Protein AF-A0A9D5PEJ7-F1 (afdb_monomer_lite)

Structure (mmCIF, N/CA/C/O backbone):
data_AF-A0A9D5PEJ7-F1
#
_entry.id   AF-A0A9D5PEJ7-F1
#
loop_
_atom_site.group_PDB
_atom_site.id
_atom_site.type_symbol
_atom_site.label_atom_id
_atom_site.label_alt_id
_atom_site.label_comp_id
_atom_site.label_asym_id
_atom_site.label_entity_id
_atom_site.label_seq_id
_atom_site.pdbx_PDB_ins_code
_atom_site.Cartn_x
_atom_site.Cartn_y
_atom_site.Cartn_z
_atom_site.occupancy
_atom_site.B_iso_or_equiv
_atom_site.auth_seq_id
_atom_site.auth_comp_id
_atom_site.auth_asym_id
_atom_site.auth_atom_id
_atom_site.pdbx_PDB_model_num
ATOM 1 N N . MET A 1 1 ? 32.543 1.017 -9.311 1.00 31.19 1 MET A N 1
ATOM 2 C CA . MET A 1 1 ? 31.811 1.254 -10.574 1.00 31.19 1 MET A CA 1
ATOM 3 C C . MET A 1 1 ? 30.404 1.656 -10.191 1.00 31.19 1 MET A C 1
ATOM 5 O O . MET A 1 1 ? 29.811 0.937 -9.398 1.00 31.19 1 MET A O 1
ATOM 9 N N . ASN A 1 2 ? 29.929 2.817 -10.645 1.00 27.00 2 ASN A N 1
ATOM 10 C CA . ASN A 1 2 ? 28.557 3.259 -10.381 1.00 27.00 2 ASN A CA 1
ATOM 11 C C . ASN A 1 2 ? 27.585 2.239 -11.000 1.00 27.00 2 ASN A C 1
ATOM 13 O O . ASN A 1 2 ? 27.911 1.654 -12.031 1.00 27.00 2 ASN A O 1
ATOM 17 N N . ASN A 1 3 ? 26.402 2.025 -10.418 1.00 32.88 3 ASN A N 1
ATOM 18 C CA . ASN A 1 3 ? 25.410 1.097 -10.987 1.00 32.88 3 ASN A CA 1
ATOM 19 C C . ASN A 1 3 ? 25.023 1.467 -12.436 1.00 32.88 3 ASN A C 1
ATOM 21 O O . ASN A 1 3 ? 24.777 0.575 -13.242 1.00 32.88 3 ASN A O 1
ATOM 25 N N . TYR A 1 4 ? 25.150 2.747 -12.813 1.00 33.09 4 TYR A N 1
ATOM 26 C CA . TYR A 1 4 ? 25.084 3.223 -14.202 1.00 33.09 4 TYR A CA 1
ATOM 27 C C . TYR A 1 4 ? 26.073 2.533 -15.154 1.00 33.09 4 TYR A C 1
ATOM 29 O O . TYR A 1 4 ? 25.721 2.238 -16.286 1.00 33.09 4 TYR A O 1
ATOM 37 N N . THR A 1 5 ? 27.302 2.241 -14.715 1.00 32.03 5 THR A N 1
ATOM 38 C CA . THR A 1 5 ? 28.332 1.603 -15.556 1.00 32.03 5 THR A CA 1
ATOM 39 C C . THR A 1 5 ? 28.092 0.100 -15.730 1.00 32.03 5 THR A C 1
ATOM 41 O O . THR A 1 5 ? 28.537 -0.470 -16.719 1.00 32.03 5 THR A O 1
ATOM 44 N N . LYS A 1 6 ? 27.389 -0.542 -14.783 1.00 32.88 6 LYS A N 1
ATOM 45 C CA . LYS A 1 6 ? 26.988 -1.955 -14.882 1.00 32.88 6 LYS A CA 1
ATOM 46 C C . LYS A 1 6 ? 25.732 -2.136 -15.735 1.00 32.88 6 LYS A C 1
ATOM 48 O O . LYS A 1 6 ? 25.714 -3.034 -16.564 1.00 32.88 6 LYS A O 1
ATOM 53 N N . LEU A 1 7 ? 24.739 -1.256 -15.590 1.00 35.41 7 LEU A N 1
ATOM 54 C CA . LEU A 1 7 ? 23.511 -1.279 -16.394 1.00 35.41 7 LEU A CA 1
ATOM 55 C C . LEU A 1 7 ? 23.804 -0.950 -17.869 1.00 35.41 7 LEU A C 1
ATOM 57 O O . LEU A 1 7 ? 23.351 -1.652 -18.760 1.00 35.41 7 LEU A O 1
ATOM 61 N N . ALA A 1 8 ? 24.697 0.015 -18.116 1.00 34.84 8 ALA A N 1
ATOM 62 C CA . ALA A 1 8 ? 25.260 0.321 -19.433 1.00 34.84 8 ALA A CA 1
ATOM 63 C C . ALA A 1 8 ? 25.909 -0.894 -20.131 1.00 34.84 8 ALA A C 1
ATOM 65 O O . ALA A 1 8 ? 25.821 -1.004 -21.351 1.00 34.84 8 ALA A O 1
ATOM 66 N N . ALA A 1 9 ? 26.549 -1.792 -19.374 1.00 33.06 9 ALA A N 1
ATOM 67 C CA . ALA A 1 9 ? 27.161 -3.016 -19.896 1.00 33.06 9 ALA A CA 1
ATOM 68 C C . ALA A 1 9 ? 26.163 -4.188 -20.016 1.00 33.06 9 ALA A C 1
ATOM 70 O O . ALA A 1 9 ? 26.339 -5.043 -20.879 1.00 33.06 9 ALA A O 1
ATOM 71 N N . ALA A 1 10 ? 25.117 -4.218 -19.180 1.00 35.25 10 ALA A N 1
ATOM 72 C CA . ALA A 1 10 ? 24.070 -5.243 -19.181 1.00 35.25 10 ALA A CA 1
ATOM 73 C C . ALA A 1 10 ? 23.043 -5.063 -20.315 1.00 35.25 10 ALA A C 1
ATOM 75 O O . ALA A 1 10 ? 22.613 -6.061 -20.883 1.00 35.25 10 ALA A O 1
ATOM 76 N N . ILE A 1 11 ? 22.741 -3.817 -20.712 1.00 43.34 11 ILE A N 1
ATOM 77 C CA . ILE A 1 11 ? 21.844 -3.487 -21.843 1.00 43.34 11 ILE A CA 1
ATOM 78 C C . ILE A 1 11 ? 22.315 -4.137 -23.159 1.00 43.34 11 ILE A C 1
ATOM 80 O O . ILE A 1 11 ? 21.522 -4.515 -24.010 1.00 43.34 11 ILE A O 1
ATOM 84 N N . MET A 1 12 ? 23.625 -4.345 -23.311 1.00 43.19 12 MET A N 1
ATOM 85 C CA . MET A 1 12 ? 24.183 -5.083 -24.446 1.00 43.19 12 MET A CA 1
ATOM 86 C C . MET A 1 12 ? 24.288 -6.585 -24.192 1.00 43.19 12 MET A C 1
ATOM 88 O O . MET A 1 12 ? 24.322 -7.336 -25.158 1.00 43.19 12 MET A O 1
ATOM 92 N N . LEU A 1 13 ? 24.347 -7.066 -22.943 1.00 36.59 13 LEU A N 1
ATOM 93 C CA . LEU A 1 13 ? 24.483 -8.503 -22.682 1.00 36.59 13 LEU A CA 1
ATOM 94 C C . LEU A 1 13 ? 23.231 -9.278 -23.102 1.00 36.59 13 LEU A C 1
ATOM 96 O O . LEU A 1 13 ? 23.377 -10.417 -23.508 1.00 36.59 13 LEU A O 1
ATOM 100 N N . ALA A 1 14 ? 22.034 -8.691 -23.104 1.00 34.41 14 ALA A N 1
ATOM 101 C CA . ALA A 1 14 ? 20.858 -9.384 -23.635 1.00 34.41 14 ALA A CA 1
ATOM 102 C C . ALA A 1 14 ? 20.929 -9.589 -25.161 1.00 34.41 14 ALA A C 1
ATOM 104 O O . ALA A 1 14 ? 20.738 -10.712 -25.618 1.00 34.41 14 ALA A O 1
ATOM 105 N N . ALA A 1 15 ? 21.367 -8.577 -25.922 1.00 35.62 15 ALA A N 1
ATOM 106 C CA . ALA A 1 15 ? 21.650 -8.706 -27.359 1.00 35.62 15 ALA A CA 1
ATOM 107 C C . ALA A 1 15 ? 22.975 -9.451 -27.670 1.00 35.62 15 ALA A C 1
ATOM 109 O O . ALA A 1 15 ? 23.286 -9.730 -28.825 1.00 35.62 15 ALA A O 1
ATOM 110 N N . SER A 1 16 ? 23.799 -9.765 -26.657 1.00 37.28 16 SER A N 1
ATOM 111 C CA . SER A 1 16 ? 25.155 -10.317 -26.841 1.00 37.28 16 SER A CA 1
ATOM 112 C C . SER A 1 16 ? 25.570 -11.409 -25.848 1.00 37.28 16 SER A C 1
ATOM 114 O O . SER A 1 16 ? 26.765 -11.695 -25.725 1.00 37.28 16 SER A O 1
ATOM 116 N N . THR A 1 17 ? 24.646 -12.103 -25.172 1.00 32.06 17 THR A N 1
ATOM 117 C CA . THR A 1 17 ? 25.008 -13.222 -24.268 1.00 32.06 17 THR A CA 1
ATOM 118 C C . THR A 1 17 ? 25.702 -14.370 -25.017 1.00 32.06 17 THR A C 1
ATOM 120 O O . THR A 1 17 ? 26.274 -15.259 -24.388 1.00 32.06 17 THR A O 1
ATOM 123 N N . SER A 1 18 ? 25.764 -14.314 -26.350 1.00 34.53 18 SER A N 1
ATOM 124 C CA . SER A 1 18 ? 26.565 -15.183 -27.212 1.00 34.53 18 SER A CA 1
ATOM 125 C C . SER A 1 18 ? 27.887 -14.581 -27.744 1.00 34.53 18 SER A C 1
ATOM 127 O O . SER A 1 18 ? 28.616 -15.277 -28.452 1.00 34.53 18 SER A O 1
ATOM 129 N N . PHE A 1 19 ? 28.259 -13.338 -27.410 1.00 37.22 19 PHE A N 1
ATOM 130 C CA . PHE A 1 19 ? 29.411 -12.638 -28.018 1.00 37.22 19 PHE A CA 1
ATOM 131 C C . PHE A 1 19 ? 30.586 -12.326 -27.080 1.00 37.22 19 PHE A C 1
ATOM 133 O O . PHE A 1 19 ? 31.712 -12.137 -27.550 1.00 37.22 19 PHE A O 1
ATOM 140 N N . ALA A 1 20 ? 30.396 -12.341 -25.759 1.00 29.95 20 ALA A N 1
ATOM 141 C CA . ALA A 1 20 ? 31.493 -12.152 -24.807 1.00 29.95 20 ALA A CA 1
ATOM 142 C C . ALA A 1 20 ? 32.322 -13.443 -24.632 1.00 29.95 20 ALA A C 1
ATOM 144 O O . ALA A 1 20 ? 32.320 -14.055 -23.567 1.00 29.95 20 ALA A O 1
ATOM 145 N N . GLY A 1 21 ? 33.029 -13.897 -25.675 1.00 30.83 21 GLY A N 1
ATOM 146 C CA . GLY A 1 21 ? 33.937 -15.038 -25.497 1.00 30.83 21 GLY A CA 1
ATOM 147 C C . GLY A 1 21 ? 34.724 -15.571 -26.689 1.00 30.83 21 GLY A C 1
ATOM 148 O O . GLY A 1 21 ? 35.679 -16.306 -26.465 1.00 30.83 21 GLY A O 1
ATOM 149 N N . THR A 1 22 ? 34.404 -15.240 -27.939 1.00 31.02 22 THR A N 1
ATOM 150 C CA . THR A 1 22 ? 35.203 -15.729 -29.077 1.00 31.02 22 THR A CA 1
ATOM 151 C C . THR A 1 22 ? 35.259 -14.689 -30.176 1.00 31.02 22 THR A C 1
ATOM 153 O O . THR A 1 22 ? 34.237 -14.295 -30.733 1.00 31.02 22 THR A O 1
ATOM 156 N N . SER A 1 23 ? 36.472 -14.246 -30.507 1.00 34.09 23 SER A N 1
ATOM 157 C CA . SER A 1 23 ? 36.695 -13.526 -31.748 1.00 34.09 23 SER A CA 1
ATOM 158 C C . SER A 1 23 ? 36.178 -14.393 -32.901 1.00 34.09 23 SER A C 1
ATOM 160 O O . SER A 1 23 ? 36.457 -15.588 -33.009 1.00 34.09 23 SER A O 1
ATOM 162 N N . CYS A 1 24 ? 35.345 -13.806 -33.749 1.00 38.94 24 CYS A N 1
ATOM 163 C CA . CYS A 1 24 ? 34.798 -14.418 -34.960 1.00 38.94 24 CYS A CA 1
ATOM 164 C C . CYS A 1 24 ? 35.882 -14.591 -36.057 1.00 38.94 24 CYS A C 1
ATOM 166 O O . CYS A 1 24 ? 35.634 -14.307 -37.222 1.00 38.94 24 CYS A O 1
ATOM 168 N N . ASP A 1 25 ? 37.102 -14.998 -35.690 1.00 36.56 25 ASP A N 1
ATOM 169 C CA . ASP A 1 25 ? 38.291 -14.907 -36.552 1.00 36.56 25 ASP A CA 1
ATOM 170 C C . ASP A 1 25 ? 38.375 -15.962 -37.656 1.00 36.56 25 ASP A C 1
ATOM 172 O O . ASP A 1 25 ? 39.158 -15.781 -38.582 1.00 36.56 25 ASP A O 1
ATOM 176 N N . ASP A 1 26 ? 37.513 -16.976 -37.643 1.00 41.31 26 ASP A N 1
ATOM 177 C CA . ASP A 1 26 ? 37.394 -17.925 -38.749 1.00 41.31 26 ASP A CA 1
ATOM 178 C C . ASP A 1 26 ? 36.061 -17.728 -39.480 1.00 41.31 26 ASP A C 1
ATOM 180 O O . ASP A 1 26 ? 35.003 -18.140 -38.992 1.00 41.31 26 ASP A O 1
ATOM 184 N N . TYR A 1 27 ? 36.141 -17.067 -40.642 1.00 43.78 27 TYR A N 1
ATOM 185 C CA . TYR A 1 27 ? 35.177 -17.190 -41.738 1.00 43.78 27 TYR A CA 1
ATOM 186 C C . TYR A 1 27 ? 35.387 -18.571 -42.366 1.00 43.78 27 TYR A C 1
ATOM 188 O O . TYR A 1 27 ? 36.279 -18.757 -43.197 1.00 43.78 27 TYR A O 1
ATOM 196 N N . ASP A 1 28 ? 34.583 -19.549 -41.966 1.00 45.12 28 ASP A N 1
ATOM 197 C CA . ASP A 1 28 ? 34.570 -20.852 -42.619 1.00 45.12 28 ASP A CA 1
ATOM 198 C C . ASP A 1 28 ? 33.567 -20.738 -43.771 1.00 45.12 28 ASP A C 1
ATOM 200 O O . ASP A 1 28 ? 32.365 -20.872 -43.580 1.00 45.12 28 ASP A O 1
ATOM 204 N N . ASN A 1 29 ? 34.059 -20.365 -44.956 1.00 44.31 29 ASN A N 1
ATOM 205 C CA . ASN A 1 29 ? 33.273 -20.062 -46.156 1.00 44.31 29 ASN A CA 1
ATOM 206 C C . ASN A 1 29 ? 32.535 -21.324 -46.662 1.00 44.31 29 ASN A C 1
ATOM 208 O O . ASN A 1 29 ? 32.939 -21.951 -47.643 1.00 44.31 29 ASN A O 1
ATOM 212 N N . LYS A 1 30 ? 31.492 -21.758 -45.951 1.00 47.56 30 LYS A N 1
ATOM 213 C CA . LYS A 1 30 ? 30.622 -22.873 -46.325 1.00 47.56 30 LYS A CA 1
ATOM 214 C C . LYS A 1 30 ? 29.397 -22.299 -47.012 1.00 47.56 30 LYS A C 1
ATOM 216 O O . LYS A 1 30 ? 28.345 -22.139 -46.404 1.00 47.56 30 LYS A O 1
ATOM 221 N N . GLU A 1 31 ? 29.539 -22.025 -48.306 1.00 50.22 31 GLU A N 1
ATOM 222 C CA . GLU A 1 31 ? 28.396 -21.728 -49.165 1.00 50.22 31 GLU A CA 1
ATOM 223 C C . GLU A 1 31 ? 27.384 -22.881 -49.075 1.00 50.22 31 GLU A C 1
ATOM 225 O O . GLU A 1 31 ? 27.591 -23.967 -49.622 1.00 50.22 31 GLU A O 1
ATOM 230 N N . THR A 1 32 ? 26.261 -22.650 -48.399 1.00 51.31 32 THR A N 1
ATOM 231 C CA . THR A 1 32 ? 25.085 -23.519 -48.481 1.00 51.31 32 THR A CA 1
ATOM 232 C C . THR A 1 32 ? 24.254 -23.069 -49.681 1.00 51.31 32 THR A C 1
ATOM 234 O O . THR A 1 32 ? 23.145 -22.566 -49.566 1.00 51.31 32 THR A O 1
ATOM 237 N N . SER A 1 33 ? 24.832 -23.208 -50.879 1.00 53.25 33 SER A N 1
ATOM 238 C CA . SER A 1 33 ? 24.176 -22.856 -52.143 1.00 53.25 33 SER A CA 1
ATOM 239 C C . SER A 1 33 ? 23.125 -23.905 -52.514 1.00 53.25 33 SER A C 1
ATOM 241 O O . SER A 1 33 ? 23.343 -24.808 -53.324 1.00 53.25 33 SER A O 1
ATOM 243 N N . THR A 1 34 ? 21.956 -23.801 -51.893 1.00 56.75 34 THR A N 1
ATOM 244 C CA . THR A 1 34 ? 20.707 -24.297 -52.466 1.00 56.75 34 THR A CA 1
ATOM 245 C C . THR A 1 34 ? 20.029 -23.089 -53.094 1.00 56.75 34 THR A C 1
ATOM 247 O O . THR A 1 34 ? 19.905 -22.070 -52.430 1.00 56.75 34 THR A O 1
ATOM 250 N N . GLY A 1 35 ? 19.597 -23.144 -54.356 1.00 68.12 35 GLY A N 1
ATOM 251 C CA . GLY A 1 35 ? 18.943 -22.011 -55.041 1.00 68.12 35 GLY A CA 1
ATOM 252 C C . GLY A 1 35 ? 17.598 -21.553 -54.441 1.00 68.12 35 GLY A C 1
ATOM 253 O O . GLY A 1 35 ? 16.841 -20.867 -55.117 1.00 68.12 35 GLY A O 1
ATOM 254 N N . GLU A 1 36 ? 17.291 -21.937 -53.204 1.00 81.81 36 GLU A N 1
ATOM 255 C CA . GLU A 1 36 ? 16.083 -21.639 -52.438 1.00 81.81 36 GLU A CA 1
ATOM 256 C C . GLU A 1 36 ? 16.436 -20.793 -51.202 1.00 81.81 36 GLU A C 1
ATOM 258 O O . GLU A 1 36 ? 17.579 -20.791 -50.748 1.00 81.81 36 GLU A O 1
ATOM 263 N N . ALA A 1 37 ? 15.457 -20.070 -50.650 1.00 85.75 37 ALA A N 1
ATOM 264 C CA . ALA A 1 37 ? 15.637 -19.319 -49.405 1.00 85.75 37 ALA A CA 1
ATOM 265 C C . ALA A 1 37 ? 15.941 -20.261 -48.227 1.00 85.75 37 ALA A C 1
ATOM 267 O O . ALA A 1 37 ? 15.329 -21.330 -48.115 1.00 85.75 37 ALA A O 1
ATOM 268 N N . SER A 1 38 ? 16.836 -19.845 -47.326 1.00 91.19 38 SER A N 1
ATOM 269 C CA . SER A 1 38 ? 17.082 -20.572 -46.077 1.00 91.19 38 SER A CA 1
ATOM 270 C C . SER A 1 38 ? 15.861 -20.526 -45.151 1.00 91.19 38 SER A C 1
ATOM 272 O O . SER A 1 38 ? 14.948 -19.717 -45.332 1.00 91.19 38 SER A O 1
ATOM 274 N N . ASP A 1 39 ? 15.824 -21.398 -44.144 1.00 92.19 39 ASP A N 1
ATOM 275 C CA . ASP A 1 39 ? 14.719 -21.408 -43.179 1.00 92.19 39 ASP A CA 1
ATOM 276 C C . ASP A 1 39 ? 14.659 -20.115 -42.357 1.00 92.19 39 ASP A C 1
ATOM 278 O O . ASP A 1 39 ? 13.564 -19.622 -42.090 1.00 92.19 39 ASP A O 1
ATOM 282 N N . PHE A 1 40 ? 15.812 -19.503 -42.071 1.00 92.56 40 PHE A N 1
ATOM 283 C CA . PHE A 1 40 ? 15.877 -18.169 -41.478 1.00 92.56 40 PHE A CA 1
ATOM 284 C C . PHE A 1 40 ? 15.276 -17.100 -42.404 1.00 92.56 40 PHE A C 1
ATOM 286 O O . PHE A 1 40 ? 14.395 -16.353 -42.001 1.00 92.56 40 PHE A O 1
ATOM 293 N N . GLN A 1 41 ? 15.661 -17.061 -43.684 1.00 95.38 41 GLN A N 1
ATOM 294 C CA . GLN A 1 41 ? 15.091 -16.094 -44.637 1.00 95.38 41 GLN A CA 1
ATOM 295 C C . GLN A 1 41 ? 13.562 -16.232 -44.775 1.00 95.38 41 GLN A C 1
ATOM 297 O O . GLN A 1 41 ? 12.851 -15.240 -44.947 1.00 95.38 41 GLN A O 1
ATOM 302 N N . LYS A 1 42 ? 13.035 -17.460 -44.666 1.00 95.12 42 LYS A N 1
ATOM 303 C CA . LYS A 1 42 ? 11.585 -17.708 -44.624 1.00 95.12 42 LYS A CA 1
ATOM 304 C C . LYS A 1 42 ? 10.951 -17.195 -43.328 1.00 95.12 42 LYS A C 1
ATOM 306 O O . LYS A 1 42 ? 9.852 -16.651 -43.391 1.00 95.12 42 LYS A O 1
ATOM 311 N N . SER A 1 43 ? 11.607 -17.356 -42.176 1.00 95.38 43 SER A N 1
ATOM 312 C CA . SER A 1 43 ? 11.059 -16.930 -40.878 1.00 95.38 43 SER A CA 1
ATOM 313 C C . SER A 1 43 ? 11.001 -15.409 -40.707 1.00 95.38 43 SER A C 1
ATOM 315 O O . SER A 1 43 ? 10.182 -14.924 -39.929 1.00 95.38 43 SER A O 1
ATOM 317 N N . ILE A 1 44 ? 11.805 -14.656 -41.467 1.00 96.06 44 ILE A N 1
ATOM 318 C CA . ILE A 1 44 ? 11.845 -13.184 -41.433 1.00 96.06 44 ILE A CA 1
ATOM 319 C C . ILE A 1 44 ? 11.128 -12.510 -42.615 1.00 96.06 44 ILE A C 1
ATOM 321 O O . ILE A 1 44 ? 11.369 -11.339 -42.897 1.00 96.06 44 ILE A O 1
ATOM 325 N N . SER A 1 45 ? 10.269 -13.227 -43.346 1.00 96.31 45 SER A N 1
ATOM 326 C CA . SER A 1 45 ? 9.517 -12.635 -44.461 1.00 96.31 45 SER A CA 1
ATOM 327 C C . SER A 1 45 ? 8.428 -11.670 -43.967 1.00 96.31 45 SER A C 1
ATOM 329 O O . SER A 1 45 ? 7.725 -11.955 -42.999 1.00 96.31 45 SER A O 1
ATOM 331 N N . GLY A 1 46 ? 8.268 -10.533 -44.645 1.00 97.62 46 GLY A N 1
ATOM 332 C CA . GLY A 1 46 ? 7.316 -9.486 -44.273 1.00 97.62 46 GLY A CA 1
ATOM 333 C C . GLY A 1 46 ? 7.709 -8.091 -44.760 1.00 97.62 46 GLY A C 1
ATOM 334 O O . GLY A 1 46 ? 8.752 -7.895 -45.388 1.00 97.62 46 GLY A O 1
ATOM 335 N N . THR A 1 47 ? 6.862 -7.107 -44.454 1.00 98.44 47 THR A N 1
ATOM 336 C CA . THR A 1 47 ? 7.177 -5.682 -44.629 1.00 98.44 47 THR A CA 1
ATOM 337 C C . THR A 1 47 ? 7.539 -5.095 -43.276 1.00 98.44 47 THR A C 1
ATOM 339 O O . THR A 1 47 ? 6.768 -5.214 -42.331 1.00 98.44 47 THR A O 1
ATOM 342 N N . PHE A 1 48 ? 8.689 -4.440 -43.193 1.00 98.19 48 PHE A N 1
ATOM 343 C CA . PHE A 1 48 ? 9.293 -3.980 -41.954 1.00 98.19 48 PHE A CA 1
ATOM 344 C C . PHE A 1 48 ? 9.486 -2.468 -41.937 1.00 98.19 48 PHE A C 1
ATOM 346 O O . PHE A 1 48 ? 9.931 -1.869 -42.921 1.00 98.19 48 PHE A O 1
ATOM 353 N N . VAL A 1 49 ? 9.192 -1.877 -40.783 1.00 97.62 49 VAL A N 1
ATOM 354 C CA . VAL A 1 49 ? 9.398 -0.462 -40.445 1.00 97.62 49 VAL A CA 1
ATOM 355 C C . VAL A 1 49 ? 10.291 -0.351 -39.208 1.00 97.62 49 VAL A C 1
ATOM 357 O O . VAL A 1 49 ? 10.475 -1.331 -38.485 1.00 97.62 49 VAL A O 1
ATOM 360 N N . GLU A 1 50 ? 10.854 0.830 -38.959 1.00 96.12 50 GLU A N 1
ATOM 361 C CA . GLU A 1 50 ? 11.733 1.072 -37.808 1.00 96.12 50 GLU A CA 1
ATOM 362 C C . GLU A 1 50 ? 11.026 0.834 -36.465 1.00 96.12 50 GLU A C 1
ATOM 364 O O . GLU A 1 50 ? 9.947 1.379 -36.205 1.00 96.12 50 GLU A O 1
ATOM 369 N N . LEU A 1 51 ? 11.684 0.077 -35.582 1.00 94.00 51 LEU A N 1
ATOM 370 C CA . LEU A 1 51 ? 11.181 -0.283 -34.256 1.00 94.00 51 LEU A CA 1
ATOM 371 C C . LEU A 1 51 ? 11.094 0.916 -33.312 1.00 94.00 51 LEU A C 1
ATOM 373 O O . LEU A 1 51 ? 10.052 1.167 -32.704 1.00 94.00 51 LEU A O 1
ATOM 377 N N . PHE A 1 52 ? 12.179 1.680 -33.195 1.00 91.62 52 PHE A N 1
ATOM 378 C CA . PHE A 1 52 ? 12.299 2.789 -32.248 1.00 91.62 52 PHE A CA 1
ATOM 379 C C . PHE A 1 52 ? 11.927 4.135 -32.882 1.00 91.62 52 PHE A C 1
ATOM 381 O O . PHE A 1 52 ? 12.692 5.095 -32.830 1.00 91.62 52 PHE A O 1
ATOM 388 N N . SER A 1 53 ? 10.726 4.211 -33.455 1.00 91.19 53 SER A N 1
ATOM 389 C CA . SER A 1 53 ? 10.192 5.396 -34.138 1.00 91.19 53 SER A CA 1
ATOM 390 C C . SER A 1 53 ? 8.928 5.958 -33.467 1.00 91.19 53 SER A C 1
ATOM 392 O O . SER A 1 53 ? 8.299 5.298 -32.634 1.00 91.19 53 SER A O 1
ATOM 394 N N . GLU A 1 54 ? 8.516 7.171 -33.858 1.00 90.12 54 GLU A N 1
ATOM 395 C CA . GLU A 1 54 ? 7.285 7.816 -33.360 1.00 90.12 54 GLU A CA 1
ATOM 396 C C . GLU A 1 54 ? 6.003 7.027 -33.687 1.00 90.12 54 GLU A C 1
ATOM 398 O O . GLU A 1 54 ? 5.013 7.157 -32.969 1.00 90.12 54 GLU A O 1
ATOM 403 N N . ASP A 1 55 ? 6.048 6.169 -34.711 1.00 87.19 55 ASP A N 1
ATOM 404 C CA . ASP A 1 55 ? 4.978 5.234 -35.093 1.00 87.19 55 ASP A CA 1
ATOM 405 C C . ASP A 1 55 ? 5.240 3.788 -34.603 1.00 87.19 55 ASP A C 1
ATOM 407 O O . ASP A 1 55 ? 4.383 2.897 -34.696 1.00 87.19 55 ASP A O 1
ATOM 411 N N . GLY A 1 56 ? 6.439 3.552 -34.069 1.00 88.44 56 GLY A N 1
ATOM 412 C CA . GLY A 1 56 ? 6.922 2.298 -33.507 1.00 88.44 56 GLY A CA 1
ATOM 413 C C . GLY A 1 56 ? 6.728 2.235 -31.993 1.00 88.44 56 GLY A C 1
ATOM 414 O O . GLY A 1 56 ? 5.703 2.650 -31.453 1.00 88.44 56 GLY A O 1
ATOM 415 N N . PHE A 1 57 ? 7.690 1.662 -31.274 1.00 85.31 57 PHE A N 1
ATOM 416 C CA . PHE A 1 57 ? 7.553 1.376 -29.840 1.00 85.31 57 PHE A CA 1
ATOM 417 C C . PHE A 1 57 ? 7.911 2.560 -28.951 1.00 85.31 57 PHE A C 1
ATOM 419 O O . PHE A 1 57 ? 7.536 2.573 -27.782 1.00 85.31 57 PHE A O 1
ATOM 426 N N . THR A 1 58 ? 8.583 3.578 -29.491 1.00 89.31 58 THR A N 1
ATOM 427 C CA . THR A 1 58 ? 8.846 4.839 -28.782 1.00 89.31 58 THR A CA 1
ATOM 428 C C . THR A 1 58 ? 7.723 5.865 -28.964 1.00 89.31 58 THR A C 1
ATOM 430 O O . THR A 1 58 ? 7.829 6.977 -28.428 1.00 89.31 58 THR A O 1
ATOM 433 N N . ALA A 1 59 ? 6.639 5.481 -29.655 1.00 93.44 59 ALA A N 1
ATOM 434 C CA . ALA A 1 59 ? 5.409 6.251 -29.775 1.00 93.44 59 ALA A CA 1
ATOM 435 C C . ALA A 1 59 ? 4.869 6.645 -28.395 1.00 93.44 59 ALA A C 1
ATOM 437 O O . ALA A 1 59 ? 4.774 5.823 -27.480 1.00 93.44 59 ALA A O 1
ATOM 438 N N . SER A 1 60 ? 4.440 7.900 -28.257 1.00 94.56 60 SER A N 1
ATOM 439 C CA . SER A 1 60 ? 3.998 8.466 -26.974 1.00 94.56 60 SER A CA 1
ATOM 440 C C . SER A 1 60 ? 2.851 7.690 -26.318 1.00 94.56 60 SER A C 1
ATOM 442 O O . SER A 1 60 ? 2.780 7.638 -25.091 1.00 94.56 60 SER A O 1
ATOM 444 N N . LYS A 1 61 ? 2.003 7.020 -27.113 1.00 95.19 61 LYS A N 1
ATOM 445 C CA . LYS A 1 61 ? 0.916 6.153 -26.625 1.00 95.19 61 LYS A CA 1
ATOM 446 C C . LYS A 1 61 ? 1.385 4.970 -25.767 1.00 95.19 61 LYS A C 1
ATOM 448 O O . LYS A 1 61 ? 0.569 4.400 -25.050 1.00 95.19 61 LYS A O 1
ATOM 453 N N . TYR A 1 62 ? 2.664 4.596 -25.838 1.00 96.12 62 TYR A N 1
ATOM 454 C CA . TYR A 1 62 ? 3.239 3.505 -25.050 1.00 96.12 62 TYR A CA 1
ATOM 455 C C . TYR A 1 62 ? 4.007 3.969 -23.813 1.00 96.12 62 TYR A C 1
ATOM 457 O O . TYR A 1 62 ? 4.439 3.113 -23.047 1.00 96.12 62 TYR A O 1
ATOM 465 N N . ASN A 1 63 ? 4.184 5.279 -23.592 1.00 94.12 63 ASN A N 1
ATOM 466 C CA . ASN A 1 63 ? 5.010 5.793 -22.492 1.00 94.12 63 ASN A CA 1
ATOM 467 C C . ASN A 1 63 ? 4.600 5.204 -21.134 1.00 94.12 63 ASN A C 1
ATOM 469 O O . ASN A 1 63 ? 5.441 4.647 -20.438 1.00 94.12 63 ASN A O 1
ATOM 473 N N . ASP A 1 64 ? 3.310 5.241 -20.796 1.00 92.62 64 ASP A N 1
ATOM 474 C CA . ASP A 1 64 ? 2.822 4.714 -19.514 1.00 92.62 64 ASP A CA 1
ATOM 475 C C . ASP A 1 64 ? 3.090 3.207 -19.372 1.00 92.62 64 ASP A C 1
ATOM 477 O O . ASP A 1 64 ? 3.441 2.727 -18.296 1.00 92.62 64 ASP A O 1
ATOM 481 N N . TYR A 1 65 ? 2.984 2.459 -20.473 1.00 95.75 65 TYR A N 1
ATOM 482 C CA . TYR A 1 65 ? 3.227 1.017 -20.481 1.00 95.75 65 TYR A CA 1
ATOM 483 C C . TYR A 1 65 ? 4.717 0.672 -20.340 1.00 95.75 65 TYR A C 1
ATOM 485 O O . TYR A 1 65 ? 5.071 -0.275 -19.639 1.00 95.75 65 TYR A O 1
ATOM 493 N N . TRP A 1 66 ? 5.602 1.462 -20.953 1.00 94.56 66 TRP A N 1
ATOM 494 C CA . TRP A 1 66 ? 7.047 1.374 -20.730 1.00 94.56 66 TRP A CA 1
ATOM 495 C C . TRP A 1 66 ? 7.400 1.606 -19.263 1.00 94.56 66 TRP A C 1
ATOM 497 O O . TRP A 1 66 ? 8.137 0.821 -18.667 1.00 94.56 66 TRP A O 1
ATOM 507 N N . VAL A 1 67 ? 6.842 2.662 -18.670 1.00 87.94 67 VAL A N 1
ATOM 508 C CA . VAL A 1 67 ? 7.048 3.002 -17.259 1.00 87.94 67 VAL A CA 1
ATOM 509 C C . VAL A 1 67 ? 6.578 1.867 -16.355 1.00 87.94 67 VAL A C 1
ATOM 511 O O . VAL A 1 67 ? 7.302 1.493 -15.436 1.00 87.94 67 VAL A O 1
ATOM 514 N N . GLU A 1 68 ? 5.409 1.285 -16.630 1.00 89.19 68 GLU A N 1
ATOM 515 C CA . GLU A 1 68 ? 4.880 0.124 -15.907 1.00 89.19 68 GLU A CA 1
ATOM 516 C C . GLU A 1 68 ? 5.838 -1.077 -15.979 1.00 89.19 68 GLU A C 1
ATOM 518 O O . GLU A 1 68 ? 6.171 -1.672 -14.950 1.00 89.19 68 GLU A O 1
ATOM 523 N N . CYS A 1 69 ? 6.334 -1.404 -17.176 1.00 88.94 69 CYS A N 1
ATOM 524 C CA . CYS A 1 69 ? 7.265 -2.514 -17.372 1.00 88.94 69 CYS A CA 1
ATOM 525 C C . CYS A 1 69 ? 8.596 -2.283 -16.639 1.00 88.94 69 CYS A C 1
ATOM 527 O O . CYS A 1 69 ? 9.094 -3.189 -15.972 1.00 88.94 69 CYS A O 1
ATOM 529 N N . CYS A 1 70 ? 9.143 -1.067 -16.687 1.00 85.44 70 CYS A N 1
ATOM 530 C CA . CYS A 1 70 ? 10.349 -0.701 -15.945 1.00 85.44 70 CYS A CA 1
ATOM 531 C C . CYS A 1 70 ? 10.127 -0.709 -14.421 1.00 85.44 70 CYS A C 1
ATOM 533 O O . CYS A 1 70 ? 10.995 -1.152 -13.667 1.00 85.44 70 CYS A O 1
ATOM 535 N N . ALA A 1 71 ? 8.957 -0.265 -13.950 1.00 80.12 71 ALA A N 1
ATOM 536 C CA . ALA A 1 71 ? 8.617 -0.184 -12.528 1.00 80.12 71 ALA A CA 1
ATOM 537 C C . ALA A 1 71 ? 8.647 -1.548 -11.819 1.00 80.12 71 ALA A C 1
ATOM 539 O O . ALA A 1 71 ? 8.939 -1.617 -10.625 1.00 80.12 71 ALA A O 1
ATOM 540 N N . LYS A 1 72 ? 8.410 -2.641 -12.558 1.00 83.06 72 LYS A N 1
ATOM 541 C CA . LYS A 1 72 ? 8.557 -4.022 -12.068 1.00 83.06 72 LYS A CA 1
ATOM 542 C C . LYS A 1 72 ? 9.957 -4.304 -11.507 1.00 83.06 72 LYS A C 1
ATOM 544 O O . LYS A 1 72 ? 10.082 -5.077 -10.562 1.00 83.06 72 LYS A O 1
ATOM 549 N N . TYR A 1 73 ? 10.987 -3.685 -12.081 1.00 73.88 73 TYR A N 1
ATOM 550 C CA . TYR A 1 73 ? 12.389 -3.897 -11.711 1.00 73.88 73 TYR A CA 1
ATOM 551 C C . TYR A 1 73 ? 12.892 -2.884 -10.687 1.00 73.88 73 TYR A C 1
ATOM 553 O O . TYR A 1 73 ? 13.763 -3.185 -9.876 1.00 73.88 73 TYR A O 1
ATOM 561 N N . THR A 1 74 ? 12.334 -1.679 -10.698 1.00 66.31 74 THR A N 1
ATOM 562 C CA . THR A 1 74 ? 12.779 -0.589 -9.825 1.00 66.31 74 THR A CA 1
ATOM 563 C C . THR A 1 74 ? 11.977 -0.477 -8.528 1.00 66.31 74 THR A C 1
ATOM 565 O O . THR A 1 74 ? 12.420 0.182 -7.588 1.00 66.31 74 THR A O 1
ATOM 568 N N . GLY A 1 75 ? 10.798 -1.104 -8.465 1.00 61.16 75 GLY A N 1
ATOM 569 C CA . GLY A 1 75 ? 9.892 -1.052 -7.319 1.00 61.16 75 GLY A CA 1
ATOM 570 C C . GLY A 1 75 ? 9.076 0.242 -7.209 1.00 61.16 75 GLY A C 1
ATOM 571 O O . GLY A 1 75 ? 8.309 0.383 -6.259 1.00 61.16 75 GLY A O 1
ATOM 572 N N . SER A 1 76 ? 9.209 1.184 -8.152 1.00 59.84 76 SER A N 1
ATOM 573 C CA . SER A 1 76 ? 8.380 2.395 -8.214 1.00 59.84 76 SER A CA 1
ATOM 574 C C . SER A 1 76 ? 8.190 2.895 -9.649 1.00 59.84 76 SER A C 1
ATOM 576 O O . SER A 1 76 ? 9.059 2.744 -10.507 1.00 59.84 76 SER A O 1
ATOM 578 N N . THR A 1 77 ? 7.051 3.535 -9.919 1.00 58.12 77 THR A N 1
ATOM 579 C CA . THR A 1 77 ? 6.736 4.113 -11.238 1.00 58.12 77 THR A CA 1
ATOM 580 C C . THR A 1 77 ? 7.681 5.246 -11.618 1.00 58.12 77 THR A C 1
ATOM 582 O O . THR A 1 77 ? 8.073 5.349 -12.774 1.00 58.12 77 THR A O 1
ATOM 585 N N . TYR A 1 78 ? 8.121 6.055 -10.655 1.00 57.25 78 TYR A N 1
ATOM 586 C CA . TYR A 1 78 ? 9.079 7.125 -10.918 1.00 57.25 78 TYR A CA 1
ATOM 587 C C . TYR A 1 78 ? 10.442 6.591 -11.371 1.00 57.25 78 TYR A C 1
ATOM 589 O O . TYR A 1 78 ? 10.969 6.993 -12.408 1.00 57.25 78 TYR A O 1
ATOM 597 N N . ALA A 1 79 ? 11.003 5.636 -10.626 1.00 62.25 79 ALA A N 1
ATOM 598 C CA . ALA A 1 79 ? 12.246 5.004 -11.042 1.00 62.25 79 ALA A CA 1
ATOM 599 C C . ALA A 1 79 ? 12.042 4.232 -12.359 1.00 62.25 79 ALA A C 1
ATOM 601 O O . ALA A 1 79 ? 12.953 4.162 -13.179 1.00 62.25 79 ALA A O 1
ATOM 602 N N . GLY A 1 80 ? 10.828 3.722 -12.602 1.00 73.12 80 GLY A N 1
ATOM 603 C CA . GLY A 1 80 ? 10.404 3.195 -13.897 1.00 73.12 80 GLY A CA 1
ATOM 604 C C . GLY A 1 80 ? 10.506 4.217 -15.038 1.00 73.12 80 GLY A C 1
ATOM 605 O O . GLY A 1 80 ? 11.035 3.882 -16.094 1.00 73.12 80 GLY A O 1
ATOM 606 N N . GLN A 1 81 ? 10.087 5.469 -14.822 1.00 77.56 81 GLN A N 1
ATOM 607 C CA . GLN A 1 81 ? 10.222 6.564 -15.792 1.00 77.56 81 GLN A CA 1
ATOM 608 C C . GLN A 1 81 ? 11.685 6.893 -16.080 1.00 77.56 81 GLN A C 1
ATOM 610 O O . GLN A 1 81 ? 12.073 6.939 -17.243 1.00 77.56 81 GLN A O 1
ATOM 615 N N . ALA A 1 82 ? 12.519 7.032 -15.048 1.00 70.00 82 ALA A N 1
ATOM 616 C CA . ALA A 1 82 ? 13.948 7.282 -15.237 1.00 70.00 82 ALA A CA 1
ATOM 617 C C . ALA A 1 82 ? 14.640 6.146 -16.018 1.00 70.00 82 ALA A C 1
ATOM 619 O O . ALA A 1 82 ? 15.493 6.403 -16.869 1.00 70.00 82 ALA A O 1
ATOM 620 N N . MET A 1 83 ? 14.254 4.889 -15.763 1.00 80.50 83 MET A N 1
ATOM 621 C CA . MET A 1 83 ? 14.751 3.741 -16.528 1.00 80.50 83 MET A CA 1
ATOM 622 C C . MET A 1 83 ? 14.241 3.743 -17.964 1.00 80.50 83 MET A C 1
ATOM 624 O O . MET A 1 83 ? 15.030 3.509 -18.875 1.00 80.50 83 MET A O 1
ATOM 628 N N . TYR A 1 84 ? 12.963 4.050 -18.191 1.00 88.19 84 TYR A N 1
ATOM 629 C CA . TYR A 1 84 ? 12.436 4.199 -19.544 1.00 88.19 84 TYR A CA 1
ATOM 630 C C . TYR A 1 84 ? 13.175 5.300 -20.314 1.00 88.19 84 TYR A C 1
ATOM 632 O O . TYR A 1 84 ? 13.621 5.049 -21.429 1.00 88.19 84 TYR A O 1
ATOM 640 N N . ASP A 1 85 ? 13.386 6.476 -19.721 1.00 83.31 85 ASP A N 1
ATOM 641 C CA . ASP A 1 85 ? 14.107 7.577 -20.367 1.00 83.31 85 ASP A CA 1
ATOM 642 C C . ASP A 1 85 ? 15.543 7.181 -20.716 1.00 83.31 85 ASP A C 1
ATOM 644 O O . ASP A 1 85 ? 16.026 7.491 -21.807 1.00 83.31 85 ASP A O 1
ATOM 648 N N . MET A 1 86 ? 16.217 6.449 -19.825 1.00 81.12 86 MET A N 1
ATOM 649 C CA . MET A 1 86 ? 17.552 5.910 -20.077 1.00 81.12 86 MET A CA 1
ATOM 650 C C . MET A 1 86 ? 17.551 4.920 -21.251 1.00 81.12 86 MET A C 1
ATOM 652 O O . MET A 1 86 ? 18.335 5.099 -22.183 1.00 81.12 86 MET A O 1
ATOM 656 N N . LEU A 1 87 ? 16.666 3.916 -21.229 1.00 85.50 87 LEU A N 1
ATOM 657 C CA . LEU A 1 87 ? 16.545 2.908 -22.289 1.00 85.50 87 LEU A CA 1
ATOM 658 C C . LEU A 1 87 ? 16.185 3.552 -23.634 1.00 85.50 87 LEU A C 1
ATOM 660 O O . LEU A 1 87 ? 16.821 3.294 -24.654 1.00 85.50 87 LEU A O 1
ATOM 664 N N . LYS A 1 88 ? 15.214 4.470 -23.637 1.00 87.88 88 LYS A N 1
ATOM 665 C CA . LYS A 1 88 ? 14.825 5.244 -24.819 1.00 87.88 88 LYS A CA 1
ATOM 666 C C . LYS A 1 88 ? 15.996 6.041 -25.366 1.00 87.88 88 LYS A C 1
ATOM 668 O O . LYS A 1 88 ? 16.242 6.022 -26.570 1.00 87.88 88 LYS A O 1
ATOM 673 N N . THR A 1 89 ? 16.744 6.707 -24.495 1.00 84.88 89 THR A N 1
ATOM 674 C CA . THR A 1 89 ? 17.918 7.493 -24.885 1.00 84.88 89 THR A CA 1
ATOM 675 C C . THR A 1 89 ? 19.008 6.616 -25.504 1.00 84.88 89 THR A C 1
ATOM 677 O O . THR A 1 89 ? 19.655 7.054 -26.454 1.00 84.88 89 THR A O 1
ATOM 680 N N . SER A 1 90 ? 19.211 5.383 -25.024 1.00 82.94 90 SER A N 1
ATOM 681 C CA . SER A 1 90 ? 20.249 4.496 -25.565 1.00 82.94 90 SER A CA 1
ATOM 682 C C . SER A 1 90 ? 19.944 3.954 -26.963 1.00 82.94 90 SER A C 1
ATOM 684 O O . SER A 1 90 ? 20.890 3.610 -27.663 1.00 82.94 90 SER A O 1
ATOM 686 N N . MET A 1 91 ? 18.676 3.914 -27.385 1.00 87.44 91 MET A N 1
ATOM 687 C CA . MET A 1 91 ? 18.235 3.327 -28.667 1.00 87.44 91 MET A CA 1
ATOM 688 C C . MET A 1 91 ? 17.715 4.341 -29.702 1.00 87.44 91 MET A C 1
ATOM 690 O O . MET A 1 91 ? 17.262 3.962 -30.778 1.00 87.44 91 MET A O 1
ATOM 694 N N . THR A 1 92 ? 17.760 5.640 -29.392 1.00 87.25 92 THR A N 1
ATOM 695 C CA . THR A 1 92 ? 17.275 6.723 -30.277 1.00 87.25 92 THR A CA 1
ATOM 696 C C . THR A 1 92 ? 18.392 7.677 -30.714 1.00 87.25 92 THR A C 1
ATOM 698 O O . THR A 1 92 ? 18.155 8.845 -31.026 1.00 87.25 92 THR A O 1
ATOM 701 N N . GLY A 1 93 ? 19.637 7.192 -30.734 1.00 90.75 93 GLY A N 1
ATOM 702 C CA . GLY A 1 93 ? 20.770 7.948 -31.258 1.00 90.75 93 GLY A CA 1
ATOM 703 C C . GLY A 1 93 ? 20.626 8.227 -32.757 1.00 90.75 93 GLY A C 1
ATOM 704 O O . GLY A 1 93 ? 20.011 7.466 -33.493 1.00 90.75 93 GLY A O 1
ATOM 705 N N . THR A 1 94 ? 21.221 9.320 -33.236 1.00 93.06 94 THR A N 1
ATOM 706 C CA . THR A 1 94 ? 21.164 9.702 -34.664 1.00 93.06 94 THR A CA 1
ATOM 707 C C . THR A 1 94 ? 22.519 9.642 -35.366 1.00 93.06 94 THR A C 1
ATOM 709 O O . THR A 1 94 ? 22.588 9.723 -36.589 1.00 93.06 94 THR A O 1
ATOM 712 N N . ILE A 1 95 ? 23.605 9.535 -34.600 1.00 94.81 95 ILE A N 1
ATOM 713 C CA . ILE A 1 95 ? 24.978 9.486 -35.111 1.00 94.81 95 ILE A CA 1
ATOM 714 C C . ILE A 1 95 ? 25.494 8.049 -35.077 1.00 94.81 95 ILE A C 1
ATOM 716 O O . ILE A 1 95 ? 25.121 7.277 -34.197 1.00 94.81 95 ILE A O 1
ATOM 720 N N . TYR A 1 96 ? 26.376 7.703 -36.010 1.00 95.12 96 TYR A N 1
ATOM 721 C CA . TYR A 1 96 ? 27.039 6.400 -36.068 1.00 95.12 96 TYR A CA 1
ATOM 722 C C . TYR A 1 96 ? 28.421 6.515 -36.729 1.00 95.12 96 TYR A C 1
ATOM 724 O O . TYR A 1 96 ? 28.847 7.600 -37.136 1.00 95.12 96 TYR A O 1
ATOM 732 N N . GLY A 1 97 ? 29.145 5.401 -36.810 1.00 94.06 97 GLY A N 1
ATOM 733 C CA . GLY A 1 97 ? 30.467 5.318 -37.414 1.00 94.06 97 GLY A CA 1
ATOM 734 C C . GLY A 1 97 ? 31.492 6.186 -36.685 1.00 94.06 97 GLY A C 1
ATOM 735 O O . GLY A 1 97 ? 31.473 6.315 -35.459 1.00 94.06 97 GLY A O 1
ATOM 736 N N . ALA A 1 98 ? 32.380 6.823 -37.450 1.00 94.81 98 ALA A N 1
ATOM 737 C CA . ALA A 1 98 ? 33.476 7.619 -36.899 1.00 94.81 98 ALA A CA 1
ATOM 738 C C . ALA A 1 98 ? 33.000 8.769 -35.989 1.00 94.81 98 ALA A C 1
ATOM 740 O O . ALA A 1 98 ? 33.682 9.105 -35.022 1.00 94.81 98 ALA A O 1
ATOM 741 N N . GLU A 1 99 ? 31.831 9.355 -36.270 1.00 95.75 99 GLU A N 1
ATOM 742 C CA . GLU A 1 99 ? 31.260 10.430 -35.452 1.00 95.75 99 GLU A CA 1
ATOM 743 C C . GLU A 1 99 ? 30.835 9.920 -34.069 1.00 95.75 99 GLU A C 1
ATOM 745 O O . GLU A 1 99 ? 31.202 10.503 -33.046 1.00 95.75 99 GLU A O 1
ATOM 750 N N . ALA A 1 100 ? 30.114 8.798 -34.021 1.00 92.75 100 ALA A N 1
ATOM 751 C CA . ALA A 1 100 ? 29.700 8.192 -32.761 1.00 92.75 100 ALA A CA 1
ATOM 752 C C . ALA A 1 100 ? 30.893 7.659 -31.962 1.00 92.75 100 ALA A C 1
ATOM 754 O O . ALA A 1 100 ? 30.976 7.906 -30.760 1.00 92.75 100 ALA A O 1
ATOM 755 N N . GLN A 1 101 ? 31.860 7.018 -32.625 1.00 90.19 101 GLN A N 1
ATOM 756 C CA . GLN A 1 101 ? 33.082 6.538 -31.979 1.00 90.19 101 GLN A CA 1
ATOM 757 C C . GLN A 1 101 ? 33.898 7.689 -31.370 1.00 90.19 101 GLN A C 1
ATOM 759 O O . GLN A 1 101 ? 34.403 7.563 -30.256 1.00 90.19 101 GLN A O 1
ATOM 764 N N . ALA A 1 102 ? 33.988 8.840 -32.044 1.00 92.81 102 ALA A N 1
ATOM 765 C CA . ALA A 1 102 ? 34.659 10.016 -31.491 1.00 92.81 102 ALA A CA 1
ATOM 766 C C . ALA A 1 102 ? 33.950 10.576 -30.243 1.00 92.81 102 ALA A C 1
ATOM 768 O O . ALA A 1 102 ? 34.608 11.106 -29.347 1.00 92.81 102 ALA A O 1
ATOM 769 N N . LYS A 1 103 ? 32.617 10.460 -30.171 1.00 92.19 103 LYS A N 1
ATOM 770 C CA . LYS A 1 103 ? 31.811 10.960 -29.049 1.00 92.19 103 LYS A CA 1
ATOM 771 C C . LYS A 1 103 ? 31.799 10.002 -27.853 1.00 92.19 103 LYS A C 1
ATOM 773 O O . LYS A 1 103 ? 32.006 10.431 -26.716 1.00 92.19 103 LYS A O 1
ATOM 778 N N . TYR A 1 104 ? 31.540 8.724 -28.108 1.00 86.56 104 TYR A N 1
ATOM 779 C CA . TYR A 1 104 ? 31.264 7.714 -27.083 1.00 86.56 104 TYR A CA 1
ATOM 780 C C . TYR A 1 104 ? 32.477 6.824 -26.762 1.00 86.56 104 TYR A C 1
ATOM 782 O O . TYR A 1 104 ? 32.509 6.189 -25.709 1.00 86.56 104 TYR A O 1
ATOM 790 N N . GLY A 1 105 ? 33.508 6.834 -27.613 1.00 87.50 105 GLY A N 1
ATOM 791 C CA . GLY A 1 105 ? 34.683 5.968 -27.510 1.00 87.50 105 GLY A CA 1
ATOM 792 C C . GLY A 1 105 ? 34.502 4.642 -28.250 1.00 87.50 105 GLY A C 1
ATOM 793 O O . GLY A 1 105 ? 33.510 4.433 -28.937 1.00 87.50 105 GLY A O 1
ATOM 794 N N . ASP A 1 106 ? 35.459 3.731 -28.106 1.00 81.44 106 ASP A N 1
ATOM 795 C CA . ASP A 1 106 ? 35.452 2.386 -28.711 1.00 81.44 106 ASP A CA 1
ATOM 796 C C . ASP A 1 106 ? 35.083 1.277 -27.703 1.00 81.44 106 ASP A C 1
ATOM 798 O O . ASP A 1 106 ? 35.266 0.092 -27.965 1.00 81.44 106 ASP A O 1
ATOM 802 N N . GLY A 1 107 ? 34.611 1.661 -26.513 1.00 77.00 107 GLY A N 1
ATOM 803 C CA . GLY A 1 107 ? 34.245 0.743 -25.434 1.00 77.00 107 GLY A CA 1
ATOM 804 C C . GLY A 1 107 ? 35.419 0.145 -24.645 1.00 77.00 107 GLY A C 1
ATOM 805 O O . GLY A 1 107 ? 35.186 -0.434 -23.583 1.00 77.00 107 GLY A O 1
ATOM 806 N N . THR A 1 108 ? 36.681 0.324 -25.062 1.00 77.69 108 THR A N 1
ATOM 807 C CA . THR A 1 108 ? 37.845 -0.291 -24.381 1.00 77.69 108 THR A CA 1
ATOM 808 C C . THR A 1 108 ? 38.048 0.191 -22.942 1.00 77.69 108 THR A C 1
ATOM 810 O O . THR A 1 108 ? 38.534 -0.558 -22.096 1.00 77.69 108 THR A O 1
ATOM 813 N N . ASN A 1 109 ? 37.632 1.422 -22.635 1.00 73.50 109 ASN A N 1
ATOM 814 C CA . ASN A 1 109 ? 37.688 2.017 -21.295 1.00 73.50 109 ASN A CA 1
ATOM 815 C C . ASN A 1 109 ? 36.295 2.122 -20.643 1.00 73.50 109 ASN A C 1
ATOM 817 O O . ASN A 1 109 ? 36.064 2.973 -19.779 1.00 73.50 109 ASN A O 1
ATOM 821 N N . GLY A 1 110 ? 35.353 1.278 -21.076 1.00 68.38 110 GLY A N 1
ATOM 822 C CA . GLY A 1 110 ? 33.930 1.455 -20.799 1.00 68.38 110 GLY A CA 1
ATOM 823 C C . GLY A 1 110 ? 33.356 2.680 -21.520 1.00 68.38 110 GLY A C 1
ATOM 824 O O . GLY A 1 110 ? 33.940 3.178 -22.481 1.00 68.38 110 GLY A O 1
ATOM 825 N N . PHE A 1 111 ? 32.220 3.182 -21.029 1.00 71.00 111 PHE A N 1
ATOM 826 C CA . PHE A 1 111 ? 31.470 4.290 -21.642 1.00 71.00 111 PHE A CA 1
ATOM 827 C C . PHE A 1 111 ? 31.387 5.507 -20.702 1.00 71.00 111 PHE A C 1
ATOM 829 O O . PHE A 1 111 ? 30.316 5.812 -20.173 1.00 71.00 111 PHE A O 1
ATOM 836 N N . PRO A 1 112 ? 32.507 6.208 -20.431 1.00 63.88 112 PRO A N 1
ATOM 837 C CA . PRO A 1 112 ? 32.535 7.329 -19.485 1.00 63.88 112 PRO A CA 1
ATOM 838 C C . PRO A 1 112 ? 31.686 8.527 -19.935 1.00 63.88 112 PRO A C 1
ATOM 840 O O . PRO A 1 112 ? 31.204 9.280 -19.094 1.00 63.88 112 PRO A O 1
ATOM 843 N N . ASN A 1 113 ? 31.469 8.673 -21.245 1.00 69.44 113 ASN A N 1
ATOM 844 C CA . ASN A 1 113 ? 30.630 9.716 -21.841 1.00 69.44 113 ASN A CA 1
ATOM 845 C C . ASN A 1 113 ? 29.201 9.223 -22.145 1.00 69.44 113 ASN A C 1
ATOM 847 O O . ASN A 1 113 ? 28.466 9.882 -22.879 1.00 69.44 113 ASN A O 1
ATOM 851 N N . GLY A 1 114 ? 28.822 8.053 -21.617 1.00 75.75 114 GLY A N 1
ATOM 852 C CA . GLY A 1 114 ? 27.633 7.325 -22.050 1.00 75.75 114 GLY A CA 1
ATOM 853 C C . GLY A 1 114 ? 27.770 6.782 -23.476 1.00 75.75 114 GLY A C 1
ATOM 854 O O . GLY A 1 114 ? 28.834 6.859 -24.091 1.00 75.75 114 GLY A O 1
ATOM 855 N N . TYR A 1 115 ? 26.678 6.226 -23.993 1.00 78.25 115 TYR A N 1
ATOM 856 C CA . TYR A 1 115 ? 26.553 5.789 -25.379 1.00 78.25 115 TYR A CA 1
ATOM 857 C C . TYR A 1 115 ? 25.107 5.925 -25.854 1.00 78.25 115 TYR A C 1
ATOM 859 O O . TYR A 1 115 ? 24.179 5.966 -25.047 1.00 78.25 115 TYR A O 1
ATOM 867 N N . GLN A 1 116 ? 24.929 5.979 -27.171 1.00 88.69 116 GLN A N 1
ATOM 868 C CA . GLN A 1 116 ? 23.636 5.836 -27.833 1.00 88.69 116 GLN A CA 1
ATOM 869 C C . GLN A 1 116 ? 23.861 5.082 -29.137 1.00 88.69 116 GLN A C 1
ATOM 871 O O . GLN A 1 116 ? 24.793 5.414 -29.869 1.00 88.69 116 GLN A O 1
ATOM 876 N N . PHE A 1 117 ? 23.010 4.107 -29.425 1.00 90.31 117 PHE A N 1
ATOM 877 C CA . PHE A 1 117 ? 22.944 3.466 -30.726 1.00 90.31 117 PHE A CA 1
ATOM 878 C C . PHE A 1 117 ? 21.948 4.199 -31.614 1.00 90.31 117 PHE A C 1
ATOM 880 O O . PHE A 1 117 ? 20.864 4.594 -31.179 1.00 90.31 117 PHE A O 1
ATOM 887 N N . ASN A 1 118 ? 22.331 4.372 -32.873 1.00 94.12 118 ASN A N 1
ATOM 888 C CA . ASN A 1 118 ? 21.382 4.596 -33.940 1.00 94.12 118 ASN A CA 1
ATOM 889 C C . ASN A 1 118 ? 20.730 3.256 -34.283 1.00 94.12 118 ASN A C 1
ATOM 891 O O . ASN A 1 118 ? 21.387 2.382 -34.852 1.00 94.12 118 ASN A O 1
ATOM 895 N N . CYS A 1 119 ? 19.456 3.112 -33.924 1.00 94.50 119 CYS A N 1
ATOM 896 C CA . CYS A 1 119 ? 18.682 1.913 -34.224 1.00 94.50 119 CYS A CA 1
ATOM 897 C C . CYS A 1 119 ? 17.768 2.044 -35.453 1.00 94.50 119 CYS A C 1
ATOM 899 O O . CYS A 1 119 ? 16.944 1.168 -35.718 1.00 94.50 119 CYS A O 1
ATOM 901 N N . GLY A 1 120 ? 17.907 3.140 -36.203 1.00 94.50 120 GLY A N 1
ATOM 902 C CA . GLY A 1 120 ? 17.155 3.402 -37.424 1.00 94.50 120 GLY A CA 1
ATOM 903 C C . GLY A 1 120 ? 17.792 2.808 -38.680 1.00 94.50 120 GLY A C 1
ATOM 904 O O . GLY A 1 120 ? 18.903 2.264 -38.684 1.00 94.50 120 GLY A O 1
ATOM 905 N N . PHE A 1 121 ? 17.077 2.948 -39.788 1.00 97.00 121 PHE A N 1
ATOM 906 C CA . PHE A 1 121 ? 17.550 2.620 -41.120 1.00 97.00 121 PHE A CA 1
ATOM 907 C C . PHE A 1 121 ? 18.420 3.761 -41.668 1.00 97.00 121 PHE A C 1
ATOM 909 O O . PHE A 1 121 ? 18.222 4.942 -41.394 1.00 97.00 121 PHE A O 1
ATOM 916 N N . ILE A 1 122 ? 19.421 3.406 -42.468 1.00 95.44 122 ILE A N 1
ATOM 917 C CA . ILE A 1 122 ? 20.331 4.332 -43.142 1.00 95.44 122 ILE A CA 1
ATOM 918 C C . ILE A 1 122 ? 20.201 4.184 -44.665 1.00 95.44 122 ILE A C 1
ATOM 920 O O . ILE A 1 122 ? 19.428 3.379 -45.180 1.00 95.44 122 ILE A O 1
ATOM 924 N N . GLY A 1 123 ? 20.936 4.998 -45.426 1.00 94.25 123 GLY A N 1
ATOM 925 C CA . GLY A 1 123 ? 20.967 4.869 -46.891 1.00 94.25 123 GLY A CA 1
ATOM 926 C C . GLY A 1 123 ? 19.663 5.271 -47.597 1.00 94.25 123 GLY A C 1
ATOM 927 O O . GLY A 1 123 ? 19.459 4.908 -48.751 1.00 94.25 123 GLY A O 1
ATOM 928 N N . GLY A 1 124 ? 18.781 6.024 -46.926 1.00 95.81 124 GLY A N 1
ATOM 929 C CA . GLY A 1 124 ? 17.524 6.525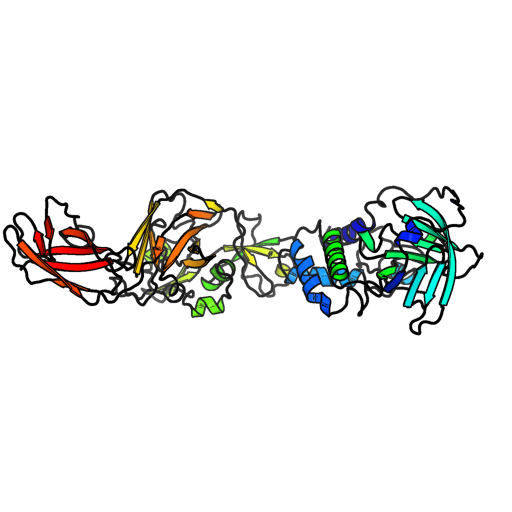 -47.500 1.00 95.81 124 GLY A CA 1
ATOM 930 C C . GLY A 1 124 ? 16.374 5.513 -47.521 1.00 95.81 124 GLY A C 1
ATOM 931 O O . GLY A 1 124 ? 15.350 5.778 -48.151 1.00 95.81 124 GLY A O 1
ATOM 932 N N . VAL A 1 125 ? 16.528 4.373 -46.845 1.00 97.88 125 VAL A N 1
ATOM 933 C CA . VAL A 1 125 ? 15.478 3.361 -46.701 1.00 97.88 125 VAL A CA 1
ATOM 934 C C . VAL A 1 125 ? 14.544 3.742 -45.553 1.00 97.88 125 VAL A C 1
ATOM 936 O O . VAL A 1 125 ? 15.001 4.079 -44.470 1.00 97.88 125 VAL A O 1
ATOM 939 N N . ALA A 1 126 ? 13.239 3.666 -45.791 1.00 97.44 126 ALA A N 1
ATOM 940 C CA . ALA A 1 126 ? 12.189 3.806 -44.785 1.00 97.44 126 ALA A CA 1
ATOM 941 C C . ALA A 1 126 ? 11.480 2.475 -44.487 1.00 97.44 126 ALA A C 1
ATOM 943 O O . ALA A 1 126 ? 10.932 2.307 -43.402 1.00 97.44 126 ALA A O 1
ATOM 944 N N . LYS A 1 127 ? 11.470 1.531 -45.441 1.00 98.06 127 LYS A N 1
ATOM 945 C CA . LYS A 1 127 ? 10.871 0.198 -45.268 1.00 98.06 127 LYS A CA 1
ATOM 946 C C . LYS A 1 127 ? 11.705 -0.884 -45.930 1.00 98.06 127 LYS A C 1
ATOM 948 O O . LYS A 1 127 ? 12.247 -0.659 -47.012 1.00 98.06 127 LYS A O 1
ATOM 953 N N . PHE A 1 128 ? 11.713 -2.071 -45.337 1.00 98.69 128 PHE A N 1
ATOM 954 C CA . PHE A 1 128 ? 12.218 -3.281 -45.982 1.00 98.69 128 PHE A CA 1
ATOM 955 C C . PHE A 1 128 ? 11.061 -4.213 -46.321 1.00 98.69 128 PHE A C 1
ATOM 957 O O . PHE A 1 128 ? 10.189 -4.438 -45.494 1.00 98.69 128 PHE A O 1
ATOM 964 N N . VAL A 1 129 ? 11.052 -4.767 -47.528 1.00 98.62 129 VAL A N 1
ATOM 965 C CA . VAL A 1 129 ? 10.164 -5.867 -47.916 1.00 98.62 129 VAL A CA 1
ATOM 966 C C . VAL A 1 129 ? 11.041 -7.090 -48.134 1.00 98.62 129 VAL A C 1
ATOM 968 O O . VAL A 1 129 ? 11.890 -7.085 -49.029 1.00 98.62 129 VAL A O 1
ATOM 971 N N . ILE A 1 130 ? 10.856 -8.103 -47.292 1.00 98.25 130 ILE A N 1
ATOM 972 C CA . ILE A 1 130 ? 11.597 -9.363 -47.312 1.00 98.25 130 ILE A CA 1
ATOM 973 C C . ILE A 1 130 ? 10.645 -10.462 -47.779 1.00 98.25 130 ILE A C 1
ATOM 975 O O . ILE A 1 130 ? 9.630 -10.725 -47.138 1.00 98.25 130 ILE A O 1
ATOM 979 N N . ASP A 1 131 ? 10.971 -11.089 -48.904 1.00 96.69 131 ASP A N 1
ATOM 980 C CA . ASP A 1 131 ? 10.213 -12.193 -49.493 1.00 96.69 131 ASP A CA 1
ATOM 981 C C . ASP A 1 131 ? 11.190 -13.307 -49.887 1.00 96.69 131 ASP A C 1
ATOM 983 O O . ASP A 1 131 ? 11.797 -13.300 -50.966 1.00 96.69 131 ASP A O 1
ATOM 987 N N . GLY A 1 132 ? 11.429 -14.222 -48.944 1.00 93.81 132 GLY A N 1
ATOM 988 C CA . GLY A 1 132 ? 12.438 -15.269 -49.079 1.00 93.81 132 GLY A CA 1
ATOM 989 C C . GLY A 1 132 ? 13.829 -14.698 -49.369 1.00 93.81 132 GLY A C 1
ATOM 990 O O . GLY A 1 132 ? 14.413 -14.000 -48.544 1.00 93.81 132 GLY A O 1
ATOM 991 N N . LYS A 1 133 ? 14.382 -15.000 -50.551 1.00 95.25 133 LYS A N 1
ATOM 992 C CA . LYS A 1 133 ? 15.711 -14.504 -50.953 1.00 95.25 133 LYS A CA 1
ATOM 993 C C . LYS A 1 133 ? 15.721 -13.012 -51.263 1.00 95.25 133 LYS A C 1
ATOM 995 O O . LYS A 1 133 ? 16.788 -12.402 -51.247 1.00 95.25 133 LYS A O 1
ATOM 1000 N N . LYS A 1 134 ? 14.576 -12.432 -51.618 1.00 97.62 134 LYS A N 1
ATOM 1001 C CA . LYS A 1 134 ? 14.517 -11.069 -52.129 1.00 97.62 134 LYS A CA 1
ATOM 1002 C C . LYS A 1 134 ? 14.353 -10.083 -50.982 1.00 97.62 134 LYS A C 1
ATOM 1004 O O . LYS A 1 134 ? 13.364 -10.139 -50.257 1.00 97.62 134 LYS A O 1
ATOM 1009 N N . ILE A 1 135 ? 15.282 -9.137 -50.874 1.00 98.50 135 ILE A N 1
ATOM 1010 C CA . ILE A 1 135 ? 15.179 -8.006 -49.947 1.00 98.50 135 ILE A CA 1
ATOM 1011 C C . ILE A 1 135 ? 15.101 -6.727 -50.775 1.00 98.50 135 ILE A C 1
ATOM 1013 O O . ILE A 1 135 ? 15.953 -6.454 -51.621 1.00 98.50 135 ILE A O 1
ATOM 1017 N N . THR A 1 136 ? 14.044 -5.953 -50.547 1.00 98.69 136 THR A N 1
ATOM 1018 C CA . THR A 1 136 ? 13.782 -4.679 -51.223 1.00 98.69 136 THR A CA 1
ATOM 1019 C C . THR A 1 136 ? 13.730 -3.554 -50.202 1.00 98.69 136 THR A C 1
ATOM 1021 O O . THR A 1 136 ? 12.943 -3.617 -49.262 1.00 98.69 136 THR A O 1
ATOM 1024 N N . GLY A 1 137 ? 14.525 -2.505 -50.402 1.00 98.56 137 GLY A N 1
ATOM 1025 C CA . GLY A 1 137 ? 14.429 -1.266 -49.635 1.00 98.56 137 GLY A CA 1
ATOM 1026 C C . GLY A 1 137 ? 13.556 -0.246 -50.351 1.00 98.56 137 GLY A C 1
ATOM 1027 O O . GLY A 1 137 ? 13.746 0.010 -51.542 1.00 98.56 137 GLY A O 1
ATOM 1028 N N . LEU A 1 138 ? 12.622 0.363 -49.629 1.00 98.69 138 LEU A N 1
ATOM 1029 C CA . LEU A 1 138 ? 11.753 1.429 -50.120 1.00 98.69 138 LEU A CA 1
ATOM 1030 C C . LEU A 1 138 ? 12.039 2.734 -49.377 1.00 98.69 138 LEU A C 1
ATOM 1032 O O . LEU A 1 138 ? 12.263 2.710 -48.170 1.00 98.69 138 LEU A O 1
ATOM 1036 N N . ASP A 1 139 ? 11.987 3.869 -50.071 1.00 98.00 139 ASP A N 1
ATOM 1037 C CA . ASP A 1 139 ? 12.042 5.196 -49.455 1.00 98.00 139 ASP A CA 1
ATOM 1038 C C . ASP A 1 139 ? 10.695 5.572 -48.802 1.00 98.00 139 ASP A C 1
ATOM 1040 O O . ASP A 1 139 ? 9.694 4.856 -48.909 1.00 98.00 139 ASP A O 1
ATOM 1044 N N . ALA A 1 140 ? 10.642 6.734 -48.147 1.00 95.31 140 ALA A N 1
ATOM 1045 C CA . ALA A 1 140 ? 9.424 7.241 -47.505 1.00 95.31 140 ALA A CA 1
ATOM 1046 C C . ALA A 1 140 ? 8.234 7.439 -48.473 1.00 95.31 140 ALA A C 1
ATOM 1048 O O . ALA A 1 140 ? 7.085 7.486 -48.042 1.00 95.31 140 ALA A O 1
ATOM 1049 N N . ASN A 1 141 ? 8.484 7.522 -49.784 1.00 97.00 141 ASN A N 1
ATOM 1050 C CA . ASN A 1 141 ? 7.467 7.631 -50.833 1.00 97.00 141 ASN A CA 1
ATOM 1051 C C . ASN A 1 141 ? 7.154 6.274 -51.488 1.00 97.00 141 ASN A C 1
ATOM 1053 O O . ASN A 1 141 ? 6.539 6.238 -52.556 1.00 97.00 141 ASN A O 1
ATOM 1057 N N . SER A 1 142 ? 7.582 5.165 -50.874 1.00 96.06 142 SER A N 1
ATOM 1058 C CA . SER A 1 142 ? 7.452 3.801 -51.400 1.00 96.06 142 SER A CA 1
ATOM 1059 C C . SER A 1 142 ? 8.157 3.573 -52.745 1.00 96.06 142 SER A C 1
ATOM 1061 O O . SER A 1 142 ? 7.785 2.675 -53.501 1.00 96.06 142 SER A O 1
ATOM 1063 N N . LYS A 1 143 ? 9.177 4.374 -53.076 1.00 98.12 143 LYS A N 1
ATOM 1064 C CA . LYS A 1 143 ? 10.027 4.134 -54.247 1.00 98.12 143 LYS A CA 1
ATOM 1065 C C . LYS A 1 143 ? 11.152 3.183 -53.883 1.00 98.12 143 LYS A C 1
ATOM 1067 O O . LYS A 1 143 ? 11.735 3.290 -52.812 1.00 98.12 143 LYS A O 1
ATOM 1072 N N . VAL A 1 144 ? 11.486 2.287 -54.804 1.00 98.31 144 VAL A N 1
ATOM 1073 C CA . VAL A 1 144 ? 12.587 1.335 -54.628 1.00 98.31 144 VAL A CA 1
ATOM 1074 C C . VAL A 1 144 ? 13.920 2.081 -54.543 1.00 98.31 144 VAL A C 1
ATOM 1076 O O . VAL A 1 144 ? 14.298 2.781 -55.481 1.00 98.31 144 VAL A O 1
ATOM 1079 N N . VAL A 1 145 ? 14.617 1.904 -53.420 1.00 98.19 145 VAL A N 1
ATOM 1080 C CA . VAL A 1 145 ? 16.002 2.343 -53.187 1.00 98.19 145 VAL A CA 1
ATOM 1081 C C . VAL A 1 145 ? 16.969 1.274 -53.693 1.00 98.19 145 VAL A C 1
ATOM 1083 O O . VAL A 1 145 ? 17.912 1.588 -54.414 1.00 98.19 145 VAL A O 1
ATOM 1086 N N . PHE A 1 146 ? 16.699 0.008 -53.364 1.00 98.31 146 PHE A N 1
ATOM 1087 C CA . PHE A 1 146 ? 17.429 -1.162 -53.855 1.00 98.31 146 PHE A CA 1
ATOM 1088 C C . PHE A 1 146 ? 16.516 -2.399 -53.850 1.00 98.31 146 PHE A C 1
ATOM 1090 O O . PHE A 1 146 ? 15.493 -2.419 -53.163 1.00 98.31 146 PHE A O 1
ATOM 1097 N N . SER A 1 147 ? 16.874 -3.432 -54.614 1.00 97.94 147 SER A N 1
ATOM 1098 C CA . SER A 1 147 ? 16.152 -4.708 -54.640 1.00 97.94 147 SER A CA 1
ATOM 1099 C C . SER A 1 147 ? 17.061 -5.807 -55.179 1.00 97.94 147 SER A C 1
ATOM 1101 O O . SER A 1 147 ? 17.225 -5.895 -56.396 1.00 97.94 147 SER A O 1
ATOM 1103 N N . HIS A 1 148 ? 17.548 -6.680 -54.298 1.00 97.94 148 HIS A N 1
ATOM 1104 C CA . HIS A 1 148 ? 18.482 -7.758 -54.644 1.00 97.94 148 HIS A CA 1
ATOM 1105 C C . HIS A 1 148 ? 17.986 -9.110 -54.119 1.00 97.94 148 HIS A C 1
ATOM 1107 O O . HIS A 1 148 ? 17.153 -9.168 -53.210 1.00 97.94 148 HIS A O 1
ATOM 1113 N N . GLU A 1 149 ? 18.491 -10.198 -54.699 1.00 97.12 149 GLU A N 1
ATOM 1114 C CA . GLU A 1 149 ? 18.366 -11.544 -54.127 1.00 97.12 149 GLU A CA 1
ATOM 1115 C C . GLU A 1 149 ? 19.617 -11.873 -53.318 1.00 97.12 149 GLU A C 1
ATOM 1117 O O . GLU A 1 149 ? 20.721 -11.498 -53.711 1.00 97.12 149 GLU A O 1
ATOM 1122 N N . TYR A 1 150 ? 19.438 -12.556 -52.188 1.00 96.12 150 TYR A N 1
ATOM 1123 C CA . TYR A 1 150 ? 20.502 -12.846 -51.239 1.00 96.12 150 TYR A CA 1
ATOM 1124 C C . TYR A 1 150 ? 20.588 -14.330 -50.909 1.00 96.12 150 TYR A C 1
ATOM 1126 O O . TYR A 1 150 ? 19.576 -14.987 -50.646 1.00 96.12 150 TYR A O 1
ATOM 1134 N N . THR A 1 151 ? 21.816 -14.826 -50.820 1.00 94.31 151 THR A N 1
ATOM 1135 C CA . THR A 1 151 ? 22.142 -16.165 -50.332 1.00 94.31 151 THR A CA 1
ATOM 1136 C C . THR A 1 151 ? 22.760 -16.073 -48.939 1.00 94.31 151 THR A C 1
ATOM 1138 O O . THR A 1 151 ? 23.627 -15.231 -48.690 1.00 94.31 151 THR A O 1
ATOM 1141 N N . GLN A 1 152 ? 22.322 -16.941 -48.022 1.00 92.06 152 GLN A N 1
ATOM 1142 C CA . GLN A 1 152 ? 22.973 -17.108 -46.725 1.00 92.06 152 GLN A CA 1
ATOM 1143 C C . GLN A 1 152 ? 24.348 -17.753 -46.924 1.00 92.06 152 GLN A C 1
ATOM 1145 O O . GLN A 1 152 ? 24.458 -18.853 -47.462 1.00 92.06 152 GLN A O 1
ATOM 1150 N N . ILE A 1 153 ? 25.397 -17.050 -46.507 1.00 89.44 153 ILE A N 1
ATOM 1151 C CA . ILE A 1 153 ? 26.789 -17.478 -46.684 1.00 89.44 153 ILE A CA 1
ATOM 1152 C C . ILE A 1 153 ? 27.440 -17.960 -45.387 1.00 89.44 153 ILE A C 1
ATOM 1154 O O . ILE A 1 153 ? 28.452 -18.649 -45.457 1.00 89.44 153 ILE A O 1
ATOM 1158 N N . ASP A 1 154 ? 26.876 -17.612 -44.226 1.00 85.25 154 ASP A N 1
ATOM 1159 C CA . ASP A 1 154 ? 27.370 -18.049 -42.917 1.00 85.25 154 ASP A CA 1
ATOM 1160 C C . ASP A 1 154 ? 26.264 -17.975 -41.844 1.00 85.25 154 ASP A C 1
ATOM 1162 O O . ASP A 1 154 ? 25.315 -17.191 -41.960 1.00 85.25 154 ASP A O 1
ATOM 1166 N N . GLU A 1 155 ? 26.402 -18.788 -40.798 1.00 84.62 155 GLU A N 1
ATOM 1167 C CA . GLU A 1 155 ? 25.604 -18.759 -39.570 1.00 84.62 155 GLU A CA 1
ATOM 1168 C C . GLU A 1 155 ? 26.512 -19.049 -38.373 1.00 84.62 155 GLU A C 1
ATOM 1170 O O . GLU A 1 155 ? 27.149 -20.104 -38.292 1.00 84.62 155 GLU A O 1
ATOM 1175 N N . LYS A 1 156 ? 26.551 -18.130 -37.406 1.00 75.94 156 LYS A N 1
ATOM 1176 C CA . LYS A 1 156 ? 27.391 -18.283 -36.216 1.00 75.94 156 LYS A CA 1
ATOM 1177 C C . LYS A 1 156 ? 26.717 -17.692 -34.995 1.00 75.94 156 LYS A C 1
ATOM 1179 O O . LYS A 1 156 ? 26.337 -16.528 -35.001 1.00 75.94 156 LYS A O 1
ATOM 1184 N N . ASN A 1 157 ? 26.618 -18.490 -33.931 1.00 73.56 157 ASN A N 1
ATOM 1185 C CA . ASN A 1 157 ? 26.038 -18.087 -32.646 1.00 73.56 157 ASN A CA 1
ATOM 1186 C C . ASN A 1 157 ? 24.610 -17.512 -32.762 1.00 73.56 157 ASN A C 1
ATOM 1188 O O . ASN A 1 157 ? 24.243 -16.626 -31.995 1.00 73.56 157 ASN A O 1
ATOM 1192 N N . GLY A 1 158 ? 23.822 -18.018 -33.718 1.00 76.94 158 GLY A N 1
ATOM 1193 C CA . GLY A 1 158 ? 22.468 -17.532 -33.992 1.00 76.94 158 GLY A CA 1
ATOM 1194 C C . GLY A 1 158 ? 22.408 -16.253 -34.830 1.00 76.94 158 GLY A C 1
ATOM 1195 O O . GLY A 1 158 ? 21.326 -15.708 -34.987 1.00 76.94 158 GLY A O 1
ATOM 1196 N N . CYS A 1 159 ? 23.529 -15.771 -35.374 1.00 83.56 159 CYS A N 1
ATOM 1197 C CA . CYS A 1 159 ? 23.556 -14.650 -36.311 1.00 83.56 159 CYS A CA 1
ATOM 1198 C C . CYS A 1 159 ? 23.756 -15.139 -37.749 1.00 83.56 159 CYS A C 1
ATOM 1200 O O . CYS A 1 159 ? 24.547 -16.056 -37.991 1.00 83.56 159 CYS A O 1
ATOM 1202 N N . TYR A 1 160 ? 23.106 -14.477 -38.704 1.00 88.12 160 TYR A N 1
ATOM 1203 C CA . TYR A 1 160 ? 23.012 -14.917 -40.096 1.00 88.12 160 TYR A CA 1
ATOM 1204 C C . TYR A 1 160 ? 23.629 -13.892 -41.044 1.00 88.12 160 TYR A C 1
ATOM 1206 O O . TYR A 1 160 ? 23.283 -12.710 -41.011 1.00 88.12 160 TYR A O 1
ATOM 1214 N N . TYR A 1 161 ? 24.517 -14.351 -41.927 1.00 91.31 161 TYR A N 1
ATOM 1215 C CA . TYR A 1 161 ? 25.166 -13.508 -42.928 1.00 91.31 161 TYR A CA 1
ATOM 1216 C C . TYR A 1 161 ? 24.588 -13.790 -44.303 1.00 91.31 161 TYR A C 1
ATOM 1218 O O . TYR A 1 161 ? 24.656 -14.917 -44.796 1.00 91.31 161 TYR A O 1
ATOM 1226 N N . LEU A 1 162 ? 24.069 -12.750 -44.945 1.00 94.06 162 LEU A N 1
ATOM 1227 C CA . LEU A 1 162 ? 23.551 -12.819 -46.301 1.00 94.06 162 LEU A CA 1
ATOM 1228 C C . LEU A 1 162 ? 24.409 -11.973 -47.241 1.00 94.06 162 LEU A C 1
ATOM 1230 O O . LEU A 1 162 ? 24.843 -10.871 -46.895 1.00 94.06 162 LEU A O 1
ATOM 1234 N N . LYS A 1 163 ? 24.617 -12.480 -48.453 1.00 95.44 163 LYS A N 1
ATOM 1235 C CA . LYS A 1 163 ? 25.321 -11.793 -49.537 1.00 95.44 163 LYS A CA 1
ATOM 1236 C C . LYS A 1 163 ? 24.436 -11.756 -50.771 1.00 95.44 163 LYS A C 1
ATOM 1238 O O . LYS A 1 163 ? 23.778 -12.746 -51.076 1.00 95.44 163 LYS A O 1
ATOM 1243 N N . SER A 1 164 ? 24.434 -10.627 -51.463 1.00 96.06 164 SER A N 1
ATOM 1244 C CA . SER A 1 164 ? 23.734 -10.466 -52.733 1.00 96.06 164 SER A CA 1
ATOM 1245 C C . SER A 1 164 ? 24.263 -11.402 -53.828 1.00 96.06 164 SER A C 1
ATOM 1247 O O . SER A 1 164 ? 25.464 -11.674 -53.940 1.00 96.06 164 SER A O 1
ATOM 1249 N N . ASP A 1 165 ? 23.350 -11.870 -54.673 1.00 94.06 165 ASP A N 1
ATOM 1250 C CA . ASP A 1 165 ? 23.633 -12.814 -55.757 1.00 94.06 165 ASP A CA 1
ATOM 1251 C C . ASP A 1 165 ? 24.075 -12.118 -57.057 1.00 94.06 165 ASP A C 1
ATOM 1253 O O . ASP A 1 165 ? 24.680 -12.740 -57.931 1.00 94.06 165 ASP A O 1
ATOM 1257 N N . ASP A 1 166 ? 23.776 -10.827 -57.207 1.00 92.38 166 ASP A N 1
ATOM 1258 C CA . ASP A 1 166 ? 23.914 -10.079 -58.462 1.00 92.38 166 ASP A CA 1
ATOM 1259 C C . ASP A 1 166 ? 25.279 -9.388 -58.642 1.00 92.38 166 ASP A C 1
ATOM 1261 O O . ASP A 1 166 ? 25.540 -8.774 -59.680 1.00 92.38 166 ASP A O 1
ATOM 1265 N N . GLY A 1 167 ? 26.171 -9.515 -57.655 1.00 88.56 167 GLY A N 1
ATOM 1266 C CA . GLY A 1 167 ? 27.506 -8.924 -57.692 1.00 88.56 167 GLY A CA 1
ATOM 1267 C C . GLY A 1 167 ? 27.511 -7.396 -57.591 1.00 88.56 167 GLY A C 1
ATOM 1268 O O . GLY A 1 167 ? 28.468 -6.769 -58.050 1.00 88.56 167 GLY A O 1
ATOM 1269 N N . ASN A 1 168 ? 26.466 -6.788 -57.021 1.00 91.12 168 ASN A N 1
ATOM 1270 C CA . ASN A 1 168 ? 26.450 -5.361 -56.722 1.00 91.12 168 ASN A CA 1
ATOM 1271 C C . ASN A 1 168 ? 27.592 -4.957 -55.758 1.00 91.12 168 ASN A C 1
ATOM 1273 O O . ASN A 1 168 ? 28.081 -5.731 -54.934 1.00 91.12 168 ASN A O 1
ATOM 1277 N N . GLU A 1 169 ? 28.004 -3.693 -55.849 1.00 91.81 169 GLU A N 1
ATOM 1278 C CA . GLU A 1 169 ? 29.012 -3.070 -54.972 1.00 91.81 169 GLU A CA 1
ATOM 1279 C C . GLU A 1 169 ? 28.426 -1.880 -54.189 1.00 91.81 169 GLU A C 1
ATOM 1281 O O . GLU A 1 169 ? 29.152 -1.015 -53.697 1.00 91.81 169 GLU A O 1
ATOM 1286 N N . ASP A 1 170 ? 27.094 -1.800 -54.112 1.00 92.75 170 ASP A N 1
ATOM 1287 C CA . ASP A 1 170 ? 26.396 -0.753 -53.370 1.00 92.75 170 ASP A CA 1
ATOM 1288 C C . ASP A 1 170 ? 26.348 -1.045 -51.853 1.00 92.75 170 ASP A C 1
ATOM 1290 O O . ASP A 1 170 ? 26.876 -2.043 -51.356 1.00 92.75 170 ASP A O 1
ATOM 1294 N N . GLN A 1 171 ? 25.730 -0.134 -51.095 1.00 93.56 171 GLN A N 1
ATOM 1295 C CA . GLN A 1 171 ? 25.610 -0.223 -49.636 1.00 93.56 171 GLN A CA 1
ATOM 1296 C C . GLN A 1 171 ? 24.832 -1.460 -49.154 1.00 93.56 171 GLN A C 1
ATOM 1298 O O . GLN A 1 171 ? 24.937 -1.817 -47.991 1.00 93.56 171 GLN A O 1
ATOM 1303 N N . PHE A 1 172 ? 24.071 -2.134 -50.007 1.00 96.88 172 PHE A N 1
ATOM 1304 C CA . PHE A 1 172 ? 23.202 -3.254 -49.654 1.00 96.88 172 PHE A CA 1
ATOM 1305 C C . PHE A 1 172 ? 23.783 -4.598 -50.104 1.00 96.88 172 PHE A C 1
ATOM 1307 O O . PHE A 1 172 ? 23.048 -5.564 -50.273 1.00 96.88 172 PHE A O 1
ATOM 1314 N N . LYS A 1 173 ? 25.098 -4.689 -50.318 1.00 96.88 173 LYS A N 1
ATOM 1315 C CA . LYS A 1 173 ? 25.777 -5.930 -50.728 1.00 96.88 173 LYS A CA 1
ATOM 1316 C C . LYS A 1 173 ? 25.678 -7.055 -49.689 1.00 96.88 173 LYS A C 1
ATOM 1318 O O . LYS A 1 173 ? 25.506 -8.217 -50.051 1.00 96.88 173 LYS A O 1
ATOM 1323 N N . TYR A 1 174 ? 25.779 -6.720 -48.405 1.00 96.44 174 TYR A N 1
ATOM 1324 C CA . TYR A 1 174 ? 25.728 -7.679 -47.304 1.00 96.44 174 TYR A CA 1
ATOM 1325 C C . TYR A 1 174 ? 24.670 -7.299 -46.276 1.00 96.44 174 TYR A C 1
ATOM 1327 O O . TYR A 1 174 ? 24.486 -6.116 -45.988 1.00 96.44 174 TYR A O 1
ATOM 1335 N N . PHE A 1 175 ? 24.053 -8.317 -45.678 1.00 96.44 175 PHE A N 1
ATOM 1336 C CA . PHE A 1 175 ? 23.239 -8.205 -44.471 1.00 96.44 175 PHE A CA 1
ATOM 1337 C C . PHE A 1 175 ? 23.793 -9.121 -43.380 1.00 96.44 175 PHE A C 1
ATOM 1339 O O . PHE A 1 175 ? 24.245 -10.231 -43.656 1.00 96.44 175 PHE A O 1
ATOM 1346 N N . PHE A 1 176 ? 23.727 -8.653 -42.142 1.00 93.19 176 PHE A N 1
ATOM 1347 C CA . PHE A 1 176 ? 24.047 -9.399 -40.935 1.00 93.19 176 PHE A CA 1
ATOM 1348 C C . PHE A 1 176 ? 22.870 -9.281 -39.975 1.00 93.19 176 PHE A C 1
ATOM 1350 O O . PHE A 1 176 ? 22.630 -8.199 -39.444 1.00 93.19 176 PHE A O 1
ATOM 1357 N N . PHE A 1 177 ? 22.128 -10.366 -39.792 1.00 92.06 177 PHE A N 1
ATOM 1358 C CA . PHE A 1 177 ? 20.970 -10.421 -38.906 1.00 92.06 177 PHE A CA 1
ATOM 1359 C C . PHE A 1 177 ? 21.332 -11.072 -37.572 1.00 92.06 177 PHE A C 1
ATOM 1361 O O . PHE A 1 177 ? 22.069 -12.062 -37.542 1.00 92.06 177 PHE A O 1
ATOM 1368 N N . MET A 1 178 ? 20.767 -10.547 -36.486 1.00 87.25 178 MET A N 1
ATOM 1369 C CA . MET A 1 178 ? 20.657 -11.279 -35.225 1.00 87.25 178 MET A CA 1
ATOM 1370 C C . MET A 1 178 ? 19.636 -12.412 -35.362 1.00 87.25 178 MET A C 1
ATOM 1372 O O . MET A 1 178 ? 18.934 -12.518 -36.368 1.00 87.25 178 MET A O 1
ATOM 1376 N N . GLY A 1 179 ? 19.575 -13.274 -34.349 1.00 82.81 179 GLY A N 1
ATOM 1377 C CA . GLY A 1 179 ? 18.693 -14.442 -34.344 1.00 82.81 179 GLY A CA 1
ATOM 1378 C C . GLY A 1 179 ? 17.215 -14.132 -34.138 1.00 82.81 179 GLY A C 1
ATOM 1379 O O . GLY A 1 179 ? 16.402 -15.049 -34.196 1.00 82.81 179 GLY A O 1
ATOM 1380 N N . ASP A 1 180 ? 16.877 -12.868 -33.897 1.00 86.00 180 ASP A N 1
ATOM 1381 C CA . ASP A 1 180 ? 15.520 -12.396 -33.671 1.00 86.00 180 ASP A CA 1
ATOM 1382 C C . ASP A 1 180 ? 14.601 -12.654 -34.861 1.00 86.00 180 ASP A C 1
ATOM 1384 O O . ASP A 1 180 ? 14.973 -12.488 -36.027 1.00 86.00 180 ASP A O 1
ATOM 1388 N N . THR A 1 181 ? 13.369 -13.054 -34.553 1.00 91.25 181 THR A N 1
ATOM 1389 C CA . THR A 1 181 ? 12.324 -13.268 -35.553 1.00 91.25 181 THR A CA 1
ATOM 1390 C C . THR A 1 181 ? 11.011 -12.646 -35.087 1.00 91.25 181 THR A C 1
ATOM 1392 O O . THR A 1 181 ? 10.724 -12.628 -33.885 1.00 91.25 181 THR A O 1
ATOM 1395 N N . PRO A 1 182 ? 10.128 -12.220 -36.011 1.00 91.00 182 PRO A N 1
ATOM 1396 C CA . PRO A 1 182 ? 8.824 -11.681 -35.629 1.00 91.00 182 PRO A CA 1
ATOM 1397 C C . PRO A 1 182 ? 7.966 -12.683 -34.847 1.00 91.00 182 PRO A C 1
ATOM 1399 O O . PRO A 1 182 ? 7.145 -12.291 -34.024 1.00 91.00 182 PRO A O 1
ATOM 1402 N N . ALA A 1 183 ? 8.158 -13.983 -35.089 1.00 90.81 183 ALA A N 1
ATOM 1403 C CA . ALA A 1 183 ? 7.399 -15.039 -34.430 1.00 90.81 183 ALA A CA 1
ATOM 1404 C C . ALA A 1 183 ? 7.839 -15.294 -32.979 1.00 90.81 183 ALA A C 1
ATOM 1406 O O . ALA A 1 183 ? 7.010 -15.695 -32.163 1.00 90.81 183 ALA A O 1
ATOM 1407 N N . GLU A 1 184 ? 9.120 -15.096 -32.661 1.00 88.06 184 GLU A N 1
ATOM 1408 C CA . GLU A 1 184 ? 9.695 -15.469 -31.361 1.00 88.06 184 GLU A CA 1
ATOM 1409 C C . GLU A 1 184 ? 9.961 -14.255 -30.469 1.00 88.06 184 GLU A C 1
ATOM 1411 O O . GLU A 1 184 ? 9.641 -14.289 -29.280 1.00 88.06 184 GLU A O 1
ATOM 1416 N N . THR A 1 185 ? 10.502 -13.177 -31.042 1.00 88.56 185 THR A N 1
ATOM 1417 C CA . THR A 1 185 ? 10.920 -11.973 -30.308 1.00 88.56 185 THR A CA 1
ATOM 1418 C C . THR A 1 185 ? 10.253 -10.694 -30.815 1.00 88.56 185 THR A C 1
ATOM 1420 O O . THR A 1 185 ? 10.546 -9.615 -30.307 1.00 88.56 185 THR A O 1
ATOM 1423 N N . TYR A 1 186 ? 9.292 -10.795 -31.744 1.00 93.06 186 TYR A N 1
ATOM 1424 C CA . TYR A 1 186 ? 8.440 -9.695 -32.239 1.00 93.06 186 TYR A CA 1
ATOM 1425 C C . TYR A 1 186 ? 9.168 -8.576 -33.007 1.00 93.06 186 TYR A C 1
ATOM 1427 O O . TYR A 1 186 ? 8.550 -7.574 -33.377 1.00 93.06 186 TYR A O 1
ATOM 1435 N N . HIS A 1 187 ? 10.469 -8.716 -33.249 1.00 93.00 187 HIS A N 1
ATOM 1436 C CA . HIS A 1 187 ? 11.284 -7.725 -33.941 1.00 93.00 187 HIS A CA 1
ATOM 1437 C C . HIS A 1 187 ? 12.419 -8.398 -34.726 1.00 93.00 187 HIS A C 1
ATOM 1439 O O . HIS A 1 187 ? 12.577 -9.616 -34.694 1.00 93.00 187 HIS A O 1
ATOM 1445 N N . LEU A 1 188 ? 13.170 -7.594 -35.474 1.00 93.69 188 LEU A N 1
ATOM 1446 C CA . LEU A 1 188 ? 14.430 -7.958 -36.111 1.00 93.69 188 LEU A CA 1
ATOM 1447 C C . LEU A 1 188 ? 15.508 -6.974 -35.675 1.00 93.69 188 LEU A C 1
ATOM 1449 O O . LEU A 1 188 ? 15.233 -5.777 -35.578 1.00 93.69 188 LEU A O 1
ATOM 1453 N N . GLU A 1 189 ? 16.741 -7.450 -35.552 1.00 92.75 189 GLU A N 1
ATOM 1454 C CA . GLU A 1 189 ? 17.929 -6.607 -35.427 1.00 92.75 189 GLU A CA 1
ATOM 1455 C C . GLU A 1 189 ? 18.958 -6.990 -36.486 1.00 92.75 189 GLU A C 1
ATOM 1457 O O . GLU A 1 189 ? 19.244 -8.170 -36.696 1.00 92.75 189 GLU A O 1
ATOM 1462 N N . PHE A 1 190 ? 19.504 -6.007 -37.201 1.00 94.56 190 PHE A N 1
ATOM 1463 C CA . PHE A 1 190 ? 20.419 -6.281 -38.302 1.00 94.56 190 PHE A CA 1
ATOM 1464 C C . PHE A 1 190 ? 21.318 -5.102 -38.681 1.00 94.56 190 PHE A C 1
ATOM 1466 O O . PHE A 1 190 ? 21.094 -3.943 -38.339 1.00 94.56 190 PHE A O 1
ATOM 1473 N N . ARG A 1 191 ? 22.372 -5.412 -39.434 1.00 94.75 191 ARG A N 1
ATOM 1474 C CA . ARG A 1 191 ? 23.286 -4.465 -40.079 1.00 94.75 191 ARG A CA 1
ATOM 1475 C C . ARG A 1 191 ? 23.343 -4.765 -41.572 1.00 94.75 191 ARG A C 1
ATOM 1477 O O . ARG A 1 191 ? 23.179 -5.910 -41.985 1.00 94.75 191 ARG A O 1
ATOM 1484 N N . TYR A 1 192 ? 23.603 -3.748 -42.383 1.00 96.19 192 TYR A N 1
ATOM 1485 C CA . TYR A 1 192 ? 23.822 -3.907 -43.822 1.00 96.19 192 TYR A CA 1
ATOM 1486 C C . TYR A 1 192 ? 24.833 -2.899 -44.354 1.00 96.19 192 TYR A C 1
ATOM 1488 O O . TYR A 1 192 ? 25.089 -1.858 -43.750 1.00 96.19 192 TYR A O 1
ATOM 1496 N N . GLY A 1 193 ? 25.468 -3.239 -45.469 1.00 95.19 193 GLY A N 1
ATOM 1497 C CA . GLY A 1 193 ? 26.711 -2.588 -45.856 1.00 95.19 193 GLY A CA 1
ATOM 1498 C C . GLY A 1 193 ? 27.448 -3.276 -46.997 1.00 95.19 193 GLY A C 1
ATOM 1499 O O . GLY A 1 193 ? 27.082 -4.357 -47.453 1.00 95.19 193 GLY A O 1
ATOM 1500 N N . ASN A 1 194 ? 28.549 -2.659 -47.421 1.00 92.75 194 ASN A N 1
ATOM 1501 C CA . ASN A 1 194 ? 29.449 -3.191 -48.450 1.00 92.75 194 ASN A CA 1
ATOM 1502 C C . ASN A 1 194 ? 30.682 -3.936 -47.901 1.00 92.75 194 ASN A C 1
ATOM 1504 O O . ASN A 1 194 ? 31.436 -4.515 -48.681 1.00 92.75 194 ASN A O 1
ATOM 1508 N N . ASP A 1 195 ? 30.865 -3.955 -46.579 1.00 89.12 195 ASP A N 1
ATOM 1509 C CA . ASP A 1 195 ? 31.959 -4.635 -45.885 1.00 89.12 195 ASP A CA 1
ATOM 1510 C C . ASP A 1 195 ? 31.390 -5.476 -44.736 1.00 89.12 195 ASP A C 1
ATOM 1512 O O . ASP A 1 195 ? 31.006 -4.945 -43.692 1.00 89.12 195 ASP A O 1
ATOM 1516 N N . SER A 1 196 ? 31.322 -6.794 -44.941 1.00 84.12 196 SER A N 1
ATOM 1517 C CA . SER A 1 196 ? 30.788 -7.733 -43.951 1.00 84.12 196 SER A CA 1
ATOM 1518 C C . SER A 1 196 ? 31.685 -7.885 -42.721 1.00 84.12 196 SER A C 1
ATOM 1520 O O . SER A 1 196 ? 31.206 -8.267 -41.654 1.00 84.12 196 SER A O 1
ATOM 1522 N N . VAL A 1 197 ? 32.986 -7.586 -42.828 1.00 81.69 197 VAL A N 1
ATOM 1523 C CA . VAL A 1 197 ? 33.916 -7.659 -41.691 1.00 81.69 197 VAL A CA 1
ATOM 1524 C C . VAL A 1 197 ? 33.624 -6.530 -40.707 1.00 81.69 197 VAL A C 1
ATOM 1526 O O . VAL A 1 197 ? 33.675 -6.741 -39.495 1.00 81.69 197 VAL A O 1
ATOM 1529 N N . ALA A 1 198 ? 33.240 -5.361 -41.217 1.00 84.56 198 ALA A N 1
ATOM 1530 C CA . ALA A 1 198 ? 32.938 -4.187 -40.410 1.00 84.56 198 ALA A CA 1
ATOM 1531 C C . ALA A 1 198 ? 31.659 -4.312 -39.555 1.00 84.56 198 ALA A C 1
ATOM 1533 O O . ALA A 1 198 ? 31.445 -3.476 -38.683 1.00 84.56 198 ALA A O 1
ATOM 1534 N N . PHE A 1 199 ? 30.813 -5.332 -39.752 1.00 82.06 199 PHE A N 1
ATOM 1535 C CA . PHE A 1 199 ? 29.649 -5.568 -38.880 1.00 82.06 199 PHE A CA 1
ATOM 1536 C C . PHE A 1 199 ? 30.005 -6.184 -37.526 1.00 82.06 199 PHE A C 1
ATOM 1538 O O . PHE A 1 199 ? 29.182 -6.153 -36.615 1.00 82.06 199 PHE A O 1
ATOM 1545 N N . ARG A 1 200 ? 31.210 -6.752 -37.394 1.00 75.62 200 ARG A N 1
ATOM 1546 C CA . ARG A 1 200 ? 31.624 -7.524 -36.213 1.00 75.62 200 ARG A CA 1
ATOM 1547 C C . ARG A 1 200 ? 31.885 -6.654 -34.984 1.00 75.62 200 ARG A C 1
ATOM 1549 O O . ARG A 1 200 ? 31.786 -7.152 -33.866 1.00 75.62 200 ARG A O 1
ATOM 1556 N N . ASP A 1 201 ? 32.246 -5.389 -35.185 1.00 82.50 201 ASP A N 1
ATOM 1557 C CA . ASP A 1 201 ? 32.516 -4.446 -34.104 1.00 82.50 201 ASP A CA 1
ATOM 1558 C C . ASP A 1 201 ? 31.372 -3.434 -33.988 1.00 82.50 201 ASP A C 1
ATOM 1560 O O . A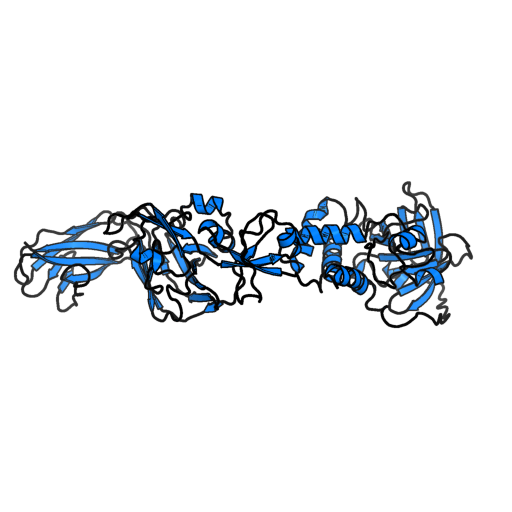SP A 1 201 ? 31.063 -2.688 -34.918 1.00 82.50 201 ASP A O 1
ATOM 1564 N N . PHE A 1 202 ? 30.728 -3.425 -32.824 1.00 86.12 202 PHE A N 1
ATOM 1565 C CA . PHE A 1 202 ? 29.594 -2.552 -32.552 1.00 86.12 202 PHE A CA 1
ATOM 1566 C C . PHE A 1 202 ? 30.008 -1.154 -32.116 1.00 86.12 202 PHE A C 1
ATOM 1568 O O . PHE A 1 202 ? 29.169 -0.259 -32.137 1.00 86.12 202 PHE A O 1
ATOM 1575 N N . PHE A 1 203 ? 31.262 -0.947 -31.727 1.00 85.94 203 PHE A N 1
ATOM 1576 C CA . PHE A 1 203 ? 31.735 0.287 -31.104 1.00 85.94 203 PHE A CA 1
ATOM 1577 C C . PHE A 1 203 ? 32.853 0.969 -31.887 1.00 85.94 203 PHE A C 1
ATOM 1579 O O . PHE A 1 203 ? 33.175 2.124 -31.603 1.00 85.94 203 PHE A O 1
ATOM 1586 N N . SER A 1 204 ? 33.421 0.297 -32.889 1.00 86.56 204 SER A N 1
ATOM 1587 C CA . SER A 1 204 ? 34.452 0.869 -33.745 1.00 86.56 204 SER A CA 1
ATOM 1588 C C . SER A 1 204 ? 34.198 0.652 -35.239 1.00 86.56 204 SER A C 1
ATOM 1590 O O . SER A 1 204 ? 33.405 -0.189 -35.658 1.00 86.56 204 SER A O 1
ATOM 1592 N N . GLY A 1 205 ? 34.852 1.469 -36.064 1.00 89.19 205 GLY A N 1
ATOM 1593 C CA . GLY A 1 205 ? 34.788 1.354 -37.519 1.00 89.19 205 GLY A CA 1
ATOM 1594 C C . GLY A 1 205 ? 33.581 2.056 -38.145 1.00 89.19 205 GLY A C 1
ATOM 1595 O O . GLY A 1 205 ? 32.900 2.874 -37.527 1.00 89.19 205 GLY A O 1
ATOM 1596 N N . GLN A 1 206 ? 33.336 1.775 -39.428 1.00 91.50 206 GLN A N 1
ATOM 1597 C CA . GLN A 1 206 ? 32.374 2.540 -40.234 1.00 91.50 206 GLN A CA 1
ATOM 1598 C C . GLN A 1 206 ? 30.913 2.390 -39.778 1.00 91.50 206 GLN A C 1
ATOM 1600 O O . GLN A 1 206 ? 30.096 3.256 -40.076 1.00 91.50 206 GLN A O 1
ATOM 1605 N N . TYR A 1 207 ? 30.602 1.329 -39.027 1.00 91.19 207 TYR A N 1
ATOM 1606 C CA . TYR A 1 207 ? 29.266 1.027 -38.505 1.00 91.19 207 TYR A CA 1
ATOM 1607 C C . TYR A 1 207 ? 29.195 1.082 -36.970 1.00 91.19 207 TYR A C 1
ATOM 1609 O O . TYR A 1 207 ? 28.257 0.544 -36.376 1.00 91.19 207 TYR A O 1
ATOM 1617 N N . ALA A 1 208 ? 30.172 1.712 -36.310 1.00 91.50 208 ALA A N 1
ATOM 1618 C CA . ALA A 1 208 ? 30.153 1.899 -34.861 1.00 91.50 208 ALA A CA 1
ATOM 1619 C C . ALA A 1 208 ? 28.827 2.530 -34.401 1.00 91.50 208 ALA A C 1
ATOM 1621 O O . ALA A 1 208 ? 28.343 3.474 -35.021 1.00 91.50 208 ALA A O 1
ATOM 1622 N N . TYR A 1 209 ? 28.251 2.040 -33.307 1.00 91.00 209 TYR A N 1
ATOM 1623 C CA . TYR A 1 209 ? 27.005 2.524 -32.710 1.00 91.00 209 TYR A CA 1
ATOM 1624 C C . TYR A 1 209 ? 25.781 2.502 -33.640 1.00 91.00 209 TYR A C 1
ATOM 1626 O O . TYR A 1 209 ? 24.861 3.292 -33.453 1.00 91.00 209 TYR A O 1
ATOM 1634 N N . TRP A 1 210 ? 25.736 1.613 -34.638 1.00 94.75 210 TRP A N 1
ATOM 1635 C CA . TRP A 1 210 ? 24.556 1.439 -35.491 1.00 94.75 210 TRP A CA 1
ATOM 1636 C C . TRP A 1 210 ? 24.084 -0.010 -35.553 1.00 94.75 210 TRP A C 1
ATOM 1638 O O . TRP A 1 210 ? 24.853 -0.887 -35.927 1.00 94.75 210 TRP A O 1
ATOM 1648 N N . LEU A 1 211 ? 22.820 -0.254 -35.219 1.00 92.50 211 LEU A N 1
ATOM 1649 C CA . LEU A 1 211 ? 22.169 -1.561 -35.305 1.00 92.50 211 LEU A CA 1
ATOM 1650 C C . LEU A 1 211 ? 20.708 -1.334 -35.680 1.00 92.50 211 LEU A C 1
ATOM 1652 O O . LEU A 1 211 ? 19.937 -0.916 -34.830 1.00 92.50 211 LEU A O 1
ATOM 1656 N N . ALA A 1 212 ? 20.322 -1.573 -36.930 1.00 95.62 212 ALA A N 1
ATOM 1657 C CA . ALA A 1 212 ? 18.942 -1.358 -37.342 1.00 95.62 212 ALA A CA 1
ATOM 1658 C C . ALA A 1 212 ? 18.009 -2.320 -36.595 1.00 95.62 212 ALA A C 1
ATOM 1660 O O . ALA A 1 212 ? 18.226 -3.529 -36.636 1.00 95.62 212 ALA A O 1
ATOM 1661 N N . SER A 1 213 ? 16.953 -1.788 -35.982 1.00 94.19 213 SER A N 1
ATOM 1662 C CA . SER A 1 213 ? 15.907 -2.583 -35.338 1.00 94.19 213 SER A CA 1
ATOM 1663 C C . SER A 1 213 ? 14.583 -2.361 -36.063 1.00 94.19 213 SER A C 1
ATOM 1665 O O . SER A 1 213 ? 14.187 -1.221 -36.330 1.00 94.19 213 SER A O 1
ATOM 1667 N N . ALA A 1 214 ? 13.878 -3.440 -36.386 1.00 96.00 214 ALA A N 1
ATOM 1668 C CA . ALA A 1 214 ? 12.659 -3.387 -37.180 1.00 96.00 214 ALA A CA 1
ATOM 1669 C C . ALA A 1 214 ? 11.525 -4.234 -36.604 1.00 96.00 214 ALA A C 1
ATOM 1671 O O . ALA A 1 214 ? 11.748 -5.222 -35.919 1.00 96.00 214 ALA A O 1
ATOM 1672 N N . MET A 1 215 ? 10.298 -3.862 -36.941 1.00 95.12 215 MET A N 1
ATOM 1673 C CA . MET A 1 215 ? 9.064 -4.595 -36.636 1.00 95.12 215 MET A CA 1
ATOM 1674 C C . MET A 1 215 ? 8.230 -4.733 -37.902 1.00 95.12 215 MET A C 1
ATOM 1676 O O . MET A 1 215 ? 8.364 -3.924 -38.825 1.00 95.12 215 MET A O 1
ATOM 1680 N N . LEU A 1 216 ? 7.340 -5.724 -37.926 1.00 96.50 216 LEU A N 1
ATOM 1681 C CA . LEU A 1 216 ? 6.349 -5.849 -38.990 1.00 96.50 216 LEU A CA 1
ATOM 1682 C C . LEU A 1 216 ? 5.475 -4.588 -39.065 1.00 96.50 216 LEU A C 1
ATOM 1684 O O . LEU A 1 216 ? 5.025 -4.049 -38.052 1.00 96.50 216 LEU A O 1
ATOM 1688 N N . GLU A 1 217 ? 5.224 -4.103 -40.277 1.00 95.44 217 GLU A N 1
ATOM 1689 C CA . GLU A 1 217 ? 4.392 -2.923 -40.520 1.00 95.44 217 GLU A CA 1
ATOM 1690 C C . GLU A 1 217 ? 2.970 -3.114 -39.968 1.00 95.44 217 GLU A C 1
ATOM 1692 O O . GLU A 1 217 ? 2.413 -2.212 -39.336 1.00 95.44 217 GLU A O 1
ATOM 1697 N N . ASP A 1 218 ? 2.410 -4.308 -40.148 1.00 93.31 218 ASP A N 1
ATOM 1698 C CA . ASP A 1 218 ? 1.083 -4.715 -39.690 1.00 93.31 218 ASP A CA 1
ATOM 1699 C C . ASP A 1 218 ? 1.090 -5.381 -38.302 1.00 93.31 218 ASP A C 1
ATOM 1701 O O . ASP A 1 218 ? 0.136 -6.068 -37.934 1.00 93.31 218 ASP A O 1
ATOM 1705 N N . GLU A 1 219 ? 2.130 -5.133 -37.493 1.00 92.75 219 GLU A N 1
ATOM 1706 C CA . GLU A 1 219 ? 2.271 -5.753 -36.176 1.00 92.75 219 GLU A CA 1
ATOM 1707 C C . GLU A 1 219 ? 1.116 -5.408 -35.224 1.00 92.75 219 GLU A C 1
ATOM 1709 O O . GLU A 1 219 ? 0.739 -4.239 -35.042 1.00 92.75 219 GLU A O 1
ATOM 1714 N N . THR A 1 220 ? 0.602 -6.438 -34.552 1.00 94.44 220 THR A N 1
ATOM 1715 C CA . THR A 1 220 ? -0.539 -6.343 -33.641 1.00 94.44 220 THR A CA 1
ATOM 1716 C C . THR A 1 220 ? -0.182 -5.589 -32.363 1.00 94.44 220 THR A C 1
ATOM 1718 O O . THR A 1 220 ? 0.899 -5.749 -31.807 1.00 94.44 220 THR A O 1
ATOM 1721 N N . GLU A 1 221 ? -1.126 -4.822 -31.813 1.00 94.44 221 GLU A N 1
ATOM 1722 C CA . GLU A 1 221 ? -0.942 -4.102 -30.539 1.00 94.44 221 GLU A CA 1
ATOM 1723 C C . GLU A 1 221 ? -0.467 -5.023 -29.393 1.00 94.44 221 GLU A C 1
ATOM 1725 O O . GLU A 1 221 ? 0.327 -4.607 -28.549 1.00 94.44 221 GLU A O 1
ATOM 1730 N N . ALA A 1 222 ? -0.912 -6.285 -29.379 1.00 95.06 222 ALA A N 1
ATOM 1731 C CA . ALA A 1 222 ? -0.489 -7.277 -28.394 1.00 95.06 222 ALA A CA 1
ATOM 1732 C C . ALA A 1 222 ? 1.008 -7.604 -28.507 1.00 95.06 222 ALA A C 1
ATOM 1734 O O . ALA A 1 222 ? 1.712 -7.558 -27.500 1.00 95.06 222 ALA A O 1
ATOM 1735 N N . ASN A 1 223 ? 1.500 -7.864 -29.718 1.00 93.31 223 ASN A N 1
ATOM 1736 C CA . ASN A 1 223 ? 2.914 -8.148 -29.967 1.00 93.31 223 ASN A CA 1
ATOM 1737 C C . ASN A 1 223 ? 3.796 -6.920 -29.724 1.00 93.31 223 ASN A C 1
ATOM 1739 O O . ASN A 1 223 ? 4.872 -7.044 -29.146 1.00 93.31 223 ASN A O 1
ATOM 1743 N N . ARG A 1 224 ? 3.313 -5.712 -30.050 1.00 93.50 224 ARG A N 1
ATOM 1744 C CA . ARG A 1 224 ? 4.029 -4.463 -29.731 1.00 93.50 224 ARG A CA 1
ATOM 1745 C C . ARG A 1 224 ? 4.266 -4.318 -28.229 1.00 93.50 224 ARG A C 1
ATOM 1747 O O . ARG A 1 224 ? 5.382 -4.050 -27.794 1.00 93.50 224 ARG A O 1
ATOM 1754 N N . LYS A 1 225 ? 3.231 -4.559 -27.417 1.00 94.88 225 LYS A N 1
ATOM 1755 C CA . LYS A 1 225 ? 3.362 -4.576 -25.952 1.00 94.88 225 LYS A CA 1
ATOM 1756 C C . LYS A 1 225 ? 4.243 -5.726 -25.463 1.00 94.88 225 LYS A C 1
ATOM 1758 O O . LYS A 1 225 ? 5.070 -5.518 -24.579 1.00 94.88 225 LYS A O 1
ATOM 1763 N N . ALA A 1 226 ? 4.106 -6.918 -26.043 1.00 93.00 226 ALA A N 1
ATOM 1764 C CA . ALA A 1 226 ? 4.937 -8.064 -25.687 1.00 93.00 226 ALA A CA 1
ATOM 1765 C C . ALA A 1 226 ? 6.427 -7.776 -25.908 1.00 93.00 226 ALA A C 1
ATOM 1767 O O . ALA A 1 226 ? 7.238 -8.097 -25.044 1.00 93.00 226 ALA A O 1
ATOM 1768 N N . CYS A 1 227 ? 6.773 -7.092 -26.997 1.00 91.06 227 CYS A N 1
ATOM 1769 C CA . CYS A 1 227 ? 8.148 -6.723 -27.286 1.00 91.06 227 CYS A CA 1
ATOM 1770 C C . CYS A 1 227 ? 8.688 -5.616 -26.371 1.00 91.06 227 CYS A C 1
ATOM 1772 O O . CYS A 1 227 ? 9.823 -5.715 -25.922 1.00 91.06 227 CYS A O 1
ATOM 1774 N N . ILE A 1 228 ? 7.886 -4.594 -26.033 1.00 93.12 228 ILE A N 1
ATOM 1775 C CA . ILE A 1 228 ? 8.262 -3.586 -25.019 1.00 93.12 228 ILE A CA 1
ATOM 1776 C 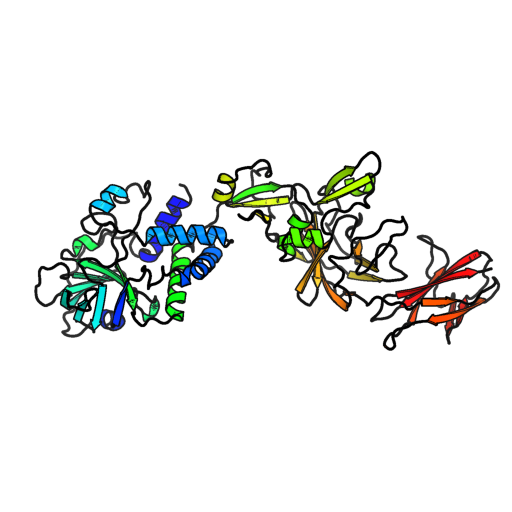C . ILE A 1 228 ? 8.591 -4.272 -23.691 1.00 93.12 228 ILE A C 1
ATOM 1778 O O . ILE A 1 228 ? 9.621 -4.010 -23.071 1.00 93.12 228 ILE A O 1
ATOM 1782 N N . LYS A 1 229 ? 7.719 -5.190 -23.265 1.00 93.00 229 LYS A N 1
ATOM 1783 C CA . LYS A 1 229 ? 7.918 -5.952 -22.038 1.00 93.00 229 LYS A CA 1
ATOM 1784 C C . LYS A 1 229 ? 9.169 -6.827 -22.115 1.00 93.00 229 LYS A C 1
ATOM 1786 O O . LYS A 1 229 ? 9.917 -6.856 -21.144 1.00 93.00 229 LYS A O 1
ATOM 1791 N N . LEU A 1 230 ? 9.380 -7.532 -23.230 1.00 87.31 230 LEU A N 1
ATOM 1792 C CA . LEU A 1 230 ? 10.572 -8.352 -23.457 1.00 87.31 230 LEU A CA 1
ATOM 1793 C C . LEU A 1 230 ? 11.837 -7.500 -23.329 1.00 87.31 230 LEU A C 1
ATOM 1795 O O . LEU A 1 230 ? 12.713 -7.840 -22.543 1.00 87.31 230 LEU A O 1
ATOM 1799 N N . PHE A 1 231 ? 11.857 -6.336 -23.980 1.00 87.00 231 PHE A N 1
ATOM 1800 C CA . PHE A 1 231 ? 12.970 -5.399 -23.912 1.00 87.00 231 PHE A CA 1
ATOM 1801 C C . PHE A 1 231 ? 13.249 -4.944 -22.472 1.00 87.00 231 PHE A C 1
ATOM 1803 O O . PHE A 1 231 ? 14.394 -4.975 -22.026 1.00 87.00 231 PHE A O 1
ATOM 1810 N N . CYS A 1 232 ? 12.225 -4.550 -21.707 1.00 86.94 232 CYS A N 1
ATOM 1811 C CA . CYS A 1 232 ? 12.400 -4.222 -20.289 1.00 86.94 232 CYS A CA 1
ATOM 1812 C C . CYS A 1 232 ? 12.921 -5.416 -19.482 1.00 86.94 232 CYS A C 1
ATOM 1814 O O . CYS A 1 232 ? 13.817 -5.242 -18.660 1.00 86.94 232 CYS A O 1
ATOM 1816 N N . ASP A 1 233 ? 12.362 -6.608 -19.700 1.00 83.44 233 ASP A N 1
ATOM 1817 C CA . ASP A 1 233 ? 12.747 -7.806 -18.963 1.00 83.44 233 ASP A CA 1
ATOM 1818 C C . ASP A 1 233 ? 14.224 -8.153 -19.211 1.00 83.44 233 ASP A C 1
ATOM 1820 O O . ASP A 1 233 ? 14.956 -8.413 -18.263 1.00 83.44 233 ASP A O 1
ATOM 1824 N N . GLU A 1 234 ? 14.672 -8.091 -20.460 1.00 78.62 234 GLU A N 1
ATOM 1825 C CA . GLU A 1 234 ? 16.043 -8.380 -20.883 1.00 78.62 234 GLU A CA 1
ATOM 1826 C C . GLU A 1 234 ? 17.059 -7.355 -20.378 1.00 78.62 234 GLU A C 1
ATOM 1828 O O . GLU A 1 234 ? 18.136 -7.713 -19.902 1.00 78.62 234 GLU A O 1
ATOM 1833 N N . ASN A 1 235 ? 16.707 -6.072 -20.440 1.00 77.50 235 ASN A N 1
ATOM 1834 C CA . ASN A 1 235 ? 17.638 -4.989 -20.136 1.00 77.50 235 ASN A CA 1
ATOM 1835 C C . ASN A 1 235 ? 17.680 -4.622 -18.647 1.00 77.50 235 ASN A C 1
ATOM 1837 O O . ASN A 1 235 ? 18.631 -3.975 -18.200 1.00 77.50 235 ASN A O 1
ATOM 1841 N N . LEU A 1 236 ? 16.661 -5.010 -17.872 1.00 79.56 236 LEU A N 1
ATOM 1842 C CA . LEU A 1 236 ? 16.532 -4.659 -16.455 1.00 79.56 236 LEU A CA 1
ATOM 1843 C C . LEU A 1 236 ? 16.511 -5.873 -15.515 1.00 79.56 236 LEU A C 1
ATOM 1845 O O . LEU A 1 236 ? 16.476 -5.664 -14.304 1.00 79.56 236 LEU A O 1
ATOM 1849 N N . ALA A 1 237 ? 16.581 -7.116 -16.015 1.00 75.94 237 ALA A N 1
ATOM 1850 C CA . ALA A 1 237 ? 16.582 -8.333 -15.186 1.00 75.94 237 ALA A CA 1
ATOM 1851 C C . ALA A 1 237 ? 17.602 -8.309 -14.037 1.00 75.94 237 ALA A C 1
ATOM 1853 O O . ALA A 1 237 ? 17.285 -8.741 -12.929 1.00 75.94 237 ALA A O 1
ATOM 1854 N N . ASP A 1 238 ? 18.791 -7.763 -14.294 1.00 64.50 238 ASP A N 1
ATOM 1855 C CA . ASP A 1 238 ? 19.888 -7.676 -13.325 1.00 64.50 238 ASP A CA 1
ATOM 1856 C C . ASP A 1 238 ? 19.951 -6.320 -12.595 1.00 64.50 238 ASP A C 1
ATOM 1858 O O . ASP A 1 238 ? 20.914 -6.029 -11.874 1.00 64.50 238 ASP A O 1
ATOM 1862 N N . TYR A 1 239 ? 18.945 -5.455 -12.774 1.00 67.38 239 TYR A N 1
ATOM 1863 C CA . TYR A 1 239 ? 18.878 -4.182 -12.069 1.00 67.38 239 TYR A CA 1
ATOM 1864 C C . TYR A 1 239 ? 18.578 -4.409 -10.585 1.00 67.38 239 TYR A C 1
ATOM 1866 O O . TYR A 1 239 ? 17.524 -4.915 -10.206 1.00 67.38 239 TYR A O 1
ATOM 1874 N N . VAL A 1 240 ? 19.503 -3.975 -9.728 1.00 60.91 240 VAL A N 1
ATOM 1875 C CA . VAL A 1 240 ? 19.312 -3.939 -8.276 1.00 60.91 240 VAL A CA 1
ATOM 1876 C C . VAL A 1 240 ? 19.282 -2.472 -7.840 1.00 60.91 240 VAL A C 1
ATOM 1878 O O . VAL A 1 240 ? 20.316 -1.800 -7.951 1.00 60.91 240 VAL A O 1
ATOM 1881 N N . PRO A 1 241 ? 18.143 -1.945 -7.349 1.00 64.19 241 PRO A N 1
ATOM 1882 C CA . PRO A 1 241 ? 18.083 -0.575 -6.860 1.00 64.19 241 PRO A CA 1
ATOM 1883 C C . PRO A 1 241 ? 19.047 -0.383 -5.684 1.00 64.19 241 PRO A C 1
ATOM 1885 O O . PRO A 1 241 ? 19.125 -1.198 -4.764 1.00 64.19 241 PRO A O 1
ATOM 1888 N N . THR A 1 242 ? 19.797 0.718 -5.711 1.00 75.19 242 THR A N 1
ATOM 1889 C CA . THR A 1 242 ? 20.649 1.135 -4.589 1.00 75.19 242 THR A CA 1
ATOM 1890 C C . THR A 1 242 ? 19.864 2.078 -3.693 1.00 75.19 242 THR A C 1
ATOM 1892 O O . THR A 1 242 ? 19.424 3.130 -4.152 1.00 75.19 242 THR A O 1
ATOM 1895 N N . TYR A 1 243 ? 19.733 1.731 -2.414 1.00 85.19 243 TYR A N 1
ATOM 1896 C CA . TYR A 1 243 ? 19.040 2.551 -1.424 1.00 85.19 243 TYR A CA 1
ATOM 1897 C C . TYR A 1 243 ? 20.013 3.233 -0.462 1.00 85.19 243 TYR A C 1
ATOM 1899 O O . TYR A 1 243 ? 21.013 2.652 -0.040 1.00 85.19 243 TYR A O 1
ATOM 1907 N N . VAL A 1 244 ? 19.672 4.460 -0.076 1.00 92.56 244 VAL A N 1
ATOM 1908 C CA . VAL A 1 244 ? 20.108 5.080 1.173 1.00 92.56 244 VAL A CA 1
ATOM 1909 C C . VAL A 1 244 ? 19.074 4.719 2.230 1.00 92.56 244 VAL A C 1
ATOM 1911 O O . VAL A 1 244 ? 17.905 5.092 2.120 1.00 92.56 244 VAL A O 1
ATOM 1914 N N . TYR A 1 245 ? 19.502 3.978 3.246 1.00 95.19 245 TYR A N 1
ATOM 1915 C CA . TYR A 1 245 ? 18.658 3.662 4.391 1.00 95.19 245 TYR A CA 1
ATOM 1916 C C . TYR A 1 245 ? 18.762 4.771 5.431 1.00 95.19 245 TYR A C 1
ATOM 1918 O O . TYR A 1 245 ? 19.849 5.279 5.708 1.00 95.19 245 TYR A O 1
ATOM 1926 N N . ALA A 1 246 ? 17.631 5.167 5.999 1.00 97.75 246 ALA A N 1
ATOM 1927 C CA . ALA A 1 246 ? 17.553 6.242 6.976 1.00 97.75 246 ALA A CA 1
ATOM 1928 C C . ALA A 1 246 ? 16.406 6.006 7.963 1.00 97.75 246 ALA A C 1
ATOM 1930 O O . ALA A 1 246 ? 15.620 5.075 7.812 1.00 97.75 246 ALA A O 1
ATOM 1931 N N . THR A 1 247 ? 16.286 6.873 8.962 1.00 97.88 247 THR A N 1
ATOM 1932 C CA . THR A 1 247 ? 15.070 7.026 9.759 1.00 97.88 247 THR A CA 1
ATOM 1933 C C . THR A 1 247 ? 14.464 8.408 9.567 1.00 97.88 247 THR A C 1
ATOM 1935 O O . THR A 1 247 ? 15.169 9.370 9.251 1.00 97.88 247 THR A O 1
ATOM 1938 N N . THR A 1 248 ? 13.150 8.514 9.747 1.00 97.75 248 THR A N 1
ATOM 1939 C CA . THR A 1 248 ? 12.432 9.791 9.722 1.00 97.75 248 THR A CA 1
ATOM 1940 C C . THR A 1 248 ? 11.221 9.771 10.649 1.00 97.75 248 THR A C 1
ATOM 1942 O O . THR A 1 248 ? 10.699 8.707 10.989 1.00 97.75 248 THR A O 1
ATOM 1945 N N . ASP A 1 249 ? 10.781 10.952 11.062 1.00 96.94 249 ASP A N 1
ATOM 1946 C CA . ASP A 1 249 ? 9.559 11.137 11.835 1.00 96.94 249 ASP A CA 1
ATOM 1947 C C . ASP A 1 249 ? 8.373 11.301 10.872 1.00 96.94 249 ASP A C 1
ATOM 1949 O O . ASP A 1 249 ? 8.454 12.023 9.873 1.00 96.94 249 ASP A O 1
ATOM 1953 N N . MET A 1 250 ? 7.270 10.616 11.170 1.00 97.12 250 MET A N 1
ATOM 1954 C CA . MET A 1 250 ? 6.066 10.591 10.341 1.00 97.12 250 MET A CA 1
ATOM 1955 C C . MET A 1 250 ? 4.846 11.013 11.148 1.00 97.12 250 MET A C 1
ATOM 1957 O O . MET A 1 250 ? 4.643 10.532 12.267 1.00 97.12 250 MET A O 1
ATOM 1961 N N . THR A 1 251 ? 3.984 11.844 10.565 1.00 96.50 251 THR A N 1
ATOM 1962 C CA . THR A 1 251 ? 2.625 12.032 11.091 1.00 96.50 251 THR A CA 1
ATOM 1963 C C . THR A 1 251 ? 1.845 10.717 11.019 1.00 96.50 251 THR A C 1
ATOM 1965 O O . THR A 1 251 ? 2.216 9.791 10.290 1.00 96.50 251 THR A O 1
ATOM 1968 N N . TRP A 1 252 ? 0.737 10.600 11.756 1.00 96.31 252 TRP A N 1
ATOM 1969 C CA . TRP A 1 252 ? -0.128 9.418 11.638 1.00 96.31 252 TRP A CA 1
ATOM 1970 C C . TRP A 1 252 ? -0.612 9.177 10.205 1.00 96.31 252 TRP A C 1
ATOM 1972 O O . TRP A 1 252 ? -0.652 8.033 9.751 1.00 96.31 252 TRP A O 1
ATOM 1982 N N . ALA A 1 253 ? -0.945 10.247 9.491 1.00 96.56 253 ALA A N 1
ATOM 1983 C CA . ALA A 1 253 ? -1.384 10.183 8.112 1.00 96.56 253 ALA A CA 1
ATOM 1984 C C . ALA A 1 253 ? -0.278 9.702 7.160 1.00 96.56 253 ALA A C 1
ATOM 1986 O O . ALA A 1 253 ? -0.527 8.804 6.361 1.00 96.56 253 ALA A O 1
ATOM 1987 N N . GLU A 1 254 ? 0.946 10.227 7.273 1.00 97.12 254 GLU A N 1
ATOM 1988 C CA . GLU A 1 254 ? 2.101 9.752 6.494 1.00 97.12 254 GLU A CA 1
ATOM 1989 C C . GLU A 1 254 ? 2.400 8.274 6.777 1.00 97.12 254 GLU A C 1
ATOM 1991 O O . GLU A 1 254 ? 2.607 7.483 5.856 1.00 97.12 254 GLU A O 1
ATOM 1996 N N . PHE A 1 255 ? 2.365 7.888 8.055 1.00 97.62 255 PHE A N 1
ATOM 1997 C CA . PHE A 1 255 ? 2.656 6.528 8.497 1.00 97.62 255 PHE A CA 1
ATOM 1998 C C . PHE A 1 255 ? 1.666 5.503 7.918 1.00 97.62 255 PHE A C 1
ATOM 2000 O O . PHE A 1 255 ? 2.072 4.425 7.468 1.00 97.62 255 PHE A O 1
ATOM 2007 N N . TYR A 1 256 ? 0.373 5.846 7.888 1.00 97.69 256 TYR A N 1
ATOM 2008 C CA . TYR A 1 256 ? -0.693 4.951 7.434 1.00 97.69 256 TYR A CA 1
ATOM 2009 C C . TYR A 1 256 ? -1.056 5.071 5.948 1.00 97.69 256 TYR A C 1
ATOM 2011 O O . TYR A 1 256 ? -1.662 4.137 5.430 1.00 97.69 256 TYR A O 1
ATOM 2019 N N . ALA A 1 257 ? -0.674 6.143 5.246 1.00 96.44 257 ALA A N 1
ATOM 2020 C CA . ALA A 1 257 ? -1.013 6.377 3.835 1.00 96.44 257 ALA A CA 1
ATOM 2021 C C . ALA A 1 257 ? -0.766 5.145 2.950 1.00 96.44 257 ALA A C 1
ATOM 2023 O O . ALA A 1 257 ? -1.702 4.604 2.355 1.00 96.44 257 ALA A O 1
ATOM 2024 N N . GLY A 1 258 ? 0.469 4.635 2.952 1.00 95.25 258 GLY A N 1
ATOM 2025 C CA . GLY A 1 258 ? 0.827 3.437 2.197 1.00 95.25 258 GLY A CA 1
ATOM 2026 C C . GLY A 1 258 ? 0.074 2.182 2.648 1.00 95.25 258 GLY A C 1
ATOM 2027 O O . GLY A 1 258 ? -0.370 1.404 1.809 1.00 95.25 258 GLY A O 1
ATOM 2028 N N . GLU A 1 259 ? -0.130 1.982 3.955 1.00 94.69 259 GLU A N 1
ATOM 2029 C CA . GLU A 1 259 ? -0.810 0.780 4.472 1.00 94.69 259 GLU A CA 1
ATOM 2030 C C . GLU A 1 259 ? -2.276 0.703 4.061 1.00 94.69 259 GLU A C 1
ATOM 2032 O O . GLU A 1 259 ? -2.801 -0.389 3.822 1.00 94.69 259 GLU A O 1
ATOM 2037 N N . LEU A 1 260 ? -2.924 1.867 4.008 1.00 95.31 260 LEU A N 1
ATOM 2038 C CA . LEU A 1 260 ? -4.351 2.021 3.762 1.00 95.31 260 LEU A CA 1
ATOM 2039 C C . LEU A 1 260 ? -4.672 2.334 2.297 1.00 95.31 260 LEU A C 1
ATOM 2041 O O . LEU A 1 260 ? -5.842 2.549 1.990 1.00 95.31 260 LEU A O 1
ATOM 2045 N N . ASP A 1 261 ? -3.657 2.369 1.424 1.00 92.88 261 ASP A N 1
ATOM 2046 C CA . ASP A 1 261 ? -3.784 2.722 0.006 1.00 92.88 261 ASP A CA 1
ATOM 2047 C C . ASP A 1 261 ? -4.517 4.072 -0.187 1.00 92.88 261 ASP A C 1
ATOM 2049 O O . ASP A 1 261 ? -5.431 4.214 -1.000 1.00 92.88 261 ASP A O 1
ATOM 2053 N N . LYS A 1 262 ? -4.132 5.073 0.620 1.00 93.06 262 LYS A N 1
ATOM 2054 C CA . LYS A 1 262 ? -4.742 6.412 0.697 1.00 93.06 262 LYS A CA 1
ATOM 2055 C C . LYS A 1 262 ? -3.672 7.504 0.711 1.00 93.06 262 LYS A C 1
ATOM 2057 O O . LYS A 1 262 ? -2.522 7.258 1.057 1.00 93.06 262 LYS A O 1
ATOM 2062 N N . THR A 1 263 ? -4.051 8.741 0.390 1.00 93.81 263 THR A N 1
ATOM 2063 C CA . THR A 1 263 ? -3.150 9.895 0.548 1.00 93.81 263 THR A CA 1
ATOM 2064 C C . THR A 1 263 ? -3.139 10.372 1.998 1.00 93.81 263 THR A C 1
ATOM 2066 O O . THR A 1 263 ? -4.172 10.307 2.672 1.00 93.81 263 THR A O 1
ATOM 2069 N N . ALA A 1 264 ? -2.009 10.910 2.468 1.00 95.12 264 ALA A N 1
ATOM 2070 C CA . ALA A 1 264 ? -1.900 11.463 3.820 1.00 95.12 264 ALA A CA 1
ATOM 2071 C C . ALA A 1 264 ? -2.984 12.528 4.085 1.00 95.12 264 ALA A C 1
ATOM 2073 O O . ALA A 1 264 ? -3.728 12.417 5.054 1.00 95.12 264 ALA A O 1
ATOM 2074 N N . THR A 1 265 ? -3.193 13.466 3.157 1.00 94.38 265 THR A N 1
ATOM 2075 C CA . THR A 1 265 ? -4.246 14.494 3.265 1.00 94.38 265 THR A CA 1
ATOM 2076 C C . THR A 1 265 ? -5.639 13.898 3.495 1.00 94.38 265 THR A C 1
ATOM 2078 O O . THR A 1 265 ? -6.370 14.350 4.372 1.00 94.38 265 THR A O 1
ATOM 2081 N N . SER A 1 266 ? -6.003 12.831 2.772 1.00 93.44 266 SER A N 1
ATOM 2082 C CA . SER A 1 266 ? -7.313 12.186 2.952 1.00 93.44 266 SER A CA 1
ATOM 2083 C C . SER A 1 266 ? -7.474 11.516 4.322 1.00 93.44 266 SER A C 1
ATOM 2085 O O . SER A 1 266 ? -8.588 11.404 4.836 1.00 93.44 266 SER A O 1
ATOM 2087 N N . LEU A 1 267 ? -6.370 11.059 4.921 1.00 94.25 267 LEU A N 1
ATOM 2088 C CA . LEU A 1 267 ? -6.360 10.451 6.248 1.00 94.25 267 LEU A CA 1
ATOM 2089 C C . LEU A 1 267 ? -6.469 11.512 7.347 1.00 94.25 267 LEU A C 1
ATOM 2091 O O . LEU A 1 267 ? -7.212 11.307 8.307 1.00 94.25 267 LEU A O 1
ATOM 2095 N N . GLU A 1 268 ? -5.809 12.659 7.188 1.00 92.88 268 GLU A N 1
ATOM 2096 C CA . GLU A 1 268 ? -5.944 13.802 8.102 1.00 92.88 268 GLU A CA 1
ATOM 2097 C C . GLU A 1 268 ? -7.404 14.272 8.184 1.00 92.88 268 GLU A C 1
ATOM 2099 O O . GLU A 1 268 ? -7.954 14.406 9.277 1.00 92.88 268 GLU A O 1
ATOM 2104 N N . GLU A 1 269 ? -8.089 14.401 7.043 1.00 90.19 269 GLU A N 1
ATOM 2105 C CA . GLU A 1 269 ? -9.520 14.745 6.984 1.00 90.19 269 GLU A CA 1
ATOM 2106 C C . GLU A 1 269 ? -10.424 13.701 7.675 1.00 90.19 269 GLU A C 1
ATOM 2108 O O . GLU A 1 269 ? -11.483 14.031 8.225 1.00 90.19 269 GLU A O 1
ATOM 2113 N N . GLN A 1 270 ? -9.990 12.436 7.697 1.00 87.81 270 GLN A N 1
ATOM 2114 C CA . GLN A 1 270 ? -10.641 11.322 8.400 1.00 87.81 270 GLN A CA 1
ATOM 2115 C C . GLN A 1 270 ? -10.262 11.246 9.894 1.00 87.81 270 GLN A C 1
ATOM 2117 O O . GLN A 1 270 ? -10.699 10.328 10.596 1.00 87.81 270 GLN A O 1
ATOM 2122 N N . GLY A 1 271 ? -9.504 12.215 10.414 1.00 85.25 271 GLY A N 1
ATOM 2123 C CA . GLY A 1 271 ? -9.121 12.299 11.825 1.00 85.25 271 GLY A CA 1
ATOM 2124 C C . GLY A 1 271 ? -7.943 11.403 12.209 1.00 85.25 271 GLY A C 1
ATOM 2125 O O . GLY A 1 271 ? -7.881 10.946 13.348 1.00 85.25 271 GLY A O 1
ATOM 2126 N N . LEU A 1 272 ? -7.042 11.108 11.264 1.00 88.38 272 LEU A N 1
ATOM 2127 C CA . LEU A 1 272 ? -5.729 10.497 11.515 1.00 88.38 272 LEU A CA 1
ATOM 2128 C C . LEU A 1 272 ? -4.622 11.570 11.560 1.00 88.38 272 LEU A C 1
ATOM 2130 O O . LEU A 1 272 ? -3.567 11.408 10.956 1.00 88.38 272 LEU A O 1
ATOM 2134 N N . ASP A 1 273 ? -4.863 12.672 12.269 1.00 85.75 273 ASP A N 1
ATOM 2135 C CA . ASP A 1 273 ? -3.937 13.797 12.439 1.00 85.75 273 ASP A CA 1
ATOM 2136 C C . ASP A 1 273 ? -3.132 13.680 13.748 1.00 85.75 273 ASP A C 1
ATOM 2138 O O . ASP A 1 273 ? -1.932 13.410 13.724 1.00 85.75 273 ASP A O 1
ATOM 2142 N N . ALA A 1 274 ? -3.779 13.819 14.909 1.00 88.00 274 ALA A N 1
ATOM 2143 C CA . ALA A 1 274 ? -3.141 13.762 16.218 1.00 88.00 274 ALA A CA 1
ATOM 2144 C C . ALA A 1 274 ? -4.113 13.314 17.316 1.00 88.00 274 ALA A C 1
ATOM 2146 O O . ALA A 1 274 ? -5.289 13.668 17.340 1.00 88.00 274 ALA A O 1
ATOM 2147 N N . VAL A 1 275 ? -3.594 12.586 18.306 1.00 86.44 275 VAL A N 1
ATOM 2148 C CA . VAL A 1 275 ? -4.379 12.175 19.479 1.00 86.44 275 VAL A CA 1
ATOM 2149 C C . VAL A 1 275 ? -4.182 13.186 20.602 1.00 86.44 275 VAL A C 1
ATOM 2151 O O . VAL A 1 275 ? -3.125 13.201 21.225 1.00 86.44 275 VAL A O 1
ATOM 2154 N N . THR A 1 276 ? -5.196 14.006 20.884 1.00 81.75 276 THR A N 1
ATOM 2155 C CA . THR A 1 276 ? -5.144 15.113 21.868 1.00 81.75 276 THR A CA 1
ATOM 2156 C C . THR A 1 276 ? -5.659 14.748 23.264 1.00 81.75 276 THR A C 1
ATOM 2158 O O . THR A 1 276 ? -5.559 15.540 24.196 1.00 81.75 276 THR A O 1
ATOM 2161 N N . SER A 1 277 ? -6.188 13.535 23.452 1.00 73.06 277 SER A N 1
ATOM 2162 C CA . SER A 1 277 ? -6.704 13.059 24.745 1.00 73.06 277 SER A CA 1
ATOM 2163 C C . SER A 1 277 ? -5.634 12.408 25.638 1.00 73.06 277 SER A C 1
ATOM 2165 O O . SER A 1 277 ? -5.961 11.759 26.634 1.00 73.06 277 SER A O 1
ATOM 2167 N N . ALA A 1 278 ? -4.355 12.474 25.261 1.00 71.62 278 ALA A N 1
ATOM 2168 C CA . ALA A 1 278 ? -3.281 11.825 26.003 1.00 71.62 278 ALA A CA 1
ATOM 2169 C C . ALA A 1 278 ? -2.900 12.647 27.244 1.00 71.62 278 ALA A C 1
ATOM 2171 O O . ALA A 1 278 ? -2.744 13.863 27.180 1.00 71.62 278 ALA A O 1
ATOM 2172 N N . THR A 1 279 ? -2.697 11.977 28.384 1.00 77.88 279 THR A N 1
ATOM 2173 C CA . THR A 1 279 ? -2.036 12.612 29.533 1.00 77.88 279 THR A CA 1
ATOM 2174 C C . THR A 1 279 ? -0.523 12.525 29.378 1.00 77.88 279 THR A C 1
ATOM 2176 O O . THR A 1 279 ? -0.017 11.526 28.851 1.00 77.88 279 THR A O 1
ATOM 2179 N N . ASN A 1 280 ? 0.205 13.497 29.940 1.00 77.06 280 ASN A N 1
ATOM 2180 C CA . ASN A 1 280 ? 1.666 13.576 29.818 1.00 77.06 280 ASN A CA 1
ATOM 2181 C C . ASN A 1 280 ? 2.376 12.264 30.185 1.00 77.06 280 ASN A C 1
ATOM 2183 O O . ASN A 1 280 ? 3.281 11.805 29.493 1.00 77.06 280 ASN A O 1
ATOM 2187 N N . VAL A 1 281 ? 1.912 11.607 31.251 1.00 80.81 281 VAL A N 1
ATOM 2188 C CA . VAL A 1 281 ? 2.497 10.354 31.750 1.00 80.81 281 VAL A CA 1
ATOM 2189 C C . VAL A 1 281 ? 2.179 9.157 30.852 1.00 80.81 281 VAL A C 1
ATOM 2191 O O . VAL A 1 281 ? 2.983 8.232 30.780 1.00 80.81 281 VAL A O 1
ATOM 2194 N N . LYS A 1 282 ? 1.005 9.116 30.209 1.00 80.69 282 LYS A N 1
ATOM 2195 C CA . LYS A 1 282 ? 0.614 7.976 29.366 1.00 80.69 282 LYS A CA 1
ATOM 2196 C C . LYS A 1 282 ? 1.227 8.080 27.973 1.00 80.69 282 LYS A C 1
ATOM 2198 O O . LYS A 1 282 ? 1.715 7.069 27.482 1.00 80.69 282 LYS A O 1
ATOM 2203 N N . GLY A 1 283 ? 1.222 9.269 27.365 1.00 80.19 283 GLY A N 1
ATOM 2204 C CA . GLY A 1 283 ? 1.776 9.474 26.024 1.00 80.19 283 GLY A CA 1
ATOM 2205 C C . GLY A 1 283 ? 3.265 9.139 25.961 1.00 80.19 283 GLY A C 1
ATOM 2206 O O . GLY A 1 283 ? 3.687 8.370 25.103 1.00 80.19 283 GLY A O 1
ATOM 2207 N N . ALA A 1 284 ? 4.031 9.577 26.964 1.00 84.25 284 ALA A N 1
ATOM 2208 C CA . ALA A 1 284 ? 5.467 9.314 27.066 1.00 84.25 284 ALA A CA 1
ATOM 2209 C C . ALA A 1 284 ? 5.852 7.828 27.249 1.00 84.25 284 ALA A C 1
ATOM 2211 O O . ALA A 1 284 ? 7.033 7.495 27.194 1.00 84.25 284 ALA A O 1
ATOM 2212 N N . ARG A 1 285 ? 4.892 6.917 27.484 1.00 90.81 285 ARG A N 1
ATOM 2213 C CA . ARG A 1 285 ? 5.167 5.470 27.613 1.00 90.81 285 ARG A CA 1
ATOM 2214 C C . ARG A 1 285 ? 5.299 4.747 26.276 1.00 90.81 285 ARG A C 1
ATOM 2216 O O . ARG A 1 285 ? 5.757 3.605 26.271 1.00 90.81 285 ARG A O 1
ATOM 2223 N N . PHE A 1 286 ? 4.880 5.374 25.179 1.00 93.06 286 PHE A N 1
ATOM 2224 C CA . PHE A 1 286 ? 5.115 4.858 23.836 1.00 93.06 286 PHE A CA 1
ATOM 2225 C C . PHE A 1 286 ? 6.453 5.387 23.338 1.00 93.06 286 PHE A C 1
ATOM 2227 O O . PHE A 1 286 ? 6.565 6.553 22.960 1.00 93.06 286 PHE A O 1
ATOM 2234 N N . SER A 1 287 ? 7.479 4.535 23.348 1.00 93.69 287 SER A N 1
ATOM 2235 C CA . SER A 1 287 ? 8.851 4.964 23.052 1.00 93.69 287 SER A CA 1
ATOM 2236 C C . SER A 1 287 ? 9.009 5.526 21.645 1.00 93.69 287 SER A C 1
ATOM 2238 O O . SER A 1 287 ? 9.898 6.347 21.451 1.00 93.69 287 SER A O 1
ATOM 2240 N N . ASN A 1 288 ? 8.144 5.128 20.706 1.00 95.12 288 ASN A N 1
ATOM 2241 C CA . ASN A 1 288 ? 8.172 5.537 19.298 1.00 95.12 288 ASN A CA 1
ATOM 2242 C C . ASN A 1 288 ? 7.158 6.641 18.962 1.00 95.12 288 ASN A C 1
ATOM 2244 O O . ASN A 1 288 ? 6.970 6.950 17.793 1.00 95.12 288 ASN A O 1
ATOM 2248 N N . ALA A 1 289 ? 6.494 7.242 19.951 1.00 94.88 289 ALA A N 1
ATOM 2249 C CA . ALA A 1 289 ? 5.556 8.335 19.713 1.00 94.88 289 ALA A CA 1
ATOM 2250 C C . ALA A 1 289 ? 6.277 9.670 19.462 1.00 94.88 289 ALA A C 1
ATOM 2252 O O . ALA A 1 289 ? 7.218 10.018 20.185 1.00 94.88 289 ALA A O 1
ATOM 2253 N N . ILE A 1 290 ? 5.769 10.457 18.509 1.00 93.62 290 ILE A N 1
ATOM 2254 C CA . ILE A 1 290 ? 6.004 11.906 18.457 1.00 93.62 290 ILE A CA 1
ATOM 2255 C C . ILE A 1 290 ? 5.073 12.534 19.491 1.00 93.62 290 ILE A C 1
ATOM 2257 O O . ILE A 1 290 ? 3.878 12.719 19.251 1.00 93.62 290 ILE A O 1
ATOM 2261 N N . PHE A 1 291 ? 5.615 12.772 20.681 1.00 88.94 291 PHE A N 1
ATOM 2262 C CA . PHE A 1 291 ? 4.881 13.320 21.810 1.00 88.94 291 PHE A CA 1
ATOM 2263 C C . PHE A 1 291 ? 5.176 14.814 21.954 1.00 88.94 291 PHE A C 1
ATOM 2265 O O . PHE A 1 291 ? 6.320 15.204 22.185 1.00 88.94 291 PHE A O 1
ATOM 2272 N N . GLU A 1 292 ? 4.138 15.636 21.845 1.00 86.31 292 GLU A N 1
ATOM 2273 C CA . GLU A 1 292 ? 4.229 17.090 21.944 1.00 86.31 292 GLU A CA 1
ATOM 2274 C C . GLU A 1 292 ? 3.452 17.584 23.166 1.00 86.31 292 GLU A C 1
ATOM 2276 O O . GLU A 1 292 ? 2.308 17.182 23.400 1.00 86.31 292 GLU A O 1
ATOM 2281 N N . LEU A 1 293 ? 4.079 18.465 23.946 1.00 80.44 293 LEU A N 1
ATOM 2282 C CA . LEU A 1 293 ? 3.433 19.172 25.047 1.00 80.44 293 LEU A CA 1
ATOM 2283 C C . LEU A 1 293 ? 2.778 20.447 24.513 1.00 80.44 293 LEU A C 1
ATOM 2285 O O . LEU A 1 293 ? 3.425 21.230 23.822 1.00 80.44 293 LEU A O 1
ATOM 2289 N N . ASP A 1 294 ? 1.522 20.665 24.884 1.00 68.38 294 ASP A N 1
ATOM 2290 C CA . ASP A 1 294 ? 0.780 21.896 24.623 1.00 68.38 294 ASP A CA 1
ATOM 2291 C C . ASP A 1 294 ? 0.506 22.594 25.967 1.00 68.38 294 ASP A C 1
ATOM 2293 O O . ASP A 1 294 ? -0.519 22.408 26.625 1.00 68.38 294 ASP A O 1
ATOM 2297 N N . GLY A 1 295 ? 1.513 23.318 26.460 1.00 67.31 295 GLY A N 1
ATOM 2298 C CA . GLY A 1 295 ? 1.514 23.895 27.808 1.00 67.31 295 GLY A CA 1
ATOM 2299 C C . GLY A 1 295 ? 1.859 22.885 28.914 1.00 67.31 295 GLY A C 1
ATOM 2300 O O . GLY A 1 295 ? 2.604 21.931 28.701 1.00 67.31 295 GLY A O 1
ATOM 2301 N N . GLU A 1 296 ? 1.366 23.118 30.137 1.00 62.22 296 GLU A N 1
ATOM 2302 C CA . GLU A 1 296 ? 1.758 22.322 31.318 1.00 62.22 296 GLU A CA 1
ATOM 2303 C C . GLU A 1 296 ? 1.004 20.985 31.451 1.00 62.22 296 GLU A C 1
ATOM 2305 O O . GLU A 1 296 ? 1.505 20.048 32.075 1.00 62.22 296 GLU A O 1
ATOM 2310 N N . THR A 1 297 ? -0.204 20.879 30.885 1.00 60.00 297 THR A N 1
ATOM 2311 C CA . THR A 1 297 ? -1.129 19.758 31.161 1.00 60.00 297 THR A CA 1
ATOM 2312 C C . THR A 1 297 ? -1.742 19.100 29.930 1.00 60.00 297 THR A C 1
ATOM 2314 O O . THR A 1 297 ? -2.179 17.953 30.044 1.00 60.00 297 THR A O 1
ATOM 2317 N N . ALA A 1 298 ? -1.770 19.775 28.777 1.00 61.69 298 ALA A N 1
ATOM 2318 C CA . ALA A 1 298 ? -2.252 19.184 27.538 1.00 61.69 298 ALA A CA 1
ATOM 2319 C C . ALA A 1 298 ? -1.085 18.588 26.748 1.00 61.69 298 ALA A C 1
ATOM 2321 O O . ALA A 1 298 ? 0.038 19.097 26.754 1.00 61.69 298 ALA A O 1
ATOM 2322 N N . SER A 1 299 ? -1.351 17.472 26.080 1.00 79.25 299 SER A N 1
ATOM 2323 C CA . SER A 1 299 ? -0.370 16.822 25.227 1.00 79.25 299 SER A CA 1
ATOM 2324 C C . SER A 1 299 ? -1.037 16.131 24.059 1.00 79.25 299 SER A C 1
ATOM 2326 O O . SER A 1 299 ? -2.189 15.704 24.157 1.00 79.25 299 SER A O 1
ATOM 2328 N N . LYS A 1 300 ? -0.297 16.000 22.960 1.00 87.38 300 LYS A N 1
ATOM 2329 C CA . LYS A 1 300 ? -0.755 15.277 21.780 1.00 87.38 300 LYS A CA 1
ATOM 2330 C C . LYS A 1 300 ? 0.274 14.262 21.307 1.00 87.38 300 LYS A C 1
ATOM 2332 O O . LYS A 1 300 ? 1.479 14.436 21.487 1.00 87.38 300 LYS A O 1
ATOM 2337 N N . ILE A 1 301 ? -0.224 13.201 20.682 1.00 91.88 301 ILE A N 1
ATOM 2338 C CA . ILE A 1 301 ? 0.593 12.242 19.938 1.00 91.88 301 ILE A CA 1
ATOM 2339 C C . ILE A 1 301 ? 0.360 12.498 18.452 1.00 91.88 301 ILE A C 1
ATOM 2341 O O . ILE A 1 301 ? -0.698 12.137 17.933 1.00 91.88 301 ILE A O 1
ATOM 2345 N N . ALA A 1 302 ? 1.329 13.134 17.794 1.00 92.75 302 ALA A N 1
ATOM 2346 C CA . ALA A 1 302 ? 1.221 13.583 16.402 1.00 92.75 302 ALA A CA 1
ATOM 2347 C C . ALA A 1 302 ? 1.577 12.494 15.374 1.00 92.75 302 ALA A C 1
ATOM 2349 O O . ALA A 1 302 ? 1.240 12.605 14.198 1.00 92.75 302 ALA A O 1
ATOM 2350 N N . GLY A 1 303 ? 2.246 11.425 15.808 1.00 95.56 303 GLY A N 1
ATOM 2351 C CA . GLY A 1 303 ? 2.657 10.350 14.917 1.00 95.56 303 GLY A CA 1
ATOM 2352 C C . GLY A 1 303 ? 3.733 9.458 15.515 1.00 95.56 303 GLY A C 1
ATOM 2353 O O . GLY A 1 303 ? 3.786 9.255 16.735 1.00 95.56 303 GLY A O 1
ATOM 2354 N N . VAL A 1 304 ? 4.593 8.943 14.642 1.00 97.25 304 VAL A N 1
ATOM 2355 C CA . VAL A 1 304 ? 5.603 7.927 14.941 1.00 97.25 304 VAL A CA 1
ATOM 2356 C C . VAL A 1 304 ? 6.985 8.465 14.587 1.00 97.25 304 VAL A C 1
ATOM 2358 O O . VAL A 1 304 ? 7.208 8.920 13.470 1.00 97.25 304 VAL A O 1
ATOM 2361 N N . LYS A 1 305 ? 7.925 8.409 15.529 1.00 95.75 305 LYS A N 1
ATOM 2362 C CA . LYS A 1 305 ? 9.297 8.879 15.311 1.00 95.75 305 LYS A CA 1
ATOM 2363 C C . LYS A 1 305 ? 10.227 7.765 14.842 1.00 95.75 305 LYS A C 1
ATOM 2365 O O . LYS A 1 305 ? 9.997 6.591 15.142 1.00 95.75 305 LYS A O 1
ATOM 2370 N N . ALA A 1 306 ? 11.313 8.160 14.185 1.00 95.88 306 ALA A N 1
ATOM 2371 C CA . ALA A 1 306 ? 12.413 7.298 13.761 1.00 95.88 306 ALA A CA 1
ATOM 2372 C C . ALA A 1 306 ? 11.967 6.025 13.008 1.00 95.88 306 ALA A C 1
ATOM 2374 O O . ALA A 1 306 ? 12.501 4.934 13.230 1.00 95.88 306 ALA A O 1
ATOM 2375 N N . VAL A 1 307 ? 10.980 6.154 12.120 1.00 97.56 307 VAL A N 1
ATOM 2376 C CA . VAL A 1 307 ? 10.529 5.080 11.228 1.00 97.56 307 VAL A CA 1
ATOM 2377 C C . VAL A 1 307 ? 11.625 4.794 10.203 1.00 97.56 307 VAL A C 1
ATOM 2379 O O . VAL A 1 307 ? 12.130 5.722 9.574 1.00 97.56 307 VAL A O 1
ATOM 2382 N N . ASN A 1 308 ? 11.997 3.522 10.043 1.00 96.69 308 ASN A N 1
ATOM 2383 C CA . ASN A 1 308 ? 13.004 3.093 9.072 1.00 96.69 308 ASN A CA 1
ATOM 2384 C C . ASN A 1 308 ? 12.499 3.328 7.639 1.00 96.69 308 ASN A C 1
ATOM 2386 O O . ASN A 1 308 ? 11.368 2.981 7.305 1.00 96.69 308 ASN A O 1
ATOM 2390 N N . VAL A 1 309 ? 13.329 3.903 6.775 1.00 96.69 309 VAL A N 1
ATOM 2391 C CA . VAL A 1 309 ? 12.994 4.166 5.374 1.00 96.69 309 VAL A CA 1
ATOM 2392 C C . VAL A 1 309 ? 14.130 3.778 4.440 1.00 96.69 309 VAL A C 1
ATOM 2394 O O . VAL A 1 309 ? 15.305 3.866 4.796 1.00 96.69 309 VAL A O 1
ATOM 2397 N N . ALA A 1 310 ? 13.766 3.374 3.228 1.00 94.12 310 ALA A N 1
ATOM 2398 C CA . ALA A 1 310 ? 14.671 3.206 2.106 1.00 94.12 310 ALA A CA 1
ATOM 2399 C C . ALA A 1 310 ? 14.357 4.272 1.056 1.00 94.12 310 ALA A C 1
ATOM 2401 O O . ALA A 1 310 ? 13.211 4.430 0.634 1.00 94.12 310 ALA A O 1
ATOM 2402 N N . ILE A 1 311 ? 15.381 5.010 0.647 1.00 92.69 311 ILE A N 1
ATOM 2403 C CA . ILE A 1 311 ? 15.281 6.098 -0.324 1.00 92.69 311 ILE A CA 1
ATOM 2404 C C . ILE A 1 311 ? 16.183 5.729 -1.490 1.00 92.69 311 ILE A C 1
ATOM 2406 O O . ILE A 1 311 ? 17.350 5.408 -1.268 1.00 92.69 311 ILE A O 1
ATOM 2410 N N . GLU A 1 312 ? 15.673 5.718 -2.720 1.00 86.44 312 GLU A N 1
ATOM 2411 C CA . GLU A 1 312 ? 16.523 5.434 -3.883 1.00 86.44 312 GLU A CA 1
ATOM 2412 C C . GLU A 1 312 ? 17.686 6.446 -3.918 1.00 86.44 312 GLU A C 1
ATOM 2414 O O . GLU A 1 312 ? 17.515 7.622 -3.592 1.00 86.44 312 GLU A O 1
ATOM 2419 N N . ALA A 1 313 ? 18.904 5.982 -4.201 1.00 80.75 313 ALA A N 1
ATOM 2420 C CA . ALA A 1 313 ? 20.106 6.783 -3.990 1.00 80.75 313 ALA A CA 1
ATOM 2421 C C . ALA A 1 313 ? 20.146 8.070 -4.833 1.00 80.75 313 ALA A C 1
ATOM 2423 O O . ALA A 1 313 ? 20.637 9.094 -4.348 1.00 80.75 313 ALA A O 1
ATOM 2424 N N . ASN A 1 314 ? 19.639 8.053 -6.070 1.00 75.38 314 ASN A N 1
ATOM 2425 C CA . ASN A 1 314 ? 19.539 9.258 -6.893 1.00 75.38 314 ASN A CA 1
ATOM 2426 C C . ASN A 1 314 ? 18.484 10.211 -6.333 1.00 75.38 314 ASN A C 1
ATOM 2428 O O . ASN A 1 314 ? 18.780 11.399 -6.194 1.00 75.38 314 ASN A O 1
ATOM 2432 N N . LEU A 1 315 ? 17.321 9.690 -5.920 1.00 82.44 315 LEU A N 1
ATOM 2433 C CA . LEU A 1 315 ? 16.296 10.484 -5.238 1.00 82.44 315 LEU A CA 1
ATOM 2434 C C . LEU A 1 315 ? 16.876 11.165 -3.993 1.00 82.44 315 LEU A C 1
ATOM 2436 O O . LEU A 1 315 ? 16.822 12.387 -3.884 1.00 82.44 315 LEU A O 1
ATOM 2440 N N . TYR A 1 316 ? 17.525 10.410 -3.098 1.00 88.19 316 TYR A N 1
ATOM 2441 C CA . TYR A 1 316 ? 18.153 10.961 -1.892 1.00 88.19 316 TYR A CA 1
ATOM 2442 C C . TYR A 1 316 ? 19.175 12.054 -2.218 1.00 88.19 316 TYR A C 1
ATOM 2444 O O . TYR A 1 316 ? 19.236 13.083 -1.545 1.00 88.19 316 TYR A O 1
ATOM 2452 N N . ASN A 1 317 ? 19.992 11.853 -3.254 1.00 83.62 317 ASN A N 1
ATOM 2453 C CA . ASN A 1 317 ? 20.991 12.835 -3.657 1.00 83.62 317 ASN A CA 1
ATOM 2454 C C . ASN A 1 317 ? 20.371 14.122 -4.208 1.00 83.62 317 ASN A C 1
ATOM 2456 O O . ASN A 1 317 ? 20.937 15.189 -3.947 1.00 83.62 317 ASN A O 1
ATOM 2460 N N . ALA A 1 318 ? 19.232 14.012 -4.894 1.00 84.81 318 ALA A N 1
ATOM 2461 C CA . ALA A 1 318 ? 18.472 15.115 -5.472 1.00 84.81 318 ALA A CA 1
ATOM 2462 C C . ALA A 1 318 ? 17.620 15.894 -4.453 1.00 84.81 318 ALA A C 1
ATOM 2464 O O . ALA A 1 318 ? 17.229 17.025 -4.744 1.00 84.81 318 ALA A O 1
ATOM 2465 N N . LEU A 1 319 ? 17.357 15.342 -3.259 1.00 86.38 319 LEU A N 1
ATOM 2466 C CA . LEU A 1 319 ? 16.587 16.034 -2.222 1.00 86.38 319 LEU A CA 1
ATOM 2467 C C . LEU A 1 319 ? 17.212 17.383 -1.853 1.00 86.38 319 LEU A C 1
ATOM 2469 O O . LEU A 1 319 ? 18.377 17.462 -1.447 1.00 86.38 319 LEU A O 1
ATOM 2473 N N . SER A 1 320 ? 16.395 18.435 -1.924 1.00 89.00 320 SER A N 1
ATOM 2474 C CA . SER A 1 320 ? 16.766 19.783 -1.486 1.00 89.00 320 SER A CA 1
ATOM 2475 C C . SER A 1 320 ? 16.938 19.871 0.029 1.00 89.00 320 SER A C 1
ATOM 2477 O O . SER A 1 320 ? 17.781 20.626 0.507 1.00 89.00 320 SER A O 1
ATOM 2479 N N . ASP A 1 321 ? 16.155 19.091 0.779 1.00 90.12 321 ASP A N 1
ATOM 2480 C CA . ASP A 1 321 ? 16.244 18.983 2.230 1.00 90.12 321 ASP A CA 1
ATOM 2481 C C . ASP A 1 321 ? 16.467 17.526 2.650 1.00 90.12 321 ASP A C 1
ATOM 2483 O O . ASP A 1 321 ? 15.564 16.693 2.620 1.00 90.12 321 ASP A O 1
ATOM 2487 N N . LYS A 1 322 ? 17.701 17.228 3.057 1.00 93.75 322 LYS A N 1
ATOM 2488 C CA . LYS A 1 322 ? 18.093 15.914 3.586 1.00 93.75 322 LYS A CA 1
ATOM 2489 C C . LYS A 1 322 ? 17.945 15.838 5.106 1.00 93.75 322 LYS A C 1
ATOM 2491 O O . LYS A 1 322 ? 18.073 14.755 5.661 1.00 93.75 322 LYS A O 1
ATOM 2496 N N . SER A 1 323 ? 17.670 16.958 5.787 1.00 95.19 323 SER A N 1
ATOM 2497 C CA . SER A 1 323 ? 17.616 17.031 7.255 1.00 95.19 323 SER A CA 1
ATOM 2498 C C . SER A 1 323 ? 16.426 16.282 7.858 1.00 95.19 323 SER A C 1
ATOM 2500 O O . SER A 1 323 ? 16.480 15.881 9.018 1.00 95.19 323 SER A O 1
ATOM 2502 N N . ARG A 1 324 ? 15.393 16.011 7.047 1.00 94.56 324 ARG A N 1
ATOM 2503 C CA . ARG A 1 324 ? 14.274 15.122 7.392 1.00 94.56 324 ARG A CA 1
ATOM 2504 C C . ARG A 1 324 ? 14.709 13.669 7.637 1.00 94.56 324 ARG A C 1
ATOM 2506 O O . ARG A 1 324 ? 13.972 12.919 8.277 1.00 94.56 324 ARG A O 1
ATOM 2513 N N . PHE A 1 325 ? 15.880 13.263 7.145 1.00 97.62 325 PHE A N 1
ATOM 2514 C CA . PHE A 1 325 ? 16.347 11.881 7.171 1.00 97.62 325 PHE A CA 1
ATOM 2515 C C . PHE A 1 325 ? 17.636 11.730 7.982 1.00 97.62 325 PHE A C 1
ATOM 2517 O O . PHE A 1 325 ? 18.627 12.420 7.750 1.00 97.62 325 PHE A O 1
ATOM 2524 N N . THR A 1 326 ? 17.649 10.769 8.904 1.00 97.94 326 THR A N 1
ATOM 2525 C CA . THR A 1 326 ? 18.860 10.364 9.633 1.00 97.94 326 THR A CA 1
ATOM 2526 C C . THR A 1 326 ? 19.407 9.077 9.028 1.00 97.94 326 THR A C 1
ATOM 2528 O O . THR A 1 326 ? 18.833 8.012 9.231 1.00 97.94 326 THR A O 1
ATOM 2531 N N . VAL A 1 327 ? 20.499 9.170 8.265 1.00 97.56 327 VAL A N 1
ATOM 2532 C CA . VAL A 1 327 ? 21.084 8.030 7.535 1.00 97.56 327 VAL A CA 1
ATOM 2533 C C . VAL A 1 327 ? 21.557 6.930 8.488 1.00 97.56 327 VAL A C 1
ATOM 2535 O O . VAL A 1 327 ? 22.218 7.196 9.493 1.00 97.56 327 VAL A O 1
ATOM 2538 N N . LEU A 1 328 ? 21.236 5.689 8.134 1.00 96.19 328 LEU A N 1
ATOM 2539 C CA . LEU A 1 328 ? 21.675 4.475 8.807 1.00 96.19 328 LEU A CA 1
ATOM 2540 C C . LEU A 1 328 ? 22.944 3.931 8.142 1.00 96.19 328 LEU A C 1
ATOM 2542 O O . LEU A 1 328 ? 23.127 4.047 6.931 1.00 96.19 328 LEU A O 1
ATOM 2546 N N . ALA A 1 329 ? 23.821 3.330 8.945 1.00 92.81 329 ALA A N 1
ATOM 2547 C CA . ALA A 1 329 ? 25.025 2.673 8.434 1.00 92.81 329 ALA A CA 1
ATOM 2548 C C . ALA A 1 329 ? 24.695 1.363 7.703 1.00 92.81 329 ALA A C 1
ATOM 2550 O O . ALA A 1 329 ? 25.311 1.051 6.687 1.00 92.81 329 ALA A O 1
ATOM 2551 N N . ASP A 1 330 ? 23.700 0.637 8.213 1.00 89.25 330 ASP A N 1
ATOM 2552 C CA . ASP A 1 330 ? 23.294 -0.679 7.739 1.00 89.25 330 ASP A CA 1
ATOM 2553 C C . ASP A 1 330 ? 21.825 -0.670 7.305 1.00 89.25 330 ASP A C 1
ATOM 2555 O O . ASP A 1 330 ? 21.019 0.137 7.780 1.00 89.25 330 ASP A O 1
ATOM 2559 N N . ALA A 1 331 ? 21.473 -1.592 6.408 1.00 88.81 331 ALA A N 1
ATOM 2560 C CA . ALA A 1 331 ? 20.089 -1.802 6.006 1.00 88.81 331 ALA A CA 1
ATOM 2561 C C . ALA A 1 331 ? 19.266 -2.324 7.201 1.00 88.81 331 ALA A C 1
ATOM 2563 O O . ALA A 1 331 ? 19.646 -3.341 7.792 1.00 88.81 331 ALA A O 1
ATOM 2564 N N . PRO A 1 332 ? 18.147 -1.672 7.563 1.00 90.44 332 PRO A N 1
ATOM 2565 C CA . PRO A 1 332 ? 17.249 -2.190 8.580 1.00 90.44 332 PRO A CA 1
ATOM 2566 C C . PRO A 1 332 ? 16.510 -3.428 8.059 1.00 90.44 332 PRO A C 1
ATOM 2568 O O . PRO A 1 332 ? 16.334 -3.617 6.853 1.00 90.44 332 PRO A O 1
ATOM 2571 N N . THR A 1 333 ? 16.057 -4.274 8.982 1.00 84.81 333 THR A N 1
ATOM 2572 C CA . THR A 1 333 ? 15.266 -5.474 8.659 1.00 84.81 333 THR A CA 1
ATOM 2573 C C . THR A 1 333 ? 13.877 -5.150 8.118 1.00 84.81 333 THR A C 1
ATOM 2575 O O . THR A 1 333 ? 13.240 -6.002 7.504 1.00 84.81 333 THR A O 1
ATOM 2578 N N . ASP A 1 334 ? 13.408 -3.935 8.378 1.00 87.50 334 ASP A N 1
ATOM 2579 C CA . ASP A 1 334 ? 12.108 -3.410 8.011 1.00 87.50 334 ASP A CA 1
ATOM 2580 C C . ASP A 1 334 ? 12.226 -1.940 7.582 1.00 87.50 334 ASP A C 1
ATOM 2582 O O . ASP A 1 334 ? 13.004 -1.174 8.153 1.00 87.50 334 ASP A O 1
ATOM 2586 N N . TYR A 1 335 ? 11.502 -1.533 6.538 1.00 92.69 335 TYR A N 1
ATOM 2587 C CA . TYR A 1 335 ? 11.510 -0.141 6.070 1.00 92.69 335 TYR A CA 1
ATOM 2588 C C . TYR A 1 335 ? 10.323 0.200 5.157 1.00 92.69 335 TYR A C 1
ATOM 2590 O O . TYR A 1 335 ? 9.710 -0.668 4.534 1.00 92.69 335 TYR A O 1
ATOM 2598 N N . LYS A 1 336 ? 9.994 1.496 5.066 1.00 94.31 336 LYS A N 1
ATOM 2599 C CA . LYS A 1 336 ? 9.048 2.067 4.097 1.00 94.31 336 LYS A CA 1
ATOM 2600 C C . LYS A 1 336 ? 9.884 2.630 2.968 1.00 94.31 336 LYS A C 1
ATOM 2602 O O . LYS A 1 336 ? 10.933 3.222 3.209 1.00 94.31 336 LYS A O 1
ATOM 2607 N N . VAL A 1 337 ? 9.423 2.489 1.738 1.00 91.88 337 VAL A N 1
ATOM 2608 C CA . VAL A 1 337 ? 10.055 3.199 0.624 1.00 91.88 337 VAL A CA 1
ATOM 2609 C C . VAL A 1 337 ? 9.583 4.650 0.652 1.00 91.88 337 VAL A C 1
ATOM 2611 O O . VAL A 1 337 ? 8.380 4.893 0.750 1.00 91.88 337 VAL A O 1
ATOM 2614 N N . TYR A 1 338 ? 10.515 5.600 0.611 1.00 94.50 338 TYR A N 1
ATOM 2615 C CA . TYR A 1 338 ? 10.202 7.007 0.365 1.00 94.50 338 TYR A CA 1
ATOM 2616 C C . TYR A 1 338 ? 10.179 7.257 -1.140 1.00 94.50 338 TYR A C 1
ATOM 2618 O O . TYR A 1 338 ? 11.138 6.927 -1.843 1.00 94.50 338 TYR A O 1
ATOM 2626 N N . ASN A 1 339 ? 9.081 7.828 -1.616 1.00 88.31 339 ASN A N 1
ATOM 2627 C CA . ASN A 1 339 ? 8.824 8.045 -3.031 1.00 88.31 339 ASN A CA 1
ATOM 2628 C C . ASN A 1 339 ? 9.140 9.492 -3.441 1.00 88.31 339 ASN A C 1
ATOM 2630 O O . ASN A 1 339 ? 9.217 10.391 -2.605 1.00 88.31 339 ASN A O 1
ATOM 2634 N N . GLU A 1 340 ? 9.295 9.721 -4.746 1.00 80.00 340 GLU A N 1
ATOM 2635 C CA . GLU A 1 340 ? 9.542 11.055 -5.320 1.00 80.00 340 GLU A CA 1
ATOM 2636 C C . GLU A 1 340 ? 8.487 12.083 -4.903 1.00 80.00 340 GLU A C 1
ATOM 2638 O O . GLU A 1 340 ? 8.810 13.218 -4.560 1.00 80.00 340 GLU A O 1
ATOM 2643 N N . ASP A 1 341 ? 7.218 11.674 -4.910 1.00 83.75 341 ASP A N 1
ATOM 2644 C CA . ASP A 1 341 ? 6.079 12.528 -4.571 1.00 83.75 341 ASP A CA 1
ATOM 2645 C C . ASP A 1 341 ? 6.030 12.922 -3.081 1.00 83.75 341 ASP A C 1
ATOM 2647 O O . ASP A 1 341 ? 5.097 13.597 -2.646 1.00 83.75 341 ASP A O 1
ATOM 2651 N N . GLY A 1 342 ? 7.027 12.505 -2.296 1.00 91.12 342 GLY A N 1
ATOM 2652 C CA . GLY A 1 342 ? 7.131 12.749 -0.865 1.00 91.12 342 GLY A CA 1
ATOM 2653 C C . GLY A 1 342 ? 6.331 11.768 -0.011 1.00 91.12 342 GLY A C 1
ATOM 2654 O O . GLY A 1 342 ? 6.327 11.897 1.213 1.00 91.12 342 GLY A O 1
ATOM 2655 N N . SER A 1 343 ? 5.652 10.793 -0.623 1.00 93.62 343 SER A N 1
ATOM 2656 C CA . SER A 1 343 ? 4.875 9.788 0.097 1.00 93.62 343 SER A CA 1
ATOM 2657 C C . SER A 1 343 ? 5.744 8.650 0.638 1.00 93.62 343 SER A C 1
ATOM 2659 O O . SER A 1 343 ? 6.863 8.396 0.181 1.00 93.62 343 SER A O 1
ATOM 2661 N N . PHE A 1 344 ? 5.189 7.917 1.605 1.00 95.44 344 PHE A N 1
ATOM 2662 C CA . PHE A 1 344 ? 5.785 6.699 2.140 1.00 95.44 344 PHE A CA 1
ATOM 2663 C C . PHE A 1 344 ? 4.941 5.481 1.767 1.00 95.44 344 PHE A C 1
ATOM 2665 O O . PHE A 1 344 ? 3.725 5.454 1.972 1.00 95.44 344 PHE A O 1
ATOM 2672 N N . GLY A 1 345 ? 5.604 4.456 1.238 1.00 92.50 345 GLY A N 1
ATOM 2673 C CA . GLY A 1 345 ? 4.974 3.206 0.833 1.00 92.50 345 GLY A CA 1
ATOM 2674 C C . GLY A 1 345 ? 4.514 2.316 1.994 1.00 92.50 345 GLY A C 1
ATOM 2675 O O . GLY A 1 345 ? 4.554 2.667 3.181 1.00 92.50 345 GLY A O 1
ATOM 2676 N N . LYS A 1 346 ? 4.075 1.112 1.619 1.00 91.94 346 LYS A N 1
ATOM 2677 C CA . LYS A 1 346 ? 3.771 0.016 2.547 1.00 91.94 346 LYS A CA 1
ATOM 2678 C C . LYS A 1 346 ? 5.027 -0.466 3.258 1.00 91.94 346 LYS A C 1
ATOM 2680 O O . LYS A 1 346 ? 6.145 -0.271 2.778 1.00 91.94 346 LYS A O 1
ATOM 2685 N N . TRP A 1 347 ? 4.828 -1.115 4.393 1.00 88.19 347 TRP A N 1
ATOM 2686 C CA . TRP A 1 347 ? 5.914 -1.673 5.167 1.00 88.19 347 TRP A CA 1
ATOM 2687 C C . TRP A 1 347 ? 6.518 -2.882 4.461 1.00 88.19 347 TRP A C 1
ATOM 2689 O O . TRP A 1 347 ? 5.837 -3.874 4.201 1.00 88.19 347 TRP A O 1
ATOM 2699 N N . ASN A 1 348 ? 7.806 -2.787 4.139 1.00 84.12 348 ASN A N 1
ATOM 2700 C CA . ASN A 1 348 ? 8.581 -3.911 3.652 1.00 84.12 348 ASN A CA 1
ATOM 2701 C C . ASN A 1 348 ? 9.170 -4.624 4.865 1.00 84.12 348 ASN A C 1
ATOM 2703 O O . ASN A 1 348 ? 10.169 -4.189 5.430 1.00 84.12 348 ASN A O 1
ATOM 2707 N N . SER A 1 349 ? 8.479 -5.663 5.321 1.00 81.44 349 SER A N 1
ATOM 2708 C CA . SER A 1 349 ? 8.883 -6.450 6.477 1.00 81.44 349 SER A CA 1
ATOM 2709 C C . SER A 1 349 ? 8.286 -7.848 6.384 1.00 81.44 349 SER A C 1
ATOM 2711 O O . SER A 1 349 ? 7.232 -8.061 5.780 1.00 81.44 349 SER A O 1
ATOM 2713 N N . THR A 1 350 ? 8.951 -8.809 7.018 1.00 86.38 350 THR A N 1
ATOM 2714 C CA . THR A 1 350 ? 8.330 -10.108 7.281 1.00 86.38 350 THR A CA 1
ATOM 2715 C C . THR A 1 350 ? 7.258 -9.932 8.358 1.00 86.38 350 THR A C 1
ATOM 2717 O O . THR A 1 350 ? 7.428 -9.159 9.300 1.00 86.38 350 THR A O 1
ATOM 2720 N N . VAL A 1 351 ? 6.150 -10.662 8.236 1.00 91.44 351 VAL A N 1
ATOM 2721 C CA . VAL A 1 351 ? 5.096 -10.692 9.255 1.00 91.44 351 VAL A CA 1
ATOM 2722 C C . VAL A 1 351 ? 5.042 -12.089 9.861 1.00 91.44 351 VAL A C 1
ATOM 2724 O O . VAL A 1 351 ? 4.861 -13.073 9.147 1.00 91.44 351 VAL A O 1
ATOM 2727 N N . ALA A 1 352 ? 5.192 -12.176 11.179 1.00 94.44 352 ALA A N 1
ATOM 2728 C CA . ALA A 1 352 ? 4.992 -13.400 11.938 1.00 94.44 352 ALA A CA 1
ATOM 2729 C C . ALA A 1 352 ? 3.549 -13.462 12.447 1.00 94.44 352 ALA A C 1
ATOM 2731 O O . ALA A 1 352 ? 3.106 -12.607 13.215 1.00 94.44 352 ALA A O 1
ATOM 2732 N N . THR A 1 353 ? 2.808 -14.488 12.040 1.00 96.38 353 THR A N 1
ATOM 2733 C CA . THR A 1 353 ? 1.461 -14.738 12.559 1.00 96.38 353 THR A CA 1
ATOM 2734 C C . THR A 1 353 ? 1.541 -15.470 13.891 1.00 96.38 353 THR A C 1
ATOM 2736 O O . THR A 1 353 ? 2.144 -16.539 13.995 1.00 96.38 353 THR A O 1
ATOM 2739 N N . GLN A 1 354 ? 0.917 -14.902 14.917 1.00 95.94 354 GLN A N 1
ATOM 2740 C CA . GLN A 1 354 ? 0.769 -15.510 16.230 1.00 95.94 354 GLN A CA 1
ATOM 2741 C C . GLN A 1 354 ? -0.636 -16.084 16.404 1.00 95.94 354 GLN A C 1
ATOM 2743 O O . GLN A 1 354 ? -1.624 -15.556 15.895 1.00 95.94 354 GLN A O 1
ATOM 2748 N N . THR A 1 355 ? -0.730 -17.165 17.177 1.00 94.81 355 THR A N 1
ATOM 2749 C CA . THR A 1 355 ? -2.020 -17.681 17.640 1.00 94.81 355 THR A CA 1
ATOM 2750 C C . THR A 1 355 ? -2.458 -16.879 18.858 1.00 94.81 355 THR A C 1
ATOM 2752 O O . THR A 1 355 ? -1.850 -16.990 19.920 1.00 94.81 355 THR A O 1
ATOM 2755 N N . ALA A 1 356 ? -3.522 -16.095 18.709 1.00 95.25 356 ALA A N 1
ATOM 2756 C CA . ALA A 1 356 ? -4.163 -15.394 19.810 1.00 95.25 356 ALA A CA 1
ATOM 2757 C C . ALA A 1 356 ? -5.685 -15.558 19.728 1.00 95.25 356 ALA A C 1
ATOM 2759 O O . ALA A 1 356 ? -6.254 -15.649 18.643 1.00 95.25 356 ALA A O 1
ATOM 2760 N N . THR A 1 357 ? -6.355 -15.590 20.878 1.00 97.19 357 THR A N 1
ATOM 2761 C CA . THR A 1 357 ? -7.820 -15.641 20.940 1.00 97.19 357 THR A CA 1
ATOM 2762 C C . THR A 1 357 ? -8.369 -14.234 21.116 1.00 97.19 357 THR A C 1
ATOM 2764 O O . THR A 1 357 ? -8.113 -13.591 22.134 1.00 97.19 357 THR A O 1
ATOM 2767 N N . ALA A 1 358 ? -9.141 -13.759 20.139 1.00 97.62 358 ALA A N 1
ATOM 2768 C CA . ALA A 1 358 ? -9.789 -12.455 20.199 1.00 97.62 358 ALA A CA 1
ATOM 2769 C C . ALA A 1 358 ? -11.158 -12.532 20.889 1.00 97.62 358 ALA A C 1
ATOM 2771 O O . ALA A 1 358 ? -11.994 -13.365 20.545 1.00 97.62 358 ALA A O 1
ATOM 2772 N N . THR A 1 359 ? -11.409 -11.624 21.832 1.00 96.81 359 THR A N 1
ATOM 2773 C CA . THR A 1 359 ? -12.707 -11.463 22.502 1.00 96.81 359 THR A CA 1
ATOM 2774 C C . THR A 1 359 ? -13.231 -10.049 22.298 1.00 96.81 359 THR A C 1
ATOM 2776 O O . THR A 1 359 ? -12.510 -9.084 22.545 1.00 96.81 359 THR A O 1
ATOM 2779 N N . LEU A 1 360 ? -14.495 -9.925 21.887 1.00 97.31 360 LEU A N 1
ATOM 2780 C CA . LEU A 1 360 ? -15.174 -8.644 21.687 1.00 97.31 360 LEU A CA 1
ATOM 2781 C C . LEU A 1 360 ? -16.029 -8.260 22.903 1.00 97.31 360 LEU A C 1
ATOM 2783 O O . LEU A 1 360 ? -16.928 -8.997 23.300 1.00 97.31 360 LEU A O 1
ATOM 2787 N N . THR A 1 361 ? -15.829 -7.045 23.408 1.00 96.75 361 THR A N 1
ATOM 2788 C CA . THR A 1 361 ? -16.760 -6.331 24.295 1.00 96.75 361 THR A CA 1
ATOM 2789 C C . THR A 1 361 ? -17.342 -5.138 23.536 1.00 96.75 361 THR A C 1
ATOM 2791 O O . THR A 1 361 ? -16.605 -4.427 22.859 1.00 96.75 361 THR A O 1
ATOM 2794 N N . SER A 1 362 ? -18.655 -4.897 23.617 1.00 96.94 362 SER A N 1
ATOM 2795 C CA . SER A 1 362 ? -19.323 -3.855 22.814 1.00 96.94 362 SER A CA 1
ATOM 2796 C C . SER A 1 362 ? -20.445 -3.147 23.573 1.00 96.94 362 SER A C 1
ATOM 2798 O O . SER A 1 362 ? -20.983 -3.695 24.536 1.00 96.94 362 SER A O 1
ATOM 2800 N N . GLY A 1 363 ? -20.811 -1.947 23.119 1.00 95.06 363 GLY A N 1
ATOM 2801 C CA . GLY A 1 363 ? -21.982 -1.216 23.613 1.00 95.06 363 GLY A CA 1
ATOM 2802 C C . GLY A 1 363 ? -21.898 -0.888 25.100 1.00 95.06 363 GLY A C 1
ATOM 2803 O O . GLY A 1 363 ? -20.876 -0.403 25.574 1.00 95.06 363 GLY A O 1
ATOM 2804 N N . PHE A 1 364 ? -22.964 -1.183 25.846 1.00 94.12 364 PHE A N 1
ATOM 2805 C CA . PHE A 1 364 ? -23.085 -0.894 27.280 1.00 94.12 364 PHE A CA 1
ATOM 2806 C C . PHE A 1 364 ? -21.902 -1.415 28.118 1.00 94.12 364 PHE A C 1
ATOM 2808 O O . PHE A 1 364 ? -21.487 -0.776 29.097 1.00 94.12 364 PHE A O 1
ATOM 2815 N N . ASP A 1 365 ? -21.330 -2.554 27.721 1.00 93.25 365 ASP A N 1
ATOM 2816 C CA . ASP A 1 365 ? -20.206 -3.183 28.415 1.00 93.25 365 ASP A CA 1
ATOM 2817 C C . ASP A 1 365 ? -18.848 -2.555 28.050 1.00 93.25 365 ASP A C 1
ATOM 2819 O O . ASP A 1 365 ? -17.907 -2.616 28.846 1.00 93.25 365 ASP A O 1
ATOM 2823 N N . ALA A 1 366 ? -18.732 -1.916 26.881 1.00 94.06 366 ALA A N 1
ATOM 2824 C CA . ALA A 1 366 ? -17.496 -1.315 26.391 1.00 94.06 366 ALA A CA 1
ATOM 2825 C C . ALA A 1 366 ? -17.327 0.115 26.930 1.00 94.06 366 ALA A C 1
ATOM 2827 O O . ALA A 1 366 ? -18.006 1.052 26.523 1.00 94.06 366 ALA A O 1
ATOM 2828 N N . LYS A 1 367 ? -16.409 0.298 27.887 1.00 89.94 367 LYS A N 1
ATOM 2829 C CA . LYS A 1 367 ? -16.233 1.590 28.582 1.00 89.94 367 LYS A CA 1
ATOM 2830 C C . LYS A 1 367 ? -15.305 2.578 27.881 1.00 89.94 367 LYS A C 1
ATOM 2832 O O . LYS A 1 367 ? -15.374 3.759 28.191 1.00 89.94 367 LYS A O 1
ATOM 2837 N N . TRP A 1 368 ? -14.440 2.116 26.982 1.00 90.62 368 TRP A N 1
ATOM 2838 C CA . TRP A 1 368 ? -13.358 2.933 26.410 1.00 90.62 368 TRP A CA 1
ATOM 2839 C C . TRP A 1 368 ? -13.518 3.234 24.910 1.00 90.62 368 TRP A C 1
ATOM 2841 O O . TRP A 1 368 ? -12.672 3.902 24.321 1.00 90.62 368 TRP A O 1
ATOM 2851 N N . GLY A 1 369 ? -14.619 2.772 24.321 1.00 94.69 369 GLY A N 1
ATOM 2852 C CA . GLY A 1 369 ? -15.041 3.014 22.945 1.00 94.69 369 GLY A CA 1
ATOM 2853 C C . GLY A 1 369 ? -16.297 2.203 22.633 1.00 94.69 369 GLY A C 1
ATOM 2854 O O . GLY A 1 369 ? -16.779 1.468 23.496 1.00 94.69 369 GLY A O 1
ATOM 2855 N N . ASN A 1 370 ? -16.816 2.287 21.403 1.00 96.25 370 ASN A N 1
ATOM 2856 C CA . ASN A 1 370 ? -17.970 1.464 21.008 1.00 96.25 370 ASN A CA 1
ATOM 2857 C C . ASN A 1 370 ? -17.647 -0.044 21.065 1.00 96.25 370 ASN A C 1
ATOM 2859 O O . ASN A 1 370 ? -18.533 -0.853 21.361 1.00 96.25 370 ASN A O 1
ATOM 2863 N N . TYR A 1 371 ? -16.381 -0.403 20.815 1.00 97.94 371 TYR A N 1
ATOM 2864 C CA . TYR A 1 371 ? -15.871 -1.774 20.839 1.00 97.94 371 TYR A CA 1
ATOM 2865 C C . TYR A 1 371 ? -14.510 -1.832 21.531 1.00 97.94 371 TYR A C 1
ATOM 2867 O O . TYR A 1 371 ? -13.649 -0.977 21.316 1.00 97.94 371 TYR A O 1
ATOM 2875 N N . VAL A 1 372 ? -14.298 -2.867 22.336 1.00 97.50 372 VAL A N 1
ATOM 2876 C CA . VAL A 1 372 ? -13.008 -3.221 22.936 1.00 97.50 372 VAL A CA 1
ATOM 2877 C C . VAL A 1 372 ? -12.704 -4.660 22.548 1.00 97.50 372 VAL A C 1
ATOM 2879 O O . VAL A 1 372 ? -13.536 -5.542 22.762 1.00 97.50 372 VAL A O 1
ATOM 2882 N N . ILE A 1 373 ? -11.528 -4.893 21.975 1.00 97.88 373 ILE A N 1
ATOM 2883 C CA . ILE A 1 373 ? -11.039 -6.225 21.628 1.00 97.88 373 ILE A CA 1
ATOM 2884 C C . ILE A 1 373 ? -9.851 -6.549 22.526 1.00 97.88 373 ILE A C 1
ATOM 2886 O O . ILE A 1 373 ? -8.927 -5.746 22.668 1.00 97.88 373 ILE A O 1
ATOM 2890 N N . SER A 1 374 ? -9.887 -7.737 23.120 1.00 97.44 374 SER A N 1
ATOM 2891 C CA . SER A 1 374 ? -8.787 -8.301 23.900 1.00 97.44 374 SER A CA 1
ATOM 2892 C C . SER A 1 374 ? -8.239 -9.537 23.195 1.00 97.44 374 SER A C 1
ATOM 2894 O O . SER A 1 374 ? -9.016 -10.371 22.734 1.00 97.44 374 SER A O 1
ATOM 2896 N N . LEU A 1 375 ? -6.917 -9.654 23.129 1.00 97.62 375 LEU A N 1
ATOM 2897 C CA . LEU A 1 375 ? -6.189 -10.774 22.547 1.00 97.62 375 LEU A CA 1
ATOM 2898 C C . LEU A 1 375 ? -5.492 -11.556 23.659 1.00 97.62 375 LEU A C 1
ATOM 2900 O O . LEU A 1 375 ? -4.585 -11.040 24.310 1.00 97.62 375 LEU A O 1
ATOM 2904 N N . ASP A 1 376 ? -5.895 -12.804 23.866 1.00 97.38 376 ASP A N 1
ATOM 2905 C CA . ASP A 1 376 ? -5.176 -13.720 24.750 1.00 97.38 376 ASP A CA 1
ATOM 2906 C C . ASP A 1 376 ? -4.131 -14.512 23.958 1.00 97.38 376 ASP A C 1
ATOM 2908 O O . ASP A 1 376 ? -4.449 -15.069 22.909 1.00 97.38 376 ASP A O 1
ATOM 2912 N N . GLY A 1 377 ? -2.890 -14.549 24.445 1.00 95.06 377 GLY A N 1
ATOM 2913 C CA . GLY A 1 377 ? -1.767 -15.225 23.782 1.00 95.06 377 GLY A CA 1
ATOM 2914 C C . GLY A 1 377 ? -0.831 -14.333 22.956 1.00 95.06 377 GLY A C 1
ATOM 2915 O O . GLY A 1 377 ? 0.205 -14.829 22.526 1.00 95.06 377 GLY A O 1
ATOM 2916 N N . LEU A 1 378 ? -1.120 -13.034 22.790 1.00 96.31 378 LEU A N 1
ATOM 2917 C CA . LEU A 1 378 ? -0.222 -12.097 22.096 1.00 96.31 378 LEU A CA 1
ATOM 2918 C C . LEU A 1 378 ? 1.118 -11.952 22.846 1.00 96.31 378 LEU A C 1
ATOM 2920 O O . LEU A 1 378 ? 1.138 -11.607 24.028 1.00 96.31 378 LEU A O 1
ATOM 2924 N N . GLN A 1 379 ? 2.228 -12.168 22.144 1.00 94.75 379 GLN A N 1
ATOM 2925 C CA . GLN A 1 379 ? 3.599 -12.058 22.646 1.00 94.75 379 GLN A CA 1
ATOM 2926 C C . GLN A 1 379 ? 4.377 -10.967 21.907 1.00 94.75 379 GLN A C 1
ATOM 2928 O O . GLN A 1 379 ? 4.042 -10.593 20.784 1.00 94.75 379 GLN A O 1
ATOM 2933 N N . ASP A 1 380 ? 5.440 -10.477 22.544 1.00 93.44 380 ASP A N 1
ATOM 2934 C CA . ASP A 1 380 ? 6.461 -9.601 21.949 1.00 93.44 380 ASP A CA 1
ATOM 2935 C C . ASP A 1 380 ? 5.972 -8.243 21.406 1.00 93.44 380 ASP A C 1
ATOM 2937 O O . ASP A 1 380 ? 6.734 -7.499 20.789 1.00 93.44 380 ASP A O 1
ATOM 2941 N N . VAL A 1 381 ? 4.731 -7.849 21.708 1.00 96.50 381 VAL A N 1
ATOM 2942 C CA . VAL A 1 381 ? 4.202 -6.505 21.437 1.00 96.50 381 VAL A CA 1
ATOM 2943 C C . VAL A 1 381 ? 4.189 -5.688 22.730 1.00 96.50 381 VAL A C 1
ATOM 2945 O O . VAL A 1 381 ? 3.454 -5.984 23.674 1.00 96.50 381 VAL A O 1
ATOM 2948 N N . THR A 1 382 ? 4.986 -4.621 22.778 1.00 96.44 382 THR A N 1
ATOM 2949 C CA . THR A 1 382 ? 5.149 -3.746 23.951 1.00 96.44 382 THR A CA 1
ATOM 2950 C C . THR A 1 382 ? 5.033 -2.277 23.552 1.00 96.44 382 THR A C 1
ATOM 2952 O O . THR A 1 382 ? 5.219 -1.917 22.396 1.00 96.44 382 THR A O 1
ATOM 2955 N N . THR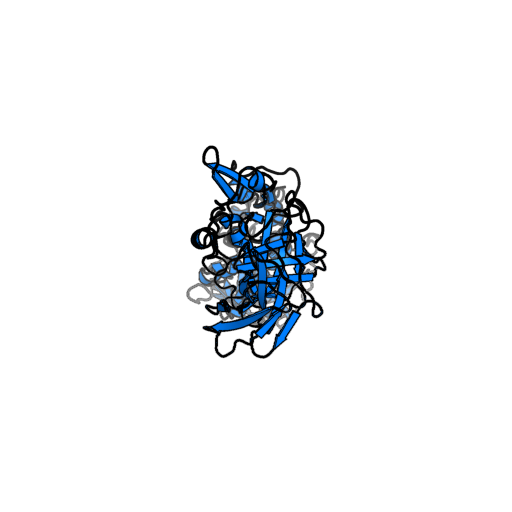 A 1 383 ? 4.799 -1.370 24.502 1.00 95.19 383 THR A N 1
ATOM 2956 C CA . THR A 1 383 ? 4.805 0.073 24.188 1.00 95.19 383 THR A CA 1
ATOM 2957 C C . THR A 1 383 ? 6.191 0.600 23.788 1.00 95.19 383 THR A C 1
ATOM 2959 O O . THR A 1 383 ? 6.295 1.715 23.281 1.00 95.19 383 THR A O 1
ATOM 2962 N N . ALA A 1 384 ? 7.257 -0.179 24.011 1.00 95.62 384 ALA A N 1
ATOM 2963 C CA . ALA A 1 384 ? 8.618 0.194 23.648 1.00 95.62 384 ALA A CA 1
ATOM 2964 C C . ALA A 1 384 ? 8.928 -0.064 22.167 1.00 95.62 384 ALA A C 1
ATOM 2966 O O . ALA A 1 384 ? 9.616 0.742 21.549 1.00 95.62 384 ALA A O 1
ATOM 2967 N N . ASN A 1 385 ? 8.414 -1.156 21.593 1.00 95.44 385 ASN A N 1
ATOM 2968 C CA . ASN A 1 385 ? 8.643 -1.503 20.188 1.00 95.44 385 ASN A CA 1
ATOM 2969 C C . ASN A 1 385 ? 7.461 -1.160 19.273 1.00 95.44 385 ASN A C 1
ATOM 2971 O O . ASN A 1 385 ? 7.652 -1.068 18.070 1.00 95.44 385 ASN A O 1
ATOM 2975 N N . LEU A 1 386 ? 6.257 -0.932 19.797 1.00 97.00 386 LEU A N 1
ATOM 2976 C CA . LEU A 1 386 ? 5.090 -0.631 18.971 1.00 97.00 386 LEU A CA 1
ATOM 2977 C C . LEU A 1 386 ? 5.227 0.716 18.238 1.00 97.00 386 LEU A C 1
ATOM 2979 O O . LEU A 1 386 ? 5.549 1.734 18.855 1.00 97.00 386 LEU A O 1
ATOM 2983 N N . GLN A 1 387 ? 4.939 0.714 16.936 1.00 96.56 387 GLN A N 1
ATOM 2984 C CA . GLN A 1 387 ? 4.838 1.897 16.071 1.00 96.56 387 GLN A CA 1
ATOM 2985 C C . GLN A 1 387 ? 3.393 2.171 15.632 1.00 96.56 387 GLN A C 1
ATOM 2987 O O . GLN A 1 387 ? 3.006 3.320 15.464 1.00 96.56 387 GLN A O 1
ATOM 2992 N N . GLY A 1 388 ? 2.565 1.134 15.524 1.00 96.75 388 GLY A N 1
ATOM 2993 C CA . GLY A 1 388 ? 1.153 1.261 15.175 1.00 96.75 388 GLY A CA 1
ATOM 2994 C C . GLY A 1 388 ? 0.514 -0.102 14.947 1.00 96.75 388 GLY A C 1
ATOM 2995 O O . GLY A 1 388 ? 1.142 -1.133 15.186 1.00 96.75 388 GLY A O 1
ATOM 2996 N N . ALA A 1 389 ? -0.731 -0.124 14.487 1.00 98.00 389 ALA A N 1
ATOM 2997 C CA . ALA A 1 389 ? -1.379 -1.359 14.065 1.00 98.00 389 ALA A CA 1
ATOM 2998 C C . ALA A 1 389 ? -2.407 -1.094 12.966 1.00 98.00 389 ALA A C 1
ATOM 3000 O O . ALA A 1 389 ? -2.949 0.007 12.867 1.00 98.00 389 ALA A O 1
ATOM 3001 N N . VAL A 1 390 ? -2.688 -2.119 12.168 1.00 98.19 390 VAL A N 1
ATOM 3002 C CA . VAL A 1 390 ? -3.670 -2.086 11.085 1.00 98.19 390 VAL A CA 1
ATOM 3003 C C . VAL A 1 390 ? -4.668 -3.218 11.286 1.00 98.19 390 VAL A C 1
ATOM 3005 O O . VAL A 1 390 ? -4.275 -4.381 11.375 1.00 98.19 390 VAL A O 1
ATOM 3008 N N . LEU A 1 391 ? -5.959 -2.892 11.347 1.00 98.56 391 LEU A N 1
ATOM 3009 C CA . LEU A 1 391 ? -7.027 -3.886 11.223 1.00 98.56 391 LEU A CA 1
ATOM 3010 C C . LEU A 1 391 ? -7.290 -4.160 9.751 1.00 98.56 391 LEU A C 1
ATOM 3012 O O . LEU A 1 391 ? -7.332 -3.222 8.959 1.00 98.56 391 LEU A O 1
ATOM 3016 N N . THR A 1 392 ? -7.531 -5.423 9.419 1.00 98.31 392 THR A N 1
ATOM 3017 C CA . THR A 1 392 ? -7.998 -5.850 8.099 1.00 98.31 392 THR A CA 1
ATOM 3018 C C . THR A 1 392 ? -9.336 -6.563 8.246 1.00 98.31 392 THR A C 1
ATOM 3020 O O . THR A 1 392 ? -9.523 -7.378 9.155 1.00 98.31 392 THR A O 1
ATOM 3023 N N . THR A 1 393 ? -10.281 -6.244 7.370 1.00 98.56 393 THR A N 1
ATOM 3024 C CA . THR A 1 393 ? -11.577 -6.921 7.281 1.00 98.56 393 THR A CA 1
ATOM 3025 C C . THR A 1 393 ? -11.570 -7.992 6.197 1.00 98.56 393 THR A C 1
ATOM 3027 O O . THR A 1 393 ? -10.751 -7.990 5.281 1.00 98.56 393 THR A O 1
ATOM 3030 N N . THR A 1 394 ? -12.522 -8.919 6.286 1.00 98.25 394 THR A N 1
ATOM 3031 C CA . THR A 1 394 ? -12.707 -10.002 5.299 1.00 98.25 394 THR A CA 1
ATOM 3032 C C . THR A 1 394 ? -12.929 -9.515 3.860 1.00 98.25 394 THR A C 1
ATOM 3034 O O . THR A 1 394 ? -12.631 -10.254 2.927 1.00 98.25 394 THR A O 1
ATOM 3037 N N . ASP A 1 395 ? -13.407 -8.281 3.669 1.00 96.62 395 ASP A N 1
ATOM 3038 C CA . ASP A 1 395 ? -13.568 -7.633 2.357 1.00 96.62 395 ASP A CA 1
ATOM 3039 C C . ASP A 1 395 ? -12.297 -6.916 1.851 1.00 96.62 395 ASP A C 1
ATOM 3041 O O . ASP A 1 395 ? -12.314 -6.319 0.778 1.00 96.62 395 ASP A O 1
ATOM 3045 N N . GLY A 1 396 ? -11.196 -6.967 2.609 1.00 96.69 396 GLY A N 1
ATOM 3046 C CA . GLY A 1 396 ? -9.920 -6.331 2.277 1.00 96.69 396 GLY A CA 1
ATOM 3047 C C . GLY A 1 396 ? -9.770 -4.879 2.746 1.00 96.69 396 GLY A C 1
ATOM 3048 O O . GLY A 1 396 ? -8.689 -4.314 2.568 1.00 96.69 396 GLY A O 1
ATOM 3049 N N . SER A 1 397 ? -10.792 -4.272 3.365 1.00 96.88 397 SER A N 1
ATOM 3050 C CA . SER A 1 397 ? -10.674 -2.918 3.933 1.00 96.88 397 SER A CA 1
ATOM 3051 C C . SER A 1 397 ? -9.656 -2.886 5.080 1.00 96.88 397 SER A C 1
ATOM 3053 O O . SER A 1 397 ? -9.514 -3.853 5.834 1.00 96.88 397 SER A O 1
ATOM 3055 N N . LYS A 1 398 ? -8.959 -1.754 5.236 1.00 97.50 398 LYS A N 1
ATOM 3056 C CA . LYS A 1 398 ? -7.906 -1.574 6.244 1.00 97.50 398 LYS A CA 1
ATOM 3057 C C . LYS A 1 398 ? -8.092 -0.312 7.076 1.00 97.50 398 LYS A C 1
ATOM 3059 O O . LYS A 1 398 ? -8.550 0.709 6.566 1.00 97.50 398 LYS A O 1
ATOM 3064 N N . TYR A 1 399 ? -7.664 -0.376 8.339 1.00 97.62 399 TYR A N 1
ATOM 3065 C CA . TYR A 1 399 ? -7.851 0.693 9.324 1.00 97.62 399 TYR A CA 1
ATOM 3066 C C . TYR A 1 399 ? -6.631 0.857 10.228 1.00 97.62 399 TYR A C 1
ATOM 3068 O O . TYR A 1 399 ? -6.294 -0.059 10.978 1.00 97.62 399 TYR A O 1
ATOM 3076 N N . GLY A 1 400 ? -5.986 2.024 10.179 1.00 97.31 400 GLY A N 1
ATOM 3077 C CA . GLY A 1 400 ? -4.861 2.363 11.054 1.00 97.31 400 GLY A CA 1
ATOM 3078 C C . GLY A 1 400 ? -5.321 2.697 12.475 1.00 97.31 400 GLY A C 1
ATOM 3079 O O . GLY A 1 400 ? -6.345 3.350 12.656 1.00 97.31 400 GLY A O 1
ATOM 3080 N N . LEU A 1 401 ? -4.565 2.256 13.481 1.00 97.06 401 LEU A N 1
ATOM 3081 C CA . LEU A 1 401 ? -4.887 2.423 14.900 1.00 97.06 401 LEU A CA 1
ATOM 3082 C C . LEU A 1 401 ? -3.852 3.308 15.608 1.00 97.06 401 LEU A C 1
ATOM 3084 O O . LEU A 1 401 ? -2.663 3.002 15.625 1.00 97.06 401 LEU A O 1
ATOM 3088 N N . GLN A 1 402 ? -4.283 4.395 16.244 1.00 94.88 402 GLN A N 1
ATOM 3089 C CA . GLN A 1 402 ? -3.364 5.339 16.892 1.00 94.88 402 GLN A CA 1
ATOM 3090 C C . GLN A 1 402 ? -3.137 5.005 18.372 1.00 94.88 402 GLN A C 1
ATOM 3092 O O . GLN A 1 402 ? -3.993 4.426 19.055 1.00 94.88 402 GLN A O 1
ATOM 3097 N N . PHE A 1 403 ? -1.995 5.432 18.910 1.00 94.50 403 PHE A N 1
ATOM 3098 C CA . PHE A 1 403 ? -1.707 5.318 20.341 1.00 94.50 403 PHE A CA 1
ATOM 3099 C C . PHE A 1 403 ? -2.711 6.097 21.179 1.00 94.50 403 PHE A C 1
ATOM 3101 O O . PHE A 1 403 ? -3.016 7.249 20.892 1.00 94.50 403 PHE A O 1
ATOM 3108 N N . LEU A 1 404 ? -3.210 5.469 22.241 1.00 91.50 404 LEU A N 1
ATOM 3109 C CA . LEU A 1 404 ? -4.169 6.021 23.199 1.00 91.50 404 LEU A CA 1
ATOM 3110 C C . LEU A 1 404 ? -5.521 6.474 22.629 1.00 91.50 404 LEU A C 1
ATOM 3112 O O . LEU A 1 404 ? -6.416 6.702 23.439 1.00 91.50 404 LEU A O 1
ATOM 3116 N N . ASN A 1 405 ? -5.725 6.534 21.308 1.00 91.81 405 ASN A N 1
ATOM 3117 C CA . ASN A 1 405 ? -7.056 6.547 20.686 1.00 91.81 405 ASN A CA 1
ATOM 3118 C C . ASN A 1 405 ? -7.588 5.121 20.479 1.00 91.81 405 ASN A C 1
ATOM 3120 O O . ASN A 1 405 ? -8.761 4.843 20.726 1.00 91.81 405 ASN A O 1
ATOM 3124 N N . ASN A 1 406 ? -6.707 4.201 20.091 1.00 95.06 406 ASN A N 1
ATOM 3125 C CA . ASN A 1 406 ? -7.060 2.811 19.836 1.00 95.06 406 ASN A CA 1
ATOM 3126 C C . ASN A 1 406 ? -6.188 1.847 20.639 1.00 95.06 406 ASN A C 1
ATOM 3128 O O . ASN A 1 406 ? -6.707 0.956 21.305 1.00 95.06 406 ASN A O 1
ATOM 3132 N N . LEU A 1 407 ? -4.868 2.044 20.589 1.00 95.31 407 LEU A N 1
ATOM 3133 C CA . LEU A 1 407 ? -3.871 1.148 21.174 1.00 95.31 407 LEU A CA 1
ATOM 3134 C C . LEU A 1 407 ? -3.537 1.573 22.606 1.00 95.31 407 LEU A C 1
ATOM 3136 O O . LEU A 1 407 ? -3.080 2.695 22.846 1.00 95.31 407 LEU A O 1
ATOM 3140 N N . TRP A 1 408 ? -3.751 0.676 23.568 1.00 92.75 408 TRP A N 1
ATOM 3141 C CA . TRP A 1 408 ? -3.539 0.955 24.987 1.00 92.75 408 TRP A CA 1
ATOM 3142 C C . TRP A 1 408 ? -2.149 0.544 25.476 1.00 92.75 408 TRP A C 1
ATOM 3144 O O . TRP A 1 408 ? -1.384 -0.131 24.795 1.00 92.75 408 TRP A O 1
ATOM 3154 N N . LEU A 1 409 ? -1.827 0.921 26.720 1.00 92.81 409 LEU A N 1
ATOM 3155 C CA . LEU A 1 409 ? -0.567 0.539 27.376 1.00 92.81 409 LEU A CA 1
ATOM 3156 C C . LEU A 1 409 ? -0.398 -0.979 27.547 1.00 92.81 409 LEU A C 1
ATOM 3158 O O . LEU A 1 409 ? 0.701 -1.445 27.831 1.00 92.81 409 LEU A O 1
ATOM 3162 N N . LYS A 1 410 ? -1.491 -1.734 27.420 1.00 94.31 410 LYS A N 1
ATOM 3163 C CA . LYS A 1 410 ? -1.484 -3.181 27.236 1.00 94.31 410 LYS A CA 1
ATOM 3164 C C . LYS A 1 410 ? -1.841 -3.436 25.770 1.00 94.31 410 LYS A C 1
ATOM 3166 O O . LYS A 1 410 ? -3.027 -3.405 25.467 1.00 94.31 410 LYS A O 1
ATOM 3171 N N . PRO A 1 411 ? -0.870 -3.665 24.870 1.00 92.44 411 PRO A N 1
ATOM 3172 C CA . PRO A 1 411 ? -1.148 -3.759 23.432 1.00 92.44 411 PRO A CA 1
ATOM 3173 C C . PRO A 1 411 ? -2.100 -4.895 23.034 1.00 92.44 411 PRO A C 1
ATOM 3175 O O . PRO A 1 411 ? -2.743 -4.820 21.991 1.00 92.44 411 PRO A O 1
ATOM 3178 N N . ALA A 1 412 ? -2.224 -5.912 23.891 1.00 95.81 412 ALA A N 1
ATOM 3179 C CA . ALA A 1 412 ? -3.206 -6.986 23.777 1.00 95.81 412 ALA A CA 1
ATOM 3180 C C . ALA A 1 412 ? -4.667 -6.524 23.961 1.00 95.81 412 ALA A C 1
ATOM 3182 O O . ALA A 1 412 ? -5.582 -7.307 23.745 1.00 95.81 412 ALA A O 1
ATOM 3183 N N . GLU A 1 413 ? -4.914 -5.279 24.368 1.00 96.12 413 GLU A N 1
ATOM 3184 C CA . GLU A 1 413 ? -6.244 -4.678 24.432 1.00 96.12 413 GLU A CA 1
ATOM 3185 C C . GLU A 1 413 ? -6.261 -3.413 23.571 1.00 96.12 413 GLU A C 1
ATOM 3187 O O . GLU A 1 413 ? -5.424 -2.521 23.735 1.00 96.12 413 GLU A O 1
ATOM 3192 N N . PHE A 1 414 ? -7.231 -3.312 22.667 1.00 96.50 414 PHE A N 1
ATOM 3193 C CA . PHE A 1 414 ? -7.420 -2.130 21.833 1.00 96.50 414 PHE A CA 1
ATOM 3194 C C . PHE A 1 414 ? -8.901 -1.795 21.666 1.00 96.50 414 PHE A C 1
ATOM 3196 O O . PHE A 1 414 ? -9.786 -2.615 21.909 1.00 96.50 414 PHE A O 1
ATOM 3203 N N . THR A 1 415 ? -9.182 -0.554 21.279 1.00 95.88 415 THR A N 1
ATOM 3204 C CA . THR A 1 415 ? -10.543 -0.046 21.102 1.00 95.88 415 THR A CA 1
ATOM 3205 C C . THR A 1 415 ? -10.697 0.702 19.787 1.00 95.88 415 THR A C 1
ATOM 3207 O O . THR A 1 415 ? -9.726 1.202 19.221 1.00 95.88 415 THR A O 1
ATOM 3210 N N . PHE A 1 416 ? -11.927 0.815 19.307 1.00 96.56 416 PHE A N 1
ATOM 3211 C CA . PHE A 1 416 ? -12.287 1.749 18.250 1.00 96.56 416 PHE A CA 1
ATOM 3212 C C . PHE A 1 416 ? -13.739 2.188 18.420 1.00 96.56 416 PHE A C 1
ATOM 3214 O O . PHE A 1 416 ? -14.537 1.557 19.126 1.00 96.56 416 PHE A O 1
ATOM 3221 N N . CYS A 1 417 ? -14.058 3.309 17.787 1.00 95.88 417 CYS A N 1
ATOM 3222 C CA . CYS A 1 417 ? -15.393 3.876 17.761 1.00 95.88 417 CYS A CA 1
ATOM 3223 C C . CYS A 1 417 ? -15.848 3.960 16.307 1.00 95.88 417 CYS A C 1
ATOM 3225 O O . CYS A 1 417 ? -15.045 4.268 15.439 1.00 95.88 417 CYS A O 1
ATOM 3227 N N . VAL A 1 418 ? -17.122 3.685 16.049 1.00 96.62 418 VAL A N 1
ATOM 3228 C CA . VAL A 1 418 ? -17.748 3.849 14.723 1.00 96.62 418 VAL A CA 1
ATOM 3229 C C . VAL A 1 418 ? -18.697 5.050 14.696 1.00 96.62 418 VAL A C 1
ATOM 3231 O O . VAL A 1 418 ? -19.142 5.477 13.638 1.00 96.62 418 VAL A O 1
ATOM 3234 N N . ALA A 1 419 ? -18.994 5.606 15.870 1.00 94.69 419 ALA A N 1
ATOM 3235 C CA . ALA A 1 419 ? -19.837 6.773 16.071 1.00 94.69 419 ALA A CA 1
ATOM 3236 C C . ALA A 1 419 ? -19.240 7.658 17.176 1.00 94.69 419 ALA A C 1
ATOM 3238 O O . ALA A 1 419 ? -18.254 7.287 17.821 1.00 94.69 419 ALA A O 1
ATOM 3239 N N . GLU A 1 420 ? -19.847 8.823 17.406 1.00 93.25 420 GLU A N 1
ATOM 3240 C CA . GLU A 1 420 ? -19.465 9.704 18.508 1.00 93.25 420 GLU A CA 1
ATOM 3241 C C . GLU A 1 420 ? -19.443 8.949 19.841 1.00 93.25 420 GLU A C 1
ATOM 3243 O O . GLU A 1 420 ? -20.379 8.232 20.202 1.00 93.25 420 GLU A O 1
ATOM 3248 N N . PHE A 1 421 ? -18.347 9.112 20.578 1.00 92.81 421 PHE A N 1
ATOM 3249 C CA . PHE A 1 421 ? -18.147 8.466 21.863 1.00 92.81 421 PHE A CA 1
ATOM 3250 C C . PHE A 1 421 ? -17.317 9.363 22.775 1.00 92.81 421 PHE A C 1
ATOM 3252 O O . PHE A 1 421 ? -16.267 9.877 22.376 1.00 92.81 421 PHE A O 1
ATOM 3259 N N . THR A 1 422 ? -17.768 9.489 24.019 1.00 91.31 422 THR A N 1
ATOM 3260 C CA . THR A 1 422 ? -17.058 10.196 25.085 1.00 91.31 422 THR A CA 1
ATOM 3261 C C . THR A 1 422 ? -16.683 9.193 26.160 1.00 91.31 422 THR A C 1
ATOM 3263 O O . THR A 1 422 ? -17.550 8.533 26.734 1.00 91.31 422 THR A O 1
ATOM 3266 N N . GLU A 1 423 ? -15.388 9.065 26.434 1.00 88.00 423 GLU A N 1
ATOM 3267 C CA . GLU A 1 423 ? -14.910 8.149 27.468 1.00 88.00 423 GLU A CA 1
ATOM 3268 C C . GLU A 1 423 ? -15.207 8.671 28.893 1.00 88.00 423 GLU A C 1
ATOM 3270 O O . GLU A 1 423 ? -15.506 9.855 29.068 1.00 88.00 423 GLU A O 1
ATOM 3275 N N . PRO A 1 424 ? -15.098 7.837 29.949 1.00 87.12 424 PRO A N 1
ATOM 3276 C CA . PRO A 1 424 ? -15.470 8.207 31.320 1.00 87.12 424 PRO A CA 1
ATOM 3277 C C . PRO A 1 424 ? -14.740 9.419 31.918 1.00 87.12 424 PRO A C 1
ATOM 3279 O O . PRO A 1 424 ? -15.178 9.940 32.941 1.00 87.12 424 PRO A O 1
ATOM 3282 N N . HIS A 1 425 ? -13.634 9.868 31.317 1.00 83.38 425 HIS A N 1
ATOM 3283 C CA . HIS A 1 425 ? -12.915 11.078 31.729 1.00 83.38 425 HIS A CA 1
ATOM 3284 C C . HIS A 1 425 ? -13.326 12.342 30.954 1.00 83.38 425 HIS A C 1
ATOM 3286 O O . HIS A 1 425 ? -12.776 13.410 31.205 1.00 83.38 425 HIS A O 1
ATOM 3292 N N . GLY A 1 426 ? -14.302 12.243 30.046 1.00 85.50 426 GLY A N 1
ATOM 3293 C CA . GLY A 1 426 ? -14.845 13.376 29.292 1.00 85.50 426 GLY A CA 1
ATOM 3294 C C . GLY A 1 426 ? -14.156 13.650 27.955 1.00 85.50 426 GLY A C 1
ATOM 3295 O O . GLY A 1 426 ? -14.520 14.609 27.279 1.00 85.50 426 GLY A O 1
ATOM 3296 N N . CYS A 1 427 ? -13.188 12.829 27.542 1.00 84.44 427 CYS A N 1
ATOM 3297 C CA . CYS A 1 427 ? -12.521 12.987 26.252 1.00 84.44 427 CYS A CA 1
ATOM 3298 C C . CYS A 1 427 ? -13.333 12.347 25.116 1.00 84.44 427 CYS A C 1
ATOM 3300 O O . CYS A 1 427 ? -13.723 11.179 25.195 1.00 84.44 427 CYS A O 1
ATOM 3302 N N . ALA A 1 428 ? -13.544 13.103 24.037 1.00 88.81 428 ALA A N 1
ATOM 3303 C CA . ALA A 1 428 ? -14.102 12.576 22.796 1.00 88.81 428 ALA A CA 1
ATOM 3304 C C . ALA A 1 428 ? -13.085 11.666 22.088 1.00 88.81 428 ALA A C 1
ATOM 3306 O O . ALA A 1 428 ? -11.876 11.905 22.149 1.00 88.81 428 ALA A O 1
ATOM 3307 N N . ARG A 1 429 ? -13.571 10.620 21.414 1.00 88.44 429 ARG A N 1
ATOM 3308 C CA . ARG A 1 429 ? -12.738 9.664 20.668 1.00 88.44 429 ARG A CA 1
ATOM 3309 C C . ARG A 1 429 ? -12.846 9.899 19.170 1.00 88.44 429 ARG A C 1
ATOM 3311 O O . ARG A 1 429 ? -13.937 10.132 18.651 1.00 88.44 429 ARG A O 1
ATOM 3318 N N . ALA A 1 430 ? -11.718 9.802 18.471 1.00 89.88 430 ALA A N 1
ATOM 3319 C CA . ALA A 1 430 ? -11.715 9.866 17.018 1.00 89.88 430 ALA A CA 1
ATOM 3320 C C . ALA A 1 430 ? -12.308 8.568 16.451 1.00 89.88 430 ALA A C 1
ATOM 3322 O O . ALA A 1 430 ? -11.848 7.473 16.785 1.00 89.88 430 ALA A O 1
ATOM 3323 N N . TYR A 1 431 ? -13.325 8.709 15.598 1.00 93.25 431 TYR A N 1
ATOM 3324 C CA . TYR A 1 431 ? -14.085 7.587 15.030 1.00 93.25 431 TYR A CA 1
ATOM 3325 C C . TYR A 1 431 ? -14.218 7.643 13.503 1.00 93.25 431 TYR A C 1
ATOM 3327 O O . TYR A 1 431 ? -14.514 6.634 12.879 1.00 93.25 431 TYR A O 1
ATOM 3335 N N . LYS A 1 432 ? -14.006 8.807 12.871 1.00 93.75 432 LYS A N 1
ATOM 3336 C CA . LYS A 1 432 ? -14.307 9.016 11.441 1.00 93.75 432 LYS A CA 1
ATOM 3337 C C . LYS A 1 432 ? -13.595 8.014 10.524 1.00 93.75 432 LYS A C 1
ATOM 3339 O O . LYS A 1 432 ? -14.240 7.441 9.655 1.00 93.75 432 LYS A O 1
ATOM 3344 N N . HIS A 1 433 ? -12.306 7.754 10.750 1.00 93.00 433 HIS A N 1
ATOM 3345 C CA . HIS A 1 433 ? -11.534 6.779 9.970 1.00 93.00 433 HIS A CA 1
ATOM 3346 C C . HIS A 1 433 ? -11.997 5.324 10.156 1.00 93.00 433 HIS A C 1
ATOM 3348 O O . HIS A 1 433 ? -11.633 4.481 9.348 1.00 93.00 433 HIS A O 1
ATOM 3354 N N . THR A 1 434 ? -12.779 5.022 11.198 1.00 95.81 434 THR A N 1
ATOM 3355 C CA . THR A 1 434 ? -13.330 3.691 11.509 1.00 95.81 434 THR A CA 1
ATOM 3356 C C . THR A 1 434 ? -14.859 3.640 11.418 1.00 95.81 434 THR A C 1
ATOM 3358 O O . THR A 1 434 ? -15.450 2.614 11.737 1.00 95.81 434 THR A O 1
ATOM 3361 N N . ALA A 1 435 ? -15.520 4.705 10.950 1.00 95.50 435 ALA A N 1
ATOM 3362 C CA . ALA A 1 435 ? -16.978 4.835 10.978 1.00 95.50 435 ALA A CA 1
ATOM 3363 C C . ALA A 1 435 ? -17.715 3.770 10.148 1.00 95.50 435 ALA A C 1
ATOM 3365 O O . ALA A 1 435 ? -18.827 3.377 10.491 1.00 95.50 435 ALA A O 1
ATOM 3366 N N . ASP A 1 436 ? -17.090 3.266 9.083 1.00 95.88 436 ASP A N 1
ATOM 3367 C CA . ASP A 1 436 ? -17.664 2.250 8.199 1.00 95.88 436 ASP A CA 1
ATOM 3368 C C . ASP A 1 436 ? -17.323 0.804 8.613 1.00 95.88 436 ASP A C 1
ATOM 3370 O O . ASP A 1 436 ? -17.663 -0.130 7.889 1.00 95.88 436 ASP A O 1
ATOM 3374 N N . LEU A 1 437 ? -16.665 0.588 9.763 1.00 97.00 437 LEU A N 1
ATOM 3375 C CA . LEU A 1 437 ? -16.416 -0.766 10.281 1.00 97.00 437 LEU A CA 1
ATOM 3376 C C . LEU A 1 437 ? -17.701 -1.477 10.714 1.00 97.00 437 LEU A C 1
ATOM 3378 O O . LEU A 1 437 ? -17.711 -2.703 10.818 1.00 97.00 437 LEU A O 1
ATOM 3382 N N . GLU A 1 438 ? -18.769 -0.733 11.002 1.00 95.31 438 GLU A N 1
ATOM 3383 C CA . GLU A 1 438 ? -20.039 -1.298 11.442 1.00 95.31 438 GLU A CA 1
ATOM 3384 C C . GLU A 1 438 ? -20.580 -2.341 10.449 1.00 95.31 438 GLU A C 1
ATOM 3386 O O . GLU A 1 438 ? -20.716 -2.093 9.254 1.00 95.31 438 GLU A O 1
ATOM 3391 N N . GLY A 1 439 ? -20.913 -3.531 10.954 1.00 96.31 439 GLY A N 1
ATOM 3392 C CA . GLY A 1 439 ? -21.443 -4.628 10.149 1.00 96.31 439 GLY A CA 1
ATOM 3393 C C . GLY A 1 439 ? -20.402 -5.380 9.317 1.00 96.31 439 GLY A C 1
ATOM 3394 O O . GLY A 1 439 ? -20.779 -6.337 8.639 1.00 96.31 439 GLY A O 1
ATOM 3395 N N . LYS A 1 440 ? -19.118 -5.003 9.377 1.00 98.19 440 LYS A N 1
ATOM 3396 C CA . LYS A 1 440 ? -18.013 -5.762 8.778 1.00 98.19 440 LYS A CA 1
ATOM 3397 C C . LYS A 1 440 ? -17.474 -6.813 9.750 1.00 98.19 440 LYS A C 1
ATOM 3399 O O . LYS A 1 440 ? -17.694 -6.757 10.959 1.00 98.19 440 LYS A O 1
ATOM 3404 N N . THR A 1 441 ? -16.713 -7.762 9.212 1.00 98.50 441 THR A N 1
ATOM 3405 C CA . THR A 1 441 ? -15.973 -8.753 10.003 1.00 98.50 441 THR A CA 1
ATOM 3406 C C . THR A 1 441 ? -14.484 -8.464 9.914 1.00 98.50 441 THR A C 1
ATOM 3408 O O . THR A 1 441 ? -13.915 -8.512 8.820 1.00 98.50 441 THR A O 1
ATOM 3411 N N . ILE A 1 442 ? -13.861 -8.187 11.059 1.00 98.62 442 ILE A N 1
ATOM 3412 C CA . ILE A 1 442 ? -12.409 -8.057 11.203 1.00 98.62 442 ILE A CA 1
ATOM 3413 C C . ILE A 1 442 ? -11.810 -9.462 11.161 1.00 98.62 442 ILE A C 1
ATOM 3415 O O . ILE A 1 442 ? -12.199 -10.328 11.951 1.00 98.62 442 ILE A O 1
ATOM 3419 N N . SER A 1 443 ? -10.880 -9.675 10.234 1.00 98.44 443 SER A N 1
ATOM 3420 C CA . SER A 1 443 ? -10.193 -10.950 10.020 1.00 98.44 443 SER A CA 1
ATOM 3421 C C . SER A 1 443 ? -8.793 -10.981 10.625 1.00 98.44 443 SER A C 1
ATOM 3423 O O . SER A 1 443 ? -8.293 -12.052 10.951 1.00 98.44 443 SER A O 1
ATOM 3425 N N . ASN A 1 444 ? -8.137 -9.829 10.765 1.00 97.94 444 ASN A N 1
ATOM 3426 C CA . ASN A 1 444 ? -6.752 -9.769 11.219 1.00 97.94 444 ASN A CA 1
ATOM 3427 C C . ASN A 1 444 ? -6.427 -8.408 11.846 1.00 97.94 444 ASN A C 1
ATOM 3429 O O . ASN A 1 444 ? -6.969 -7.375 11.444 1.00 97.94 444 ASN A O 1
ATOM 3433 N N . ILE A 1 445 ? -5.499 -8.413 12.799 1.00 98.38 445 ILE A N 1
ATOM 3434 C CA . ILE A 1 445 ? -4.736 -7.231 13.200 1.00 98.38 445 ILE A CA 1
ATOM 3435 C C . ILE A 1 445 ? -3.258 -7.482 12.928 1.00 98.38 445 ILE A C 1
ATOM 3437 O O . ILE A 1 445 ? -2.730 -8.532 13.289 1.00 98.38 445 ILE A O 1
ATOM 3441 N N . THR A 1 446 ? -2.583 -6.502 12.338 1.00 97.88 446 THR A N 1
ATOM 3442 C CA . THR A 1 446 ? -1.129 -6.497 12.163 1.00 97.88 446 THR A CA 1
ATOM 3443 C C . THR A 1 446 ? -0.532 -5.353 12.972 1.00 97.88 446 THR A C 1
ATOM 3445 O O . THR A 1 446 ? -0.836 -4.188 12.730 1.00 97.88 446 THR A O 1
ATOM 3448 N N . TYR A 1 447 ? 0.313 -5.683 13.943 1.00 97.81 447 TYR A N 1
ATOM 3449 C CA . TYR A 1 447 ? 1.097 -4.751 14.742 1.00 97.81 447 TYR A CA 1
ATOM 3450 C C . TYR A 1 447 ? 2.407 -4.426 14.030 1.00 97.81 447 TYR A C 1
ATOM 3452 O O . TYR A 1 447 ? 3.183 -5.322 13.692 1.00 97.81 447 TYR A O 1
ATOM 3460 N N . ILE A 1 448 ? 2.652 -3.132 13.843 1.00 96.94 448 ILE A N 1
ATOM 3461 C CA . ILE A 1 448 ? 3.872 -2.602 13.243 1.00 96.94 448 ILE A CA 1
ATOM 3462 C C . ILE A 1 448 ? 4.864 -2.332 14.367 1.00 96.94 448 ILE A C 1
ATOM 3464 O O . ILE A 1 448 ? 4.565 -1.551 15.280 1.00 96.94 448 ILE A O 1
ATOM 3468 N N . LEU A 1 449 ? 6.012 -3.003 14.325 1.00 95.00 449 LEU A N 1
ATOM 3469 C CA . LEU A 1 449 ? 7.013 -2.983 15.386 1.00 95.00 449 LEU A CA 1
ATOM 3470 C C . LEU A 1 449 ? 8.325 -2.378 14.881 1.00 95.00 449 LEU A C 1
ATOM 3472 O O . LEU A 1 449 ? 8.663 -2.507 13.716 1.00 95.00 449 LEU A O 1
ATOM 3476 N N . LYS A 1 450 ? 9.056 -1.718 15.777 1.00 93.62 450 LYS A N 1
ATOM 3477 C CA . LYS A 1 450 ? 10.347 -1.086 15.508 1.00 93.62 450 LYS A CA 1
ATOM 3478 C C . LYS A 1 450 ? 11.477 -2.109 15.603 1.00 93.62 450 LYS A C 1
ATOM 3480 O O . LYS A 1 450 ? 11.608 -2.766 16.638 1.00 93.62 450 LYS A O 1
ATOM 3485 N N . ASP A 1 451 ? 12.318 -2.160 14.568 1.00 88.50 451 ASP A N 1
ATOM 3486 C CA . ASP A 1 451 ? 13.575 -2.926 14.516 1.00 88.50 451 ASP A CA 1
ATOM 3487 C C . ASP A 1 451 ? 13.387 -4.428 14.785 1.00 88.50 451 ASP A C 1
ATOM 3489 O O . ASP A 1 451 ? 14.251 -5.100 15.352 1.00 88.50 451 ASP A O 1
ATOM 3493 N N . THR A 1 452 ? 12.220 -4.957 14.417 1.00 89.44 452 THR A N 1
ATOM 3494 C CA . THR A 1 452 ? 11.884 -6.372 14.562 1.00 89.44 452 THR A CA 1
ATOM 3495 C C . THR A 1 452 ? 10.781 -6.769 13.583 1.00 89.44 452 THR A C 1
ATOM 3497 O O . THR A 1 452 ? 10.161 -5.938 12.928 1.00 89.44 452 THR A O 1
ATOM 3500 N N . VAL A 1 453 ? 10.531 -8.070 13.475 1.00 90.31 453 VAL A N 1
ATOM 3501 C CA . VAL A 1 453 ? 9.480 -8.642 12.629 1.00 90.31 453 VAL A CA 1
ATOM 3502 C C . VAL A 1 453 ? 8.108 -8.182 13.125 1.00 90.31 453 VAL A C 1
ATOM 3504 O O . VAL A 1 453 ? 7.817 -8.262 14.320 1.00 90.31 453 VAL A O 1
ATOM 3507 N N . ASN A 1 454 ? 7.242 -7.736 12.212 1.00 94.69 454 ASN A N 1
ATOM 3508 C CA . ASN A 1 454 ? 5.870 -7.376 12.568 1.00 94.69 454 ASN A CA 1
ATOM 3509 C C . ASN A 1 454 ? 5.089 -8.602 13.021 1.00 94.69 454 ASN A C 1
ATOM 3511 O O . ASN A 1 454 ? 5.301 -9.713 12.537 1.00 94.69 454 ASN A O 1
ATOM 3515 N N . VAL A 1 455 ? 4.117 -8.387 13.896 1.00 96.31 455 VAL A N 1
ATOM 3516 C CA . VAL A 1 455 ? 3.293 -9.466 14.436 1.00 96.31 455 VAL A CA 1
ATOM 3517 C C . VAL A 1 455 ? 1.874 -9.311 13.937 1.00 96.31 455 VAL A C 1
ATOM 3519 O O . VAL A 1 455 ? 1.309 -8.227 14.030 1.00 96.31 455 VAL A O 1
ATOM 3522 N N . SER A 1 456 ? 1.266 -10.393 13.467 1.00 97.12 456 SER A N 1
ATOM 3523 C CA . SER A 1 456 ? -0.167 -10.415 13.187 1.00 97.12 456 SER A CA 1
ATOM 3524 C C . SER A 1 456 ? -0.901 -11.432 14.051 1.00 97.12 456 SER A C 1
ATOM 3526 O O . SER A 1 456 ? -0.313 -12.409 14.513 1.00 97.12 456 SER A O 1
ATOM 3528 N N . ALA A 1 457 ? -2.186 -11.188 14.281 1.00 97.81 457 ALA A N 1
ATOM 3529 C CA . ALA A 1 457 ? -3.089 -12.121 14.934 1.00 97.81 457 ALA A CA 1
ATOM 3530 C C . ALA A 1 457 ? -4.379 -12.218 14.120 1.00 97.81 457 ALA A C 1
ATOM 3532 O O . ALA A 1 457 ? -5.089 -11.223 13.930 1.00 97.81 457 ALA A O 1
ATOM 3533 N N . ASP A 1 458 ? -4.670 -13.429 13.653 1.00 97.00 458 ASP A N 1
ATOM 3534 C CA . ASP A 1 458 ? -5.921 -13.724 12.969 1.00 97.00 458 ASP A CA 1
ATOM 3535 C C . ASP A 1 458 ? -7.080 -13.734 13.961 1.00 97.00 458 ASP A C 1
ATOM 3537 O O . ASP A 1 458 ? -6.957 -14.144 15.117 1.00 97.00 458 ASP A O 1
ATOM 3541 N N . MET A 1 459 ? -8.231 -13.264 13.500 1.00 95.75 459 MET A N 1
ATOM 3542 C CA . MET A 1 459 ? -9.448 -13.199 14.289 1.00 95.75 459 MET A CA 1
ATOM 3543 C C . MET A 1 459 ? -10.684 -13.347 13.404 1.00 95.75 459 MET A C 1
ATOM 3545 O O . MET A 1 459 ? -10.615 -13.373 12.181 1.00 95.75 459 MET A O 1
ATOM 3549 N N . ASN A 1 460 ? -11.843 -13.466 14.037 1.00 97.00 460 ASN A N 1
ATOM 3550 C CA . ASN A 1 460 ? -13.125 -13.487 13.348 1.00 97.00 460 ASN A CA 1
ATOM 3551 C C . ASN A 1 460 ? -14.131 -12.704 14.185 1.00 97.00 460 ASN A C 1
ATOM 3553 O O . ASN A 1 460 ? -14.942 -13.275 14.915 1.00 97.00 460 ASN A O 1
ATOM 3557 N N . ILE A 1 461 ? -13.994 -11.379 14.157 1.00 98.12 461 ILE A N 1
ATOM 3558 C CA . ILE A 1 461 ? -14.789 -10.482 14.991 1.00 98.12 461 ILE A CA 1
ATOM 3559 C C . ILE A 1 461 ? -15.777 -9.727 14.114 1.00 98.12 461 ILE A C 1
ATOM 3561 O O . ILE A 1 461 ? -15.404 -8.824 13.368 1.00 98.12 461 ILE A O 1
ATOM 3565 N N . TYR A 1 462 ? -17.054 -10.083 14.238 1.00 98.12 462 TYR A N 1
ATOM 3566 C CA . TYR A 1 462 ? -18.143 -9.310 13.657 1.00 98.12 462 TYR A CA 1
ATOM 3567 C C . TYR A 1 462 ? -18.342 -8.010 14.443 1.00 98.12 462 TYR A C 1
ATOM 3569 O O . TYR A 1 462 ? -18.634 -8.029 15.644 1.00 98.12 462 TYR A O 1
ATOM 3577 N N . VAL A 1 463 ? -18.192 -6.872 13.768 1.00 98.25 463 VAL A N 1
ATOM 3578 C CA . VAL A 1 463 ? -18.440 -5.551 14.346 1.00 98.25 463 VAL A CA 1
ATOM 3579 C C . VAL A 1 463 ? -19.950 -5.334 14.392 1.00 98.25 463 VAL A C 1
ATOM 3581 O O . VAL A 1 463 ? -20.576 -4.930 13.413 1.00 98.25 463 VAL A O 1
ATOM 3584 N N . LYS A 1 464 ? -20.544 -5.661 15.542 1.00 97.62 464 LYS A N 1
ATOM 3585 C CA . LYS A 1 464 ? -21.994 -5.592 15.770 1.00 97.62 464 LYS A CA 1
ATOM 3586 C C . LYS A 1 464 ? -22.546 -4.196 15.489 1.00 97.62 464 LYS A C 1
ATOM 3588 O O . LYS A 1 464 ? -21.903 -3.225 15.833 1.00 97.62 464 LYS A O 1
ATOM 3593 N N . LYS A 1 465 ? -23.760 -4.074 14.965 1.00 97.50 465 LYS A N 1
ATOM 3594 C CA . LYS A 1 465 ? -24.405 -2.780 14.699 1.00 97.50 465 LYS A CA 1
ATOM 3595 C C . LYS A 1 465 ? -24.705 -2.001 15.983 1.00 97.50 465 LYS A C 1
ATOM 3597 O O . LYS A 1 465 ? -25.123 -2.584 16.989 1.00 97.50 465 LYS A O 1
ATOM 3602 N N . GLN A 1 466 ? -24.540 -0.683 15.945 1.00 96.56 466 GLN A N 1
ATOM 3603 C CA . GLN A 1 466 ? -25.055 0.236 16.954 1.00 96.56 466 GLN A CA 1
ATOM 3604 C C . GLN A 1 466 ? -26.588 0.179 16.987 1.00 96.56 466 GLN A C 1
ATOM 3606 O O . GLN A 1 466 ? -27.254 -0.246 16.040 1.00 96.56 466 GLN A O 1
ATOM 3611 N N . THR A 1 467 ? -27.167 0.580 18.115 1.00 96.12 467 THR A N 1
ATOM 3612 C CA . THR A 1 467 ? -28.617 0.579 18.313 1.00 96.12 467 THR A CA 1
ATOM 3613 C C . THR A 1 467 ? -29.029 1.658 19.303 1.00 96.12 467 THR A C 1
ATOM 3615 O O . THR A 1 467 ? -28.270 2.002 20.207 1.00 96.12 467 THR A O 1
ATOM 3618 N N . SER A 1 468 ? -30.252 2.162 19.150 1.00 95.31 468 SER A N 1
ATOM 3619 C CA . SER A 1 468 ? -30.917 3.022 20.133 1.00 95.31 468 SER A CA 1
ATOM 3620 C C . SER A 1 468 ? -31.669 2.230 21.207 1.00 95.31 468 SER A C 1
ATOM 3622 O O . SER A 1 468 ? -32.363 2.833 22.023 1.00 95.31 468 SER A O 1
ATOM 3624 N N . ALA A 1 469 ? -31.598 0.895 21.179 1.00 97.44 469 ALA A N 1
ATOM 3625 C CA . ALA A 1 469 ? -32.286 0.050 22.142 1.00 97.44 469 ALA A CA 1
ATOM 3626 C C . ALA A 1 469 ? -31.781 0.302 23.568 1.00 97.44 469 ALA A C 1
ATOM 3628 O O . ALA A 1 469 ? -30.577 0.410 23.812 1.00 97.44 469 ALA A O 1
ATOM 3629 N N . THR A 1 470 ? -32.704 0.362 24.519 1.00 96.88 470 THR A N 1
ATOM 3630 C CA . THR A 1 470 ? -32.410 0.628 25.930 1.00 96.88 470 THR A CA 1
ATOM 3631 C C . THR A 1 470 ? -33.052 -0.423 26.821 1.00 96.88 470 THR A C 1
ATOM 3633 O O . THR A 1 470 ? -34.004 -1.094 26.429 1.00 96.88 470 THR A O 1
ATOM 3636 N N . VAL A 1 471 ? -32.519 -0.573 28.035 1.00 98.00 471 VAL A N 1
ATOM 3637 C CA . VAL A 1 471 ? -33.111 -1.420 29.074 1.00 98.00 471 VAL A CA 1
ATOM 3638 C C . VAL A 1 471 ? -33.650 -0.516 30.178 1.00 98.00 471 VAL A C 1
ATOM 3640 O O . VAL A 1 471 ? -32.887 0.235 30.787 1.00 98.00 471 VAL A O 1
ATOM 3643 N N . THR A 1 472 ? -34.951 -0.585 30.442 1.00 97.12 472 THR A N 1
ATOM 3644 C CA . THR A 1 472 ? -35.606 0.118 31.551 1.00 97.12 472 THR A CA 1
ATOM 3645 C C . THR A 1 472 ? -35.855 -0.836 32.712 1.00 97.12 472 THR A C 1
ATOM 3647 O O . THR A 1 472 ? -36.008 -2.047 32.527 1.00 97.12 472 THR A O 1
ATOM 3650 N N . THR A 1 473 ? -35.834 -0.301 33.935 1.00 97.00 473 THR A N 1
ATOM 3651 C CA . THR A 1 473 ? -35.957 -1.087 35.167 1.00 97.00 473 THR A CA 1
ATOM 3652 C C . THR A 1 473 ? -37.036 -0.510 36.077 1.00 97.00 473 THR A C 1
ATOM 3654 O O . THR A 1 473 ? -37.210 0.707 36.167 1.00 97.00 473 THR A O 1
ATOM 3657 N N . SER A 1 474 ? -37.783 -1.376 36.763 1.00 96.00 474 SER A N 1
ATOM 3658 C CA . SER A 1 474 ? -38.666 -0.938 37.847 1.00 96.00 474 SER A CA 1
ATOM 3659 C C . SER A 1 474 ? -37.853 -0.523 39.074 1.00 96.00 474 SER A C 1
ATOM 3661 O O . SER A 1 474 ? -36.799 -1.098 39.350 1.00 96.00 474 SER A O 1
ATOM 3663 N N . ALA A 1 475 ? -38.382 0.410 39.871 1.00 93.62 475 ALA A N 1
ATOM 3664 C CA . ALA A 1 475 ? -37.852 0.656 41.210 1.00 93.62 475 ALA A CA 1
ATOM 3665 C C . ALA A 1 475 ? -37.898 -0.638 42.043 1.00 93.62 475 ALA A C 1
ATOM 3667 O O . ALA A 1 475 ? -38.865 -1.398 41.956 1.00 93.62 475 ALA A O 1
ATOM 3668 N N . ALA A 1 476 ? -36.856 -0.881 42.836 1.00 93.25 476 ALA A N 1
ATOM 3669 C CA . ALA A 1 476 ? -36.727 -2.074 43.661 1.00 93.25 476 ALA A CA 1
ATOM 3670 C C . ALA A 1 476 ? -36.159 -1.707 45.035 1.00 93.25 476 ALA A C 1
ATOM 3672 O O . ALA A 1 476 ? -35.161 -0.991 45.133 1.00 93.25 476 ALA A O 1
ATOM 3673 N N . THR A 1 477 ? -36.813 -2.192 46.087 1.00 95.31 477 THR A N 1
ATOM 3674 C CA . THR A 1 477 ? -36.396 -2.002 47.480 1.00 95.31 477 THR A CA 1
ATOM 3675 C C . THR A 1 477 ? -35.571 -3.198 47.926 1.00 95.31 477 THR A C 1
ATOM 3677 O O . THR A 1 477 ? -35.885 -4.336 47.571 1.00 95.31 477 THR A O 1
ATOM 3680 N N . ALA A 1 478 ? -34.524 -2.945 48.702 1.00 95.94 478 ALA A N 1
ATOM 3681 C CA . ALA A 1 478 ? -33.717 -4.005 49.273 1.00 95.94 478 ALA A CA 1
ATOM 3682 C C . ALA A 1 478 ? -34.539 -4.905 50.206 1.00 95.94 478 ALA A C 1
ATOM 3684 O O . ALA A 1 478 ? -35.363 -4.454 51.002 1.00 95.94 478 ALA A O 1
ATOM 3685 N N . GLY A 1 479 ? -34.283 -6.201 50.112 1.00 95.00 479 GLY A N 1
ATOM 3686 C CA . GLY A 1 479 ? -34.901 -7.233 50.929 1.00 95.00 479 GLY A CA 1
ATOM 3687 C C . GLY A 1 479 ? -34.423 -8.617 50.512 1.00 95.00 479 GLY A C 1
ATOM 3688 O O . GLY A 1 479 ? -33.399 -8.761 49.837 1.00 95.00 479 GLY A O 1
ATOM 3689 N N . ASP A 1 480 ? -35.188 -9.632 50.894 1.00 95.88 480 ASP A N 1
ATOM 3690 C CA . ASP A 1 480 ? -34.944 -11.011 50.487 1.00 95.88 480 ASP A CA 1
ATOM 3691 C C . ASP A 1 480 ? -35.639 -11.303 49.157 1.00 95.88 480 ASP A C 1
ATOM 3693 O O . ASP A 1 480 ? -36.828 -11.026 49.003 1.00 95.88 480 ASP A O 1
ATOM 3697 N N . ASN A 1 481 ? -34.918 -11.929 48.225 1.00 95.25 481 ASN A N 1
ATOM 3698 C CA . ASN A 1 481 ? -35.457 -12.380 46.938 1.00 95.25 481 ASN A CA 1
ATOM 3699 C C . ASN A 1 481 ? -36.097 -11.250 46.106 1.00 95.25 481 ASN A C 1
ATOM 3701 O O . ASN A 1 481 ? -37.242 -11.356 45.664 1.00 95.25 481 ASN A O 1
ATOM 3705 N N . VAL A 1 482 ? -35.363 -10.149 45.919 1.00 97.38 482 VAL A N 1
ATOM 3706 C CA . VAL A 1 482 ? -35.854 -8.931 45.254 1.00 97.38 482 VAL A CA 1
ATOM 3707 C C . VAL A 1 482 ? -36.175 -9.194 43.783 1.00 97.38 482 VAL A C 1
ATOM 3709 O O . VAL A 1 482 ? -35.312 -9.631 43.021 1.00 97.38 482 VAL A O 1
ATOM 3712 N N . GLU A 1 483 ? -37.400 -8.867 43.371 1.00 97.00 483 GLU A N 1
ATOM 3713 C CA . GLU A 1 483 ? -37.858 -8.940 41.981 1.00 97.00 483 GLU A CA 1
ATOM 3714 C C . GLU A 1 483 ? -37.782 -7.565 41.300 1.00 97.00 483 GLU A C 1
ATOM 3716 O O . GLU A 1 483 ? -38.201 -6.548 41.852 1.00 97.00 483 GLU A O 1
ATOM 3721 N N . ILE A 1 484 ? -37.258 -7.543 40.076 1.00 98.00 484 ILE A N 1
ATOM 3722 C CA . ILE A 1 484 ? -37.013 -6.344 39.279 1.00 98.00 484 ILE A CA 1
ATOM 3723 C C . ILE A 1 484 ? -37.549 -6.599 37.874 1.00 98.00 484 ILE A C 1
ATOM 3725 O O . ILE A 1 484 ? -37.121 -7.536 37.198 1.00 98.00 484 ILE A O 1
ATOM 3729 N N . SER A 1 485 ? -38.478 -5.763 37.418 1.00 97.38 485 SER A N 1
ATOM 3730 C CA . SER A 1 485 ? -38.961 -5.817 36.037 1.00 97.38 485 SER A CA 1
ATOM 3731 C C . SER A 1 485 ? -37.963 -5.115 35.120 1.00 97.38 485 SER A C 1
ATOM 3733 O O . SER A 1 485 ? -37.555 -3.990 35.402 1.00 97.38 485 SER A O 1
ATOM 3735 N N . LEU A 1 486 ? -37.579 -5.788 34.039 1.00 97.94 486 LEU A N 1
ATOM 3736 C CA . LEU A 1 486 ? -36.687 -5.316 32.987 1.00 97.94 486 LEU A CA 1
ATOM 3737 C C . LEU A 1 486 ? -37.462 -5.294 31.666 1.00 97.94 486 LEU A C 1
ATOM 3739 O O . LEU A 1 486 ? -38.020 -6.318 31.264 1.00 97.94 486 LEU A O 1
ATOM 3743 N N . ALA A 1 487 ? -37.463 -4.160 30.974 1.00 96.81 487 ALA A N 1
ATOM 3744 C CA . ALA A 1 487 ? -38.047 -4.039 29.642 1.00 96.81 487 ALA A CA 1
ATOM 3745 C C . ALA A 1 487 ? -36.999 -3.541 28.647 1.00 96.81 487 ALA A C 1
ATOM 3747 O O . ALA A 1 487 ? -36.197 -2.667 28.967 1.00 96.81 487 ALA A O 1
ATOM 3748 N N . ILE A 1 488 ? -36.995 -4.127 27.449 1.00 97.25 488 ILE A N 1
ATOM 3749 C CA . ILE A 1 488 ? -36.170 -3.659 26.337 1.00 97.25 488 ILE A CA 1
ATOM 3750 C C . ILE A 1 488 ? -37.048 -2.783 25.454 1.00 97.25 488 ILE A C 1
ATOM 3752 O O . ILE A 1 488 ? -38.080 -3.232 24.956 1.00 97.25 488 ILE A O 1
ATOM 3756 N N . GLU A 1 489 ? -36.626 -1.543 25.254 1.00 96.94 489 GLU A N 1
ATOM 3757 C CA . GLU A 1 489 ? -37.338 -0.546 24.461 1.00 96.94 489 GLU A CA 1
ATOM 3758 C C . GLU A 1 489 ? -36.531 -0.194 23.211 1.00 96.94 489 GLU A C 1
ATOM 3760 O O . GLU A 1 489 ? -35.304 -0.283 23.210 1.00 96.94 489 GLU A O 1
ATOM 3765 N N . ASN A 1 490 ? -37.219 0.210 22.139 1.00 96.38 490 ASN A N 1
ATOM 3766 C CA . ASN A 1 490 ? -36.607 0.627 20.868 1.00 96.38 490 ASN A CA 1
ATOM 3767 C C . ASN A 1 490 ? -35.667 -0.424 20.242 1.00 96.38 49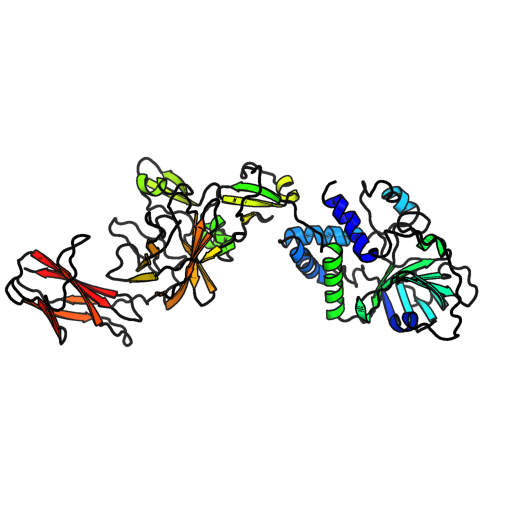0 ASN A C 1
ATOM 3769 O O . ASN A 1 490 ? -34.702 -0.074 19.560 1.00 96.38 490 ASN A O 1
ATOM 3773 N N . ALA A 1 491 ? -35.931 -1.711 20.485 1.00 96.19 491 ALA A N 1
ATOM 3774 C CA . ALA A 1 491 ? -35.196 -2.796 19.850 1.00 96.19 491 ALA A CA 1
ATOM 3775 C C . ALA A 1 491 ? -35.497 -2.851 18.342 1.00 96.19 491 ALA A C 1
ATOM 3777 O O . ALA A 1 491 ? -36.668 -2.793 17.960 1.00 96.19 491 ALA A O 1
ATOM 3778 N N . PRO A 1 492 ? -34.472 -3.007 17.484 1.00 96.31 492 PRO A N 1
ATOM 3779 C CA . PRO A 1 492 ? -34.675 -3.359 16.083 1.00 96.31 492 PRO A CA 1
ATOM 3780 C C . PRO A 1 492 ? -35.488 -4.653 15.952 1.00 96.31 492 PRO A C 1
ATOM 3782 O O . PRO A 1 492 ? -35.320 -5.566 16.759 1.00 96.31 492 PRO A O 1
ATOM 3785 N N . GLU A 1 493 ? -36.340 -4.757 14.928 1.00 94.50 493 GLU A N 1
ATOM 3786 C CA . GLU A 1 493 ? -37.237 -5.914 14.745 1.00 94.50 493 GLU A CA 1
ATOM 3787 C C . GLU A 1 493 ? -36.490 -7.250 14.632 1.00 94.50 493 GLU A C 1
ATOM 3789 O O . GLU A 1 493 ? -36.992 -8.287 15.059 1.00 94.50 493 GLU A O 1
ATOM 3794 N N . ASP A 1 494 ? -35.279 -7.235 14.076 1.00 95.50 494 ASP A N 1
ATOM 3795 C CA . ASP A 1 494 ? -34.439 -8.417 13.900 1.00 95.50 494 ASP A CA 1
ATOM 3796 C C . ASP A 1 494 ? -33.405 -8.605 15.026 1.00 95.50 494 ASP A C 1
ATOM 3798 O O . ASP A 1 494 ? -32.517 -9.461 14.910 1.00 95.50 494 ASP A O 1
ATOM 3802 N N . ALA A 1 495 ? -33.501 -7.818 16.104 1.00 94.44 495 ALA A N 1
ATOM 3803 C CA . ALA A 1 495 ? -32.637 -7.937 17.266 1.00 94.44 495 ALA A CA 1
ATOM 3804 C C . ALA A 1 495 ? -33.152 -9.013 18.233 1.00 94.44 495 ALA A C 1
ATOM 3806 O O . ALA A 1 495 ? -34.217 -8.893 18.834 1.00 94.44 495 ALA A O 1
ATOM 3807 N N . ALA A 1 496 ? -32.338 -10.047 18.446 1.00 94.88 496 ALA A N 1
ATOM 3808 C CA . ALA A 1 496 ? -32.570 -11.071 19.460 1.00 94.88 496 ALA A CA 1
ATOM 3809 C C . ALA A 1 496 ? -31.682 -10.807 20.685 1.00 94.88 496 ALA A C 1
ATOM 3811 O O . ALA A 1 496 ? -30.563 -11.308 20.769 1.00 94.88 496 ALA A O 1
ATOM 3812 N N . PHE A 1 497 ? -32.160 -9.979 21.617 1.00 97.25 497 PHE A N 1
ATOM 3813 C CA . PHE A 1 497 ? -31.445 -9.698 22.864 1.00 97.25 497 PHE A CA 1
ATOM 3814 C C . PHE A 1 497 ? -31.726 -10.764 23.927 1.00 97.25 497 PHE A C 1
ATOM 3816 O O . PHE A 1 497 ? -32.877 -10.996 24.296 1.00 97.25 497 PHE A O 1
ATOM 3823 N N . ALA A 1 498 ? -30.667 -11.367 24.465 1.00 96.69 498 ALA A N 1
ATOM 3824 C CA . ALA A 1 498 ? -30.729 -12.326 25.565 1.00 96.69 498 ALA A CA 1
ATOM 3825 C C . ALA A 1 498 ? -29.897 -11.837 26.755 1.00 96.69 498 ALA A C 1
ATOM 3827 O O . ALA A 1 498 ? -28.828 -11.256 26.565 1.00 96.69 498 ALA A O 1
ATOM 3828 N N . LEU A 1 499 ? -30.376 -12.074 27.982 1.00 97.06 499 LEU A N 1
ATOM 3829 C CA . LEU A 1 499 ? -29.622 -11.740 29.193 1.00 97.06 499 LEU A CA 1
ATOM 3830 C C . LEU A 1 499 ? -28.280 -12.484 29.167 1.00 97.06 499 LEU A C 1
ATOM 3832 O O . LEU A 1 499 ? -28.259 -13.711 29.095 1.00 97.06 499 LEU A O 1
ATOM 3836 N N . SER A 1 500 ? -27.175 -11.743 29.219 1.00 96.12 500 SER A N 1
ATOM 3837 C CA . SER A 1 500 ? -25.822 -12.293 29.112 1.00 96.12 500 SER A CA 1
ATOM 3838 C C . SER A 1 500 ? -25.091 -12.289 30.448 1.00 96.12 500 SER A C 1
ATOM 3840 O O . SER A 1 500 ? -24.498 -13.295 30.830 1.00 96.12 500 SER A O 1
ATOM 3842 N N . THR A 1 501 ? -25.139 -11.176 31.186 1.00 96.31 501 THR A N 1
ATOM 3843 C CA . THR A 1 501 ? -24.464 -11.059 32.482 1.00 96.31 501 THR A CA 1
ATOM 3844 C C . THR A 1 501 ? -25.272 -10.243 33.476 1.00 96.31 501 THR A C 1
ATOM 3846 O O . THR A 1 501 ? -25.869 -9.229 33.115 1.00 96.31 501 THR A O 1
ATOM 3849 N N . VAL A 1 502 ? -25.206 -10.645 34.745 1.00 97.38 502 VAL A N 1
ATOM 3850 C CA . VAL A 1 502 ? -25.621 -9.838 35.895 1.00 97.38 502 VAL A CA 1
ATOM 3851 C C . VAL A 1 502 ? -24.398 -9.666 36.784 1.00 97.38 502 VAL A C 1
ATOM 3853 O O . VAL A 1 502 ? -23.715 -10.646 37.075 1.00 97.38 502 VAL A O 1
ATOM 3856 N N . LYS A 1 503 ? -24.081 -8.442 37.204 1.00 96.75 503 LYS A N 1
ATOM 3857 C CA . LYS A 1 503 ? -22.956 -8.175 38.112 1.00 96.75 503 LYS A CA 1
ATOM 3858 C C . LYS A 1 503 ? -23.419 -7.387 39.324 1.00 96.75 503 LYS A C 1
ATOM 3860 O O . LYS A 1 503 ? -24.235 -6.483 39.172 1.00 96.75 503 LYS A O 1
ATOM 3865 N N . LYS A 1 504 ? -22.862 -7.688 40.496 1.00 96.25 504 LYS A N 1
ATOM 3866 C CA . LYS A 1 504 ? -23.027 -6.908 41.730 1.00 96.25 504 LYS A CA 1
ATOM 3867 C C . LYS A 1 504 ? -21.823 -5.991 41.941 1.00 96.25 504 LYS A C 1
ATOM 3869 O O . LYS A 1 504 ? -20.683 -6.433 41.824 1.00 96.25 504 LYS A O 1
ATOM 3874 N N . GLY A 1 505 ? -22.073 -4.737 42.295 1.00 93.12 505 GLY A N 1
ATOM 3875 C CA . GLY A 1 505 ? -21.070 -3.691 42.477 1.00 93.12 505 GLY A CA 1
ATOM 3876 C C . GLY A 1 505 ? -20.816 -2.869 41.211 1.00 93.12 505 GLY A C 1
ATOM 3877 O O . GLY A 1 505 ? -21.478 -3.031 40.187 1.00 93.12 505 GLY A O 1
ATOM 3878 N N . SER A 1 506 ? -19.844 -1.961 41.288 1.00 83.69 506 SER A N 1
ATOM 3879 C CA . SER A 1 506 ? -19.482 -1.046 40.204 1.00 83.69 506 SER A CA 1
ATOM 3880 C C . SER A 1 506 ? -17.974 -1.054 39.924 1.00 83.69 506 SER A C 1
ATOM 3882 O O . SER A 1 506 ? -17.151 -1.436 40.760 1.00 83.69 506 SER A O 1
ATOM 3884 N N . GLY A 1 507 ? -17.597 -0.642 38.711 1.00 80.19 507 GLY A N 1
ATOM 3885 C CA . GLY A 1 507 ? -16.197 -0.532 38.298 1.00 80.19 507 GLY A CA 1
ATOM 3886 C C . GLY A 1 507 ? -15.433 -1.862 38.340 1.00 80.19 507 GLY A C 1
ATOM 3887 O O . GLY A 1 507 ? -15.979 -2.923 38.049 1.00 80.19 507 GLY A O 1
ATOM 3888 N N . LYS A 1 508 ? -14.144 -1.801 38.697 1.00 75.88 508 LYS A N 1
ATOM 3889 C CA . LYS A 1 508 ? -13.239 -2.968 38.718 1.00 75.88 508 LYS A CA 1
ATOM 3890 C C . LYS A 1 508 ? -13.541 -3.984 39.826 1.00 75.88 508 LYS A C 1
ATOM 3892 O O . LYS A 1 508 ? -13.014 -5.086 39.769 1.00 75.88 508 LYS A O 1
ATOM 3897 N N . GLY A 1 509 ? -14.337 -3.608 40.829 1.00 82.88 509 GLY A N 1
ATOM 3898 C CA . GLY A 1 509 ? -14.727 -4.487 41.936 1.00 82.88 509 GLY A CA 1
ATOM 3899 C C . GLY A 1 509 ? -16.034 -5.245 41.695 1.00 82.88 509 GLY A C 1
ATOM 3900 O O . GLY A 1 509 ? -16.469 -5.985 42.573 1.00 82.88 509 GLY A O 1
ATOM 3901 N N . ALA A 1 510 ? -16.684 -5.044 40.543 1.00 91.56 510 ALA A N 1
ATOM 3902 C CA . ALA A 1 510 ? -17.941 -5.710 40.241 1.00 91.56 510 ALA A CA 1
ATOM 3903 C C . ALA A 1 510 ? -17.741 -7.226 40.082 1.00 91.56 510 ALA A C 1
ATOM 3905 O O . ALA A 1 510 ? -16.848 -7.676 39.366 1.00 91.56 510 ALA A O 1
ATOM 3906 N N . THR A 1 511 ? -18.597 -8.008 40.733 1.00 95.44 511 THR A N 1
ATOM 3907 C CA . THR A 1 511 ? -18.565 -9.475 40.704 1.00 95.44 511 THR A CA 1
ATOM 3908 C C . THR A 1 511 ? -19.667 -9.990 39.790 1.00 95.44 511 THR A C 1
ATOM 3910 O O . THR A 1 511 ? -20.824 -9.604 39.956 1.00 95.44 511 THR A O 1
ATOM 3913 N N . THR A 1 512 ? -19.328 -10.851 38.829 1.00 96.25 512 THR A N 1
ATOM 3914 C CA . THR A 1 512 ? -20.323 -11.531 37.986 1.00 96.25 512 THR A CA 1
ATOM 3915 C C . THR A 1 512 ? -21.091 -12.551 38.815 1.00 96.25 512 THR A C 1
ATOM 3917 O O . THR A 1 512 ? -20.491 -13.428 39.430 1.00 96.25 512 THR A O 1
ATOM 3920 N N . LEU A 1 513 ? -22.413 -12.417 38.819 1.00 96.69 513 LEU A N 1
ATOM 3921 C CA . LEU A 1 513 ? -23.336 -13.321 39.488 1.00 96.69 513 LEU A CA 1
ATOM 3922 C C . LEU A 1 513 ? -23.584 -14.569 38.638 1.00 96.69 513 LEU A C 1
ATOM 3924 O O . LEU A 1 513 ? -23.559 -14.528 37.406 1.00 96.69 513 LEU A O 1
ATOM 3928 N N . THR A 1 514 ? -23.861 -15.675 39.313 1.00 96.00 514 THR A N 1
ATOM 3929 C CA . THR A 1 514 ? -24.137 -16.986 38.723 1.00 96.00 514 THR A CA 1
ATOM 3930 C C . THR A 1 514 ? -25.629 -17.318 38.784 1.00 96.00 514 THR A C 1
ATOM 3932 O O . THR A 1 514 ? -26.427 -16.592 39.377 1.00 96.00 514 THR A O 1
ATOM 3935 N N . ALA A 1 515 ? -26.026 -18.446 38.193 1.00 93.00 515 ALA A N 1
ATOM 3936 C CA . ALA A 1 515 ? -27.408 -18.923 38.254 1.00 93.00 515 ALA A CA 1
ATOM 3937 C C . ALA A 1 515 ? -27.884 -19.246 39.686 1.00 93.00 515 ALA A C 1
ATOM 3939 O O . ALA A 1 515 ? -29.092 -19.319 39.920 1.00 93.00 515 ALA A O 1
ATOM 3940 N N . ASP A 1 516 ? -26.974 -19.406 40.650 1.00 96.00 516 ASP A N 1
ATOM 3941 C CA . ASP A 1 516 ? -27.322 -19.595 42.062 1.00 96.00 516 ASP A CA 1
ATOM 3942 C C . ASP A 1 516 ? -27.722 -18.279 42.740 1.00 96.00 516 ASP A C 1
ATOM 3944 O O . ASP A 1 516 ? -28.518 -18.291 43.677 1.00 96.00 516 ASP A O 1
ATOM 3948 N N . ASP A 1 517 ? -27.256 -17.146 42.210 1.00 97.25 517 ASP A N 1
ATOM 3949 C CA . ASP A 1 517 ? -27.460 -15.810 42.776 1.00 97.25 517 ASP A CA 1
ATOM 3950 C C . ASP A 1 517 ? -28.704 -15.106 42.219 1.00 97.25 517 ASP A C 1
ATOM 3952 O O . ASP A 1 517 ? -29.222 -14.173 42.830 1.00 97.25 517 ASP A O 1
ATOM 3956 N N . TYR A 1 518 ? -29.205 -15.517 41.050 1.00 97.62 518 TYR A N 1
ATOM 3957 C CA . TYR A 1 518 ? -30.395 -14.912 40.451 1.00 97.62 518 TYR A CA 1
ATOM 3958 C C . TYR A 1 518 ? -31.221 -15.891 39.608 1.00 97.62 518 TYR A C 1
ATOM 3960 O O . TYR A 1 518 ? -30.839 -17.033 39.360 1.00 97.62 518 TYR A O 1
ATOM 3968 N N . SER A 1 519 ? -32.399 -15.448 39.175 1.00 97.38 519 SER A N 1
ATOM 3969 C CA . SER A 1 519 ? -33.160 -16.068 38.086 1.00 97.38 519 SER A CA 1
ATOM 3970 C C . SER A 1 519 ? -33.757 -14.992 37.182 1.00 97.38 519 SER A C 1
ATOM 3972 O O . SER A 1 519 ? -34.039 -13.891 37.652 1.00 97.38 519 SER A O 1
ATOM 3974 N N . TYR A 1 520 ? -33.925 -15.287 35.893 1.00 97.25 520 TYR A N 1
ATOM 3975 C CA . TYR A 1 520 ? -34.533 -14.366 34.934 1.00 97.25 520 TYR A CA 1
ATOM 3976 C C . TYR A 1 520 ? -35.563 -15.091 34.072 1.00 97.25 520 TYR A C 1
ATOM 3978 O O . TYR A 1 520 ? -35.230 -16.053 33.382 1.00 97.25 520 TYR A O 1
ATOM 3986 N N . ALA A 1 521 ? -36.813 -14.636 34.121 1.00 96.25 521 ALA A N 1
ATOM 3987 C CA . ALA A 1 521 ? -37.900 -15.188 33.321 1.00 96.25 521 ALA A CA 1
ATOM 3988 C C . ALA A 1 521 ? -38.960 -14.121 33.048 1.00 96.25 521 ALA A C 1
ATOM 3990 O O . ALA A 1 521 ? -39.267 -13.313 33.919 1.00 96.25 521 ALA A O 1
ATOM 3991 N N . ASN A 1 522 ? -39.547 -14.139 31.847 1.00 93.81 522 ASN A N 1
ATOM 3992 C CA . ASN A 1 522 ? -40.660 -13.259 31.466 1.00 93.81 522 ASN A CA 1
ATOM 3993 C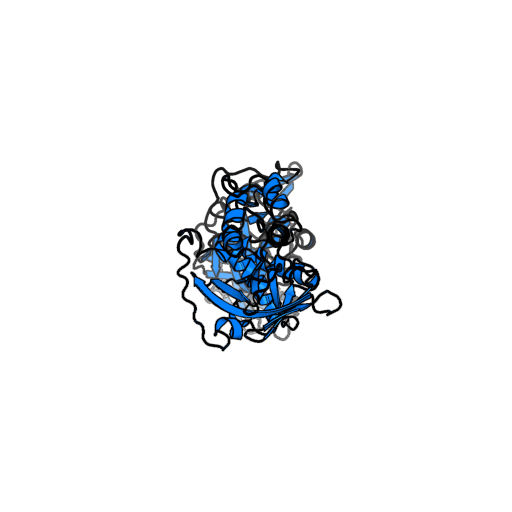 C . ASN A 1 522 ? -40.399 -11.769 31.770 1.00 93.81 522 ASN A C 1
ATOM 3995 O O . ASN A 1 522 ? -41.261 -11.082 32.313 1.00 93.81 522 ASN A O 1
ATOM 3999 N N . GLY A 1 523 ? -39.186 -11.285 31.476 1.00 95.19 523 GLY A N 1
ATOM 4000 C CA . GLY A 1 523 ? -38.804 -9.893 31.730 1.00 95.19 523 GLY A CA 1
ATOM 4001 C C . GLY A 1 523 ? -38.530 -9.558 33.198 1.00 95.19 523 GLY A C 1
ATOM 4002 O O . GLY A 1 523 ? -38.322 -8.397 33.518 1.00 95.19 523 GLY A O 1
ATOM 4003 N N . LYS A 1 524 ? -38.507 -10.534 34.109 1.00 96.94 524 LYS A N 1
ATOM 4004 C CA . LYS A 1 524 ? -38.292 -10.302 35.542 1.00 96.94 524 LYS A CA 1
ATOM 4005 C C . LYS A 1 524 ? -36.998 -10.937 36.016 1.00 96.94 524 LYS A C 1
ATOM 4007 O O . LYS A 1 524 ? -36.809 -12.143 35.874 1.00 96.94 524 LYS A O 1
ATOM 4012 N N . LEU A 1 525 ? -36.124 -10.120 36.595 1.00 98.00 525 LEU A N 1
ATOM 4013 C CA . LEU A 1 525 ? -34.927 -10.549 37.308 1.00 98.00 525 LEU A CA 1
ATOM 4014 C C . LEU A 1 525 ? -35.265 -10.706 38.791 1.00 98.00 525 LEU A C 1
ATOM 4016 O O . LEU A 1 525 ? -35.699 -9.752 39.423 1.00 98.00 525 LEU A O 1
ATOM 4020 N N . THR A 1 526 ? -35.037 -11.887 39.355 1.00 97.69 526 THR A N 1
ATOM 4021 C CA . THR A 1 526 ? -35.116 -12.124 40.803 1.00 97.69 526 THR A CA 1
ATOM 4022 C C . THR A 1 526 ? -33.713 -12.332 41.349 1.00 97.69 526 THR A C 1
ATOM 4024 O O . THR A 1 526 ? -33.071 -13.325 41.005 1.00 97.69 526 THR A O 1
ATOM 4027 N N . LEU A 1 527 ? -33.241 -11.410 42.186 1.00 97.88 527 LEU A N 1
ATOM 4028 C CA . LEU A 1 527 ? -31.988 -11.530 42.932 1.00 97.88 527 LEU A CA 1
ATOM 4029 C C . LEU A 1 527 ? -32.236 -12.407 44.155 1.00 97.88 527 LEU A C 1
ATOM 4031 O O . LEU A 1 527 ? -33.078 -12.059 44.971 1.00 97.88 527 LEU A O 1
ATOM 4035 N N . LYS A 1 528 ? -31.541 -13.536 44.285 1.00 96.62 528 LYS A N 1
ATOM 4036 C CA . LYS A 1 528 ? -31.758 -14.506 45.364 1.00 96.62 528 LYS A CA 1
ATOM 4037 C C . LYS A 1 528 ? -31.028 -14.086 46.639 1.00 96.62 528 LYS A C 1
ATOM 4039 O O . LYS A 1 528 ? -29.936 -13.525 46.594 1.00 96.62 528 LYS A O 1
ATOM 4044 N N . GLY A 1 529 ? -31.619 -14.422 47.782 1.00 93.81 529 GLY A N 1
ATOM 4045 C CA . GLY A 1 529 ? -31.056 -14.103 49.096 1.00 93.81 529 GLY A CA 1
ATOM 4046 C C . GLY A 1 529 ? -31.252 -12.641 49.504 1.00 93.81 529 GLY A C 1
ATOM 4047 O O . GLY A 1 529 ? -32.039 -11.914 48.896 1.00 93.81 529 GLY A O 1
ATOM 4048 N N . SER A 1 530 ? -30.567 -12.240 50.576 1.00 94.50 530 SER A N 1
ATOM 4049 C CA . SER A 1 530 ? -30.707 -10.913 51.181 1.00 94.50 530 SER A CA 1
ATOM 4050 C C . SER A 1 530 ? -29.860 -9.867 50.465 1.00 94.50 530 SER A C 1
ATOM 4052 O O . SER A 1 530 ? -28.658 -10.040 50.255 1.00 94.50 530 SER A O 1
ATOM 4054 N N . THR A 1 531 ? -30.488 -8.743 50.145 1.00 95.94 531 THR A N 1
ATOM 4055 C CA . THR A 1 531 ? -29.858 -7.567 49.538 1.00 95.94 531 THR A CA 1
ATOM 4056 C C . THR A 1 531 ? -29.871 -6.381 50.503 1.00 95.94 531 THR A C 1
ATOM 4058 O O . THR A 1 531 ? -30.639 -6.364 51.464 1.00 95.94 531 THR A O 1
ATOM 4061 N N . THR A 1 532 ? -29.011 -5.383 50.272 1.00 96.06 532 THR A N 1
ATOM 4062 C CA . THR A 1 532 ? -28.937 -4.168 51.108 1.00 96.06 532 THR A CA 1
ATOM 4063 C C . THR A 1 532 ? -29.283 -2.919 50.305 1.00 96.06 532 THR A C 1
ATOM 4065 O O . THR A 1 532 ? -28.990 -2.841 49.112 1.00 96.06 532 THR A O 1
ATOM 4068 N N . SER A 1 533 ? -29.887 -1.924 50.962 1.00 96.31 533 SER A N 1
ATOM 4069 C CA . SER A 1 533 ? -30.097 -0.597 50.370 1.00 96.31 533 SER A CA 1
ATOM 4070 C C . SER A 1 533 ? -28.756 -0.010 49.919 1.00 96.31 533 SER A C 1
ATOM 4072 O O . SER A 1 533 ? -27.750 -0.110 50.627 1.00 96.31 533 SER A O 1
ATOM 4074 N N . GLY A 1 534 ? -28.727 0.553 48.713 1.00 94.38 534 GLY A N 1
ATOM 4075 C CA . GLY A 1 534 ? -27.513 1.034 48.060 1.00 94.38 534 GLY A CA 1
ATOM 4076 C C . GLY A 1 534 ? -26.709 -0.036 47.315 1.00 94.38 534 GLY A C 1
ATOM 4077 O O . GLY A 1 534 ? -25.741 0.326 46.644 1.00 94.38 534 GLY A O 1
ATOM 4078 N N . ASP A 1 535 ? -27.091 -1.321 47.368 1.00 95.62 535 ASP A N 1
ATOM 4079 C CA . ASP A 1 535 ? -26.496 -2.331 46.489 1.00 95.62 535 ASP A CA 1
ATOM 4080 C C . ASP A 1 535 ? -26.719 -1.934 45.020 1.00 95.62 535 ASP A C 1
ATOM 4082 O O . ASP A 1 535 ? -27.832 -1.599 44.601 1.00 95.62 535 ASP A O 1
ATOM 4086 N N . ILE A 1 536 ? -25.645 -2.011 44.232 1.00 95.94 536 ILE A N 1
ATOM 4087 C CA . ILE A 1 536 ? -25.655 -1.711 42.799 1.00 95.94 536 ILE A CA 1
ATOM 4088 C C . ILE A 1 536 ? -25.559 -3.017 42.022 1.00 95.94 536 ILE A C 1
ATOM 4090 O O . ILE A 1 536 ? -24.692 -3.845 42.306 1.00 95.94 536 ILE A O 1
ATOM 4094 N N . TYR A 1 537 ? -26.400 -3.171 41.007 1.00 96.69 537 TYR A N 1
ATOM 4095 C CA . TYR A 1 537 ? -26.340 -4.266 40.050 1.00 96.69 537 TYR A CA 1
ATOM 4096 C C . TYR A 1 537 ? -26.260 -3.720 38.628 1.00 96.69 537 TYR A C 1
ATOM 4098 O O . TYR A 1 537 ? -26.801 -2.662 38.325 1.00 96.69 537 TYR A O 1
ATOM 4106 N N . THR A 1 538 ? -25.597 -4.446 37.737 1.00 95.94 538 THR A N 1
ATOM 4107 C CA . THR A 1 538 ? -25.628 -4.171 36.296 1.00 95.94 538 THR A CA 1
ATOM 4108 C C . THR A 1 538 ? -26.120 -5.402 35.562 1.00 95.94 538 THR A C 1
ATOM 4110 O O . THR A 1 538 ? -25.711 -6.518 35.881 1.00 95.94 538 THR A O 1
ATOM 4113 N N . VAL A 1 539 ? -27.022 -5.191 34.612 1.00 97.12 539 VAL A N 1
ATOM 4114 C CA . VAL A 1 539 ? -27.585 -6.237 33.756 1.00 97.12 539 VAL A CA 1
ATOM 4115 C C . VAL A 1 539 ? -27.231 -5.913 32.318 1.00 97.12 539 VAL A C 1
ATOM 4117 O O . VAL A 1 539 ? -27.456 -4.788 31.875 1.00 97.12 539 VAL A O 1
ATOM 4120 N N . SER A 1 540 ? -26.691 -6.892 31.603 1.00 97.06 540 SER A N 1
ATOM 4121 C CA . SER A 1 540 ? -26.332 -6.754 30.193 1.00 97.06 540 SER A CA 1
ATOM 4122 C C . SER A 1 540 ? -27.086 -7.789 29.373 1.00 97.06 540 SER A C 1
ATOM 4124 O O . SER A 1 540 ? -27.224 -8.944 29.778 1.00 97.06 540 SER A O 1
ATOM 4126 N N . PHE A 1 541 ? -27.568 -7.363 28.213 1.00 98.19 541 PHE A N 1
ATOM 4127 C CA . PHE A 1 541 ? -28.214 -8.191 27.212 1.00 98.19 541 PHE A CA 1
ATOM 4128 C C . PHE A 1 541 ? -27.361 -8.180 25.947 1.00 98.19 541 PHE A C 1
ATOM 4130 O O . PHE A 1 541 ? -26.992 -7.117 25.441 1.00 98.19 541 PHE A O 1
ATOM 4137 N N . ALA A 1 542 ? -27.047 -9.365 25.437 1.00 97.38 542 ALA A N 1
ATOM 4138 C CA . ALA A 1 542 ? -26.257 -9.547 24.230 1.00 97.38 542 ALA A CA 1
ATOM 4139 C C . ALA A 1 542 ? -27.148 -9.902 23.038 1.00 97.38 542 ALA A C 1
ATOM 4141 O O . ALA A 1 542 ? -28.183 -10.547 23.186 1.00 97.38 542 ALA A O 1
ATOM 4142 N N . SER A 1 543 ? -26.703 -9.493 21.855 1.00 96.81 543 SER A N 1
ATOM 4143 C CA . SER A 1 543 ? -27.239 -9.890 20.554 1.00 96.81 543 SER A CA 1
ATOM 4144 C C . SER A 1 543 ? -26.078 -10.292 19.650 1.00 96.81 543 SER A C 1
ATOM 4146 O O . SER A 1 543 ? -24.975 -9.755 19.787 1.00 96.81 543 SER A O 1
ATOM 4148 N N . ASP A 1 544 ? -26.309 -11.210 18.715 1.00 95.62 544 ASP A N 1
ATOM 4149 C CA . ASP A 1 544 ? -25.300 -11.580 17.713 1.00 95.62 544 ASP A CA 1
ATOM 4150 C C . ASP A 1 544 ? -25.087 -10.461 16.684 1.00 95.62 544 ASP A C 1
ATOM 4152 O O . ASP A 1 544 ? -23.999 -10.313 16.132 1.00 95.62 544 ASP A O 1
ATOM 4156 N N . LYS A 1 545 ? -26.118 -9.639 16.452 1.00 96.56 545 LYS A N 1
ATOM 4157 C CA . LYS A 1 545 ? -26.118 -8.586 15.428 1.00 96.56 545 LYS A CA 1
ATOM 4158 C C . LYS A 1 545 ? -25.838 -7.195 15.972 1.00 96.56 545 LYS A C 1
ATOM 4160 O O . LYS A 1 545 ? -25.266 -6.382 15.254 1.00 96.56 545 LYS A O 1
ATOM 4165 N N . TYR A 1 546 ? -26.269 -6.915 17.198 1.00 97.81 546 TYR A N 1
ATOM 4166 C CA . TYR A 1 546 ? -26.264 -5.574 17.781 1.00 97.81 546 TYR A CA 1
ATOM 4167 C C . TYR A 1 546 ? -25.392 -5.510 19.027 1.00 97.81 546 TYR A C 1
ATOM 4169 O O . TYR A 1 546 ? -25.258 -6.495 19.756 1.00 97.81 546 TYR A O 1
ATOM 4177 N N . VAL A 1 547 ? -24.792 -4.345 19.268 1.00 97.69 547 VAL A N 1
ATOM 4178 C CA . VAL A 1 547 ? -24.001 -4.102 20.476 1.00 97.69 547 VAL A CA 1
ATOM 4179 C C . VAL A 1 547 ? -24.800 -4.392 21.743 1.00 97.69 547 VAL A C 1
ATOM 4181 O O . VAL A 1 547 ? -26.025 -4.266 21.763 1.00 97.69 547 VAL A O 1
ATOM 4184 N N . ASN A 1 548 ? -24.103 -4.794 22.806 1.00 97.56 548 ASN A N 1
ATOM 4185 C CA . ASN A 1 548 ? -24.770 -5.131 24.058 1.00 97.56 548 ASN A CA 1
ATOM 4186 C C . ASN A 1 548 ? -25.482 -3.897 24.631 1.00 97.56 548 ASN A C 1
ATOM 4188 O O . ASN A 1 548 ? -24.943 -2.788 24.617 1.00 97.56 548 ASN A O 1
ATOM 4192 N N . ILE A 1 549 ? -26.672 -4.113 25.181 1.00 98.06 549 ILE A N 1
ATOM 4193 C CA . ILE A 1 549 ? -27.455 -3.100 25.895 1.00 98.06 549 ILE A CA 1
ATOM 4194 C C . ILE A 1 549 ? -27.560 -3.495 27.362 1.00 98.06 549 ILE A C 1
ATOM 4196 O O . ILE A 1 549 ? -27.335 -4.651 27.715 1.00 98.06 549 ILE A O 1
ATOM 4200 N N . GLY A 1 550 ? -27.900 -2.562 28.240 1.00 97.00 550 GLY A N 1
ATOM 4201 C CA . GLY A 1 550 ? -27.977 -2.884 29.655 1.00 97.00 550 GLY A CA 1
ATOM 4202 C C . GLY A 1 550 ? -28.516 -1.760 30.512 1.00 97.00 550 GLY A C 1
ATOM 4203 O O . GLY A 1 550 ? -28.830 -0.675 30.023 1.00 97.00 550 GLY A O 1
ATOM 4204 N N . ALA A 1 551 ? -28.622 -2.051 31.803 1.00 96.50 551 ALA A N 1
ATOM 4205 C CA . ALA A 1 551 ? -29.057 -1.105 32.816 1.00 96.50 551 ALA A CA 1
ATOM 4206 C C . ALA A 1 551 ? -28.238 -1.256 34.097 1.00 96.50 551 ALA A C 1
ATOM 4208 O O . ALA A 1 551 ? -27.754 -2.339 34.435 1.00 96.50 551 ALA A O 1
ATOM 4209 N N . THR A 1 552 ? -28.138 -0.152 34.833 1.00 95.56 552 THR A N 1
ATOM 4210 C CA . THR A 1 552 ? -27.644 -0.128 36.209 1.00 95.56 552 THR A CA 1
ATOM 4211 C C . THR A 1 552 ? -28.837 0.007 37.146 1.00 95.56 552 THR A C 1
ATOM 4213 O O . THR A 1 552 ? -29.691 0.869 36.957 1.00 95.56 552 THR A O 1
ATOM 4216 N N . ILE A 1 553 ? -28.887 -0.845 38.158 1.00 96.50 553 ILE A N 1
ATOM 4217 C CA . ILE A 1 553 ? -29.927 -0.905 39.179 1.00 96.50 553 ILE A CA 1
ATOM 4218 C C . ILE A 1 553 ? -29.282 -0.505 40.500 1.00 96.50 553 ILE A C 1
ATOM 4220 O O . ILE A 1 553 ? -28.256 -1.071 40.870 1.00 96.50 553 ILE A O 1
ATOM 4224 N N . THR A 1 554 ? -29.911 0.408 41.230 1.00 96.38 554 THR A N 1
ATOM 4225 C CA . THR A 1 554 ? -29.547 0.722 42.616 1.00 96.38 554 THR A CA 1
ATOM 4226 C C . THR A 1 554 ? -30.742 0.404 43.498 1.00 96.38 554 THR A C 1
ATOM 4228 O O . THR A 1 554 ? -31.820 0.956 43.277 1.00 96.38 554 THR A O 1
ATOM 4231 N N . LEU A 1 555 ? -30.567 -0.494 44.467 1.00 96.50 555 LEU A N 1
ATOM 4232 C CA . LEU A 1 555 ? -31.642 -0.856 45.390 1.00 96.50 555 LEU A CA 1
ATOM 4233 C C . LEU A 1 555 ? -31.881 0.264 46.402 1.00 96.50 555 LEU A C 1
ATOM 4235 O O . LEU A 1 555 ? -30.924 0.838 46.928 1.00 96.50 555 LEU A O 1
ATOM 4239 N N . GLN A 1 556 ? -33.154 0.568 46.659 1.00 92.56 556 GLN A N 1
ATOM 4240 C CA . GLN A 1 556 ? -33.570 1.571 47.644 1.00 92.56 556 GLN A CA 1
ATOM 4241 C C . GLN A 1 556 ? -33.719 0.994 49.043 1.00 92.56 556 GLN A C 1
ATOM 4243 O O . GLN A 1 556 ? -34.132 -0.181 49.169 1.00 92.56 556 GLN A O 1
#

Sequence (556 aa):
MNNYTKLAAAIMLAASTSFAGTSCDDYDNKETSTGEASDFQKSISGTFVELFSEDGFTASKYNDYWVECCAKYTGSTYAGQAMYDMLKTSMTGTIYGAEAQAKYGDGTNGFPNGYQFNCGFIGGVAKFVIDGKKITGLDANSKVVFSHEYTQIDEKNGCYYLKSDDGNEDQFKYFFFMGDTPAETYHLEFRYGNDSVAFRDFFSGQYAYWLASAMLEDETEANRKACIKLFCDENLADYVPTYVYATTDMTWAEFYAGELDKTATSLEEQGLDAVTSATNVKGARFSNAIFELDGETASKIAGVKAVNVAIEANLYNALSDKSRFTVLADAPTDYKVYNEDGSFGKWNSTVATQTATATLTSGFDAKWGNYVISLDGLQDVTTANLQGAVLTTTDGSKYGLQFLNNLWLKPAEFTFCVAEFTEPHGCARAYKHTADLEGKTISNITYILKDTVNVSADMNIYVKKQTSATVTTSAATAGDNVEISLAIENAPEDAAFALSTVKKGSGKGATTLTADDYSYANGKLTLKGSTTSGDIYTVSFASDKYVNIGATITLQ

pLDDT: mean 88.13, std 15.02, range [27.0, 98.69]

Foldseek 3Di:
DPVVLVLLVLLCCLVPVPPVPDDPPDPPQPFPDDVWFDPLLVLAAAKKFFQLDCVHLVPPVCLQLQLVLLCVQQVDSVVSNVVSVVLSQQACDDDFAPVQCVQQNQCPVGGPNGHHADQADDQQFGMWGRDRQWIFGAHPVRHTSDIFGWGFRDDDSQKTKIAGPPPDQDQAGIKIWHNDGCVPQQKTKIDTGNDPVQVSRCCHHRGHRYIHMIGHPPDDPVSSSVNSSVSSCSSRVPPDFDWFKWWAWDFQLLVCCQVQVHHSVVVVVLVSAKAWPDWPVFQVLQQQFPWDDDPDTTIIGGAGGGAMEIEGPVLCVPDPDNVRTGTDPDHFQKHWYQDNVRGTHDIDHAEAEWEWAKDWAADPRDQLERIKIATHRDPDDASHWFRWKWWAFPVGGIATGDEPLFAGRPNRMTYAYLDWDAHPVGDIHRHSRPVPLAQIWTQKMWTDTHRDGIYMYGDTDGRAHEFPKAKDWDAWAWFAFIKIAIDIPRDDPPWDWDWDWKWKDDDPPIHTDDPVQWDDDPRMITGHGGDDQQIKMKIWIDTPRHHIYIDIHGHD

Secondary structure (DSSP, 8-state):
--HHHHHHHHHHHHHHTTTTT-------------SS--HHHHHT-EEEEETTSTTTTTSGGGHHHHHHHHHHHHSSHHHHHHHHHHHHHHHB----HHHHHHHH--SBTB-TT----B-S--TT-SEEEEETTEEEEE-TTS-EEEEEEEEEEEEETTEEEEEESS---STTSEEEE-S--TTTTSSEEEEEES-SGGGS-SSSSTTTTB-EEEEETT--HHHHHHHHHHHHHHHHTT----EEEEEEEEEHHHHHHTTTTS-HHHHHHTT-S-EEEE-HHHHTT-TTEEEEEETTTEEEEEEEEEEEEEEEHHHHHH-S--TT-EE-SS--SSEEEEPTTS-EEEEE--EEEE--EEEEEEGGG-SSSSEEEEEES--S--TTTEEEEEEEETTS-EEEE-BTTTB-SSTTEEEE-SS--B-TTS-B---GGGGGGTT-EEEEEEEEETTS-EEEEEEEEE-PBP---EEEE-----SEEEEEEEEEES--TT---EEEEEEESSGGGPEEP-TTTEEEETTEEEEEEE--TT-EEEEEEE-SSB--EEEEEE--

Radius of gyration: 36.89 Å; chains: 1; bounding box: 79×48×110 Å